Protein 5O1P (pdb70)

Foldseek 3Di:
DEEEEEDLDLQVQVLQVLQPPVPPYAYEYEYQDPVSQVVSCVVHPHHYDYDDQVPPLPVLLVVQLVGQEYEYPDPPVRVVSNVVSCLVSLHEYEYLADCDPSNVVCQVSQVVSWYAYAYQPFFVSHVVLLVLLVVQVVLVVQPWAFAEKEKEKEKAFDPVQQPAQQRGFDPDFCLVVLVQQQAKAWWFDQQDIDIGHHALRQVVQKAWDPPDVVAAKIKHFGRYFPVVCVVSVRPNYRTTTYMYMDHPNNVVLSSLCRLLPQRDQDFADDVDADFLLQRSCVSLPHHNDDLVVSLVSSCVSRPHNPVSNSVNCVRLASSHGDGFDDDNGSNSSVRVSSNVVRHDDLQTKMKIWMKMWTWMQGPVGWTKIKMKIKIFMQDRPDRHPSSCRSNQLSSVQVVCVVVPQDPDTTYYYQNDCSRSVVSLVVVVVVGIDMDMDMDIDD

Structure (mmCIF, N/CA/C/O backbone):
data_5O1P
#
_entry.id   5O1P
#
_cell.length_a   91.462
_cell.length_b   91.462
_cell.length_c   150.353
_cell.angle_alpha   90.00
_cell.angle_beta   90.00
_cell.angle_gamma   90.00
#
_symmetry.space_group_name_H-M   'P 43 21 2'
#
loop_
_entity.id
_entity.type
_entity.pdbx_description
1 polymer 'Alpha-aminoadipic semialdehyde synthase, mitochondrial'
2 non-polymer 1,2-ETHANEDIOL
3 non-polymer 'DIMETHYL SULFOXIDE'
4 water water
#
loop_
_atom_site.group_PDB
_atom_site.id
_atom_site.type_symbol
_atom_site.label_atom_id
_atom_site.label_alt_id
_atom_site.label_comp_id
_atom_site.label_asym_id
_atom_site.label_entity_id
_atom_site.label_se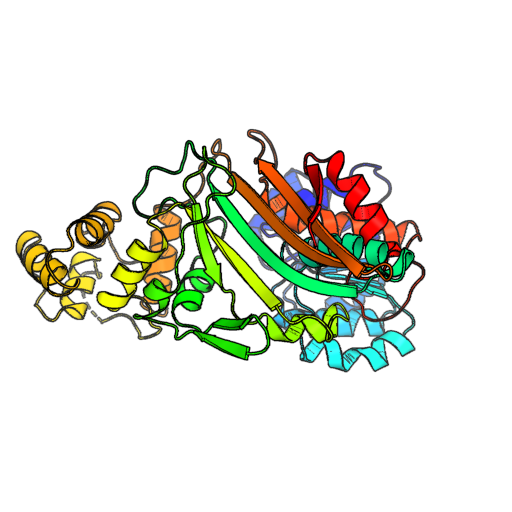q_id
_atom_site.pdbx_PDB_ins_code
_atom_site.Cartn_x
_atom_site.Cartn_y
_atom_site.Cartn_z
_atom_site.occupancy
_atom_site.B_iso_or_equiv
_atom_site.auth_seq_id
_atom_site.auth_comp_id
_atom_site.auth_asym_id
_atom_site.auth_atom_id
_atom_site.pdbx_PDB_model_num
ATOM 1 N N . ARG A 1 52 ? 0.120 62.279 167.103 1.00 114.93 481 ARG A N 1
ATOM 2 C CA . ARG A 1 52 ? -0.934 63.324 166.884 1.00 113.86 481 ARG A CA 1
ATOM 3 C C . ARG A 1 52 ? -1.283 64.086 168.176 1.00 109.99 481 ARG A C 1
ATOM 4 O O . ARG A 1 52 ? -2.448 64.150 168.580 1.00 110.81 481 ARG A O 1
ATOM 12 N N . LYS A 1 53 ? -0.266 64.677 168.803 1.00 105.59 482 LYS A N 1
ATOM 13 C CA . LYS A 1 53 ? -0.423 65.370 170.086 1.00 101.93 482 LYS A CA 1
ATOM 14 C C . LYS A 1 53 ? 0.791 66.257 170.367 1.00 98.52 482 LYS A C 1
ATOM 15 O O . LYS A 1 53 ? 1.926 65.777 170.323 1.00 97.06 482 LYS A O 1
ATOM 17 N N . VAL A 1 54 ? 0.547 67.537 170.661 1.00 95.42 483 VAL A N 1
ATOM 18 C CA . VAL A 1 54 ? 1.621 68.528 170.821 1.00 92.79 483 VAL A CA 1
ATOM 19 C C . VAL A 1 54 ? 1.333 69.522 171.955 1.00 89.72 483 VAL A C 1
ATOM 20 O O . VAL A 1 54 ? 0.179 69.899 172.183 1.00 87.65 483 VAL A O 1
ATOM 24 N N . LEU A 1 55 ? 2.396 69.931 172.652 1.00 87.39 484 LEU A N 1
ATOM 25 C CA . LEU A 1 55 ? 2.332 70.931 173.722 1.00 85.80 484 LEU A CA 1
ATOM 26 C C . LEU A 1 55 ? 3.100 72.186 173.303 1.00 83.54 484 LEU A C 1
ATOM 27 O O . LEU A 1 55 ? 4.287 72.105 172.980 1.00 81.33 484 LEU A O 1
ATOM 32 N N . VAL A 1 56 ? 2.418 73.332 173.324 1.00 81.99 485 VAL A N 1
ATOM 33 C CA . VAL A 1 56 ? 3.016 74.630 173.003 1.00 81.47 485 VAL A CA 1
ATOM 34 C C . VAL A 1 56 ? 3.192 75.445 174.290 1.00 81.07 485 VAL A C 1
ATOM 35 O O . VAL A 1 56 ? 2.248 76.079 174.763 1.00 80.98 485 VAL A O 1
ATOM 39 N N . LEU A 1 57 ? 4.400 75.415 174.852 1.00 80.51 486 LEU A N 1
ATOM 40 C CA . LEU A 1 57 ? 4.727 76.202 176.045 1.00 81.05 486 LEU A CA 1
ATOM 41 C C . LEU A 1 57 ? 4.999 77.660 175.665 1.00 81.58 486 LEU A C 1
ATOM 42 O O . LEU A 1 57 ? 6.076 77.984 175.161 1.00 82.54 486 LEU A O 1
ATOM 47 N N . GLY A 1 58 ? 4.013 78.526 175.905 1.00 82.21 487 GLY A N 1
ATOM 48 C CA . GLY A 1 58 ? 4.111 79.959 175.607 1.00 83.57 487 GLY A CA 1
ATOM 49 C C . GLY A 1 58 ? 2.898 80.429 174.826 1.00 85.99 487 GLY A C 1
ATOM 50 O O . GLY A 1 58 ? 2.533 79.815 173.821 1.00 88.02 487 GLY A O 1
ATOM 51 N N . SER A 1 59 ? 2.282 81.520 175.283 1.00 88.22 488 SER A N 1
ATOM 52 C CA . SER A 1 59 ? 1.056 82.057 174.682 1.00 91.94 488 SER A CA 1
ATOM 53 C C . SER A 1 59 ? 1.258 83.481 174.149 1.00 92.46 488 SER A C 1
ATOM 54 O O . SER A 1 59 ? 0.329 84.292 174.161 1.00 93.12 488 SER A O 1
ATOM 57 N N . GLY A 1 60 ? 2.460 83.765 173.647 1.00 93.89 489 GLY A N 1
ATOM 58 C CA . GLY A 1 60 ? 2.872 85.128 173.315 1.00 96.06 489 GLY A CA 1
ATOM 59 C C . GLY A 1 60 ? 2.673 85.522 171.861 1.00 98.66 489 GLY A C 1
ATOM 60 O O . GLY A 1 60 ? 1.707 85.107 171.216 1.00 97.23 489 GLY A O 1
ATOM 61 N N . TYR A 1 61 ? 3.606 86.332 171.360 1.00 101.98 490 TYR A N 1
ATOM 62 C CA . TYR A 1 61 ? 3.560 86.897 170.004 1.00 102.99 490 TYR A CA 1
ATOM 63 C C . TYR A 1 61 ? 3.694 85.834 168.907 1.00 100.18 490 TYR A C 1
ATOM 64 O O . TYR A 1 61 ? 2.979 85.878 167.902 1.00 98.15 490 TYR A O 1
ATOM 73 N N . ILE A 1 62 ? 4.587 84.871 169.127 1.00 98.17 491 ILE A N 1
ATOM 74 C CA . ILE A 1 62 ? 4.947 83.867 168.116 1.00 96.41 491 ILE A CA 1
ATOM 75 C C . ILE A 1 62 ? 3.926 82.718 168.030 1.00 94.41 491 ILE A C 1
ATOM 76 O O . ILE A 1 62 ? 3.867 82.023 167.014 1.00 93.15 491 ILE A O 1
ATOM 81 N N . SER A 1 63 ? 3.120 82.531 169.077 1.00 92.31 492 SER A N 1
ATOM 82 C CA . SER A 1 63 ? 2.208 81.381 169.174 1.00 90.61 492 SER A CA 1
ATOM 83 C C . SER A 1 63 ? 1.124 81.318 168.089 1.00 88.13 492 SER A C 1
ATOM 84 O O . SER A 1 63 ? 0.816 80.232 167.601 1.00 86.22 492 SER A O 1
ATOM 87 N N . GLU A 1 64 ? 0.562 82.468 167.712 1.00 85.81 493 GLU A N 1
ATOM 88 C CA . GLU A 1 64 ? -0.568 82.513 166.762 1.00 85.50 493 GLU A CA 1
ATOM 89 C C . GLU A 1 64 ? -0.292 81.885 165.379 1.00 84.49 493 GLU A C 1
ATOM 90 O O . GLU A 1 64 ? -1.079 81.047 164.931 1.00 84.50 493 GLU A O 1
ATOM 96 N N . PRO A 1 65 ? 0.806 82.288 164.697 1.00 83.26 494 PRO A N 1
ATOM 97 C CA . PRO A 1 65 ? 1.138 81.618 163.426 1.00 82.24 494 PRO A CA 1
ATOM 98 C C . PRO A 1 65 ? 1.542 80.139 163.559 1.00 80.87 494 PRO A C 1
ATOM 99 O O . PRO A 1 65 ? 1.365 79.379 162.605 1.00 80.11 494 PRO A O 1
ATOM 103 N N . VAL A 1 66 ? 2.072 79.743 164.720 1.00 79.97 495 VAL A N 1
ATOM 104 C CA . VAL A 1 66 ? 2.411 78.337 164.992 1.00 79.24 495 VAL A CA 1
ATOM 105 C C . VAL A 1 66 ? 1.134 77.501 165.142 1.00 79.81 495 VAL A C 1
ATOM 106 O O . VAL A 1 66 ? 1.043 76.404 164.586 1.00 78.66 495 VAL A O 1
ATOM 110 N N . LEU A 1 67 ? 0.162 78.020 165.894 1.00 81.44 496 LEU A N 1
ATOM 111 C CA . LEU A 1 67 ? -1.142 77.362 166.053 1.00 83.14 496 LEU A CA 1
ATOM 112 C C . LEU A 1 67 ? -1.936 77.296 164.747 1.00 84.42 496 LEU A C 1
ATOM 113 O O . LEU A 1 67 ? -2.641 76.315 164.506 1.00 85.88 496 LEU A O 1
ATOM 118 N N . GLU A 1 68 ? -1.823 78.335 163.918 1.00 84.82 497 GLU A N 1
ATOM 119 C CA . GLU A 1 68 ? -2.516 78.387 162.626 1.00 84.67 497 GLU A CA 1
ATOM 120 C C . GLU A 1 68 ? -1.982 77.332 161.653 1.00 83.97 497 GLU A C 1
ATOM 121 O O . GLU A 1 68 ? -2.766 76.647 160.997 1.00 83.53 497 GLU A O 1
ATOM 127 N N . TYR A 1 69 ? -0.656 77.208 161.569 1.00 83.73 498 TYR A N 1
ATOM 128 C CA . TYR A 1 69 ? -0.013 76.257 160.653 1.00 84.04 498 TYR A CA 1
ATOM 129 C C . TYR A 1 69 ? -0.272 74.798 161.034 1.00 85.56 498 TYR A C 1
ATOM 130 O O . TYR A 1 69 ? -0.558 73.975 160.163 1.00 86.51 498 TYR A O 1
ATOM 139 N N . LEU A 1 70 ? -0.161 74.485 162.325 1.00 87.99 499 LEU A N 1
ATOM 140 C CA . LEU A 1 70 ? -0.333 73.109 162.812 1.00 90.20 499 LEU A CA 1
ATOM 141 C C . LEU A 1 70 ? -1.775 72.600 162.700 1.00 92.10 499 LEU A C 1
ATOM 142 O O . LEU A 1 70 ? -1.988 71.434 162.362 1.00 92.49 499 LEU A O 1
ATOM 147 N N . SER A 1 71 ? -2.753 73.469 162.965 1.00 94.04 500 SER A N 1
ATOM 148 C CA . SER A 1 71 ? -4.174 73.109 162.865 1.00 96.64 500 SER A CA 1
ATOM 149 C C . SER A 1 71 ? -4.751 73.432 161.477 1.00 99.99 500 SER A C 1
ATOM 150 O O . SER A 1 71 ? -5.640 74.277 161.342 1.00 102.26 500 SER A O 1
ATOM 153 N N . ARG A 1 72 ? -4.225 72.751 160.457 1.00 101.91 501 ARG A N 1
ATOM 154 C CA . ARG A 1 72 ? -4.715 72.850 159.075 1.00 103.80 501 ARG A CA 1
ATOM 155 C C . ARG A 1 72 ? -5.320 71.524 158.619 1.00 106.39 501 ARG A C 1
ATOM 156 O O . ARG A 1 72 ? -6.457 71.487 158.143 1.00 106.98 501 ARG A O 1
ATOM 164 N N . ASP A 1 73 ? -4.546 70.448 158.755 1.00 109.91 502 ASP A N 1
ATOM 165 C CA . ASP A 1 73 ? -5.000 69.093 158.415 1.00 112.85 502 ASP A CA 1
ATOM 166 C C . ASP A 1 73 ? -6.124 68.606 159.337 1.00 114.47 502 ASP A C 1
ATOM 167 O O . ASP A 1 73 ? -7.072 67.967 158.872 1.00 114.77 502 ASP A O 1
ATOM 172 N N . GLY A 1 74 ? -6.003 68.904 160.633 1.00 115.26 503 GLY A N 1
ATOM 173 C CA . GLY A 1 74 ? -7.026 68.567 161.632 1.00 114.86 503 GLY A CA 1
ATOM 174 C C . GLY A 1 74 ? -6.700 67.383 162.533 1.00 115.71 503 GLY A C 1
ATOM 175 O O . GLY A 1 74 ? -7.304 67.239 163.598 1.00 115.77 503 GLY A O 1
ATOM 176 N N . ASN A 1 75 ? -5.757 66.537 162.112 1.00 116.21 504 ASN A N 1
ATOM 177 C CA . ASN A 1 75 ? -5.388 65.328 162.869 1.00 117.07 504 ASN A CA 1
ATOM 178 C C . ASN A 1 75 ? -4.712 65.587 164.225 1.00 116.18 504 ASN A C 1
ATOM 179 O O . ASN A 1 75 ? -4.957 64.853 165.186 1.00 117.77 504 ASN A O 1
ATOM 184 N N . ILE A 1 76 ? -3.873 66.620 164.295 1.00 114.61 505 ILE A N 1
ATOM 185 C CA . ILE A 1 76 ? -3.114 66.937 165.515 1.00 113.23 505 ILE A CA 1
ATOM 186 C C . ILE A 1 76 ? -3.996 67.564 166.605 1.00 110.27 505 ILE A C 1
ATOM 187 O O . ILE A 1 76 ? -4.940 68.299 166.302 1.00 108.95 505 ILE A O 1
ATOM 192 N N . GLU A 1 77 ? -3.677 67.256 167.864 1.00 107.02 506 GLU A N 1
ATOM 193 C CA . GLU A 1 77 ? -4.369 67.810 169.031 1.00 105.49 506 GLU A CA 1
ATOM 194 C C . GLU A 1 77 ? -3.394 68.702 169.801 1.00 102.70 506 GLU A C 1
ATOM 195 O O . GLU A 1 77 ? -2.365 68.224 170.282 1.00 99.14 506 GLU A O 1
ATOM 201 N N . ILE A 1 78 ? -3.722 69.989 169.915 1.00 101.61 507 ILE A N 1
ATOM 202 C CA . ILE A 1 78 ? -2.805 70.991 170.473 1.00 100.14 507 ILE A CA 1
ATOM 203 C C . ILE A 1 78 ? -3.175 71.349 171.917 1.00 97.59 507 ILE A C 1
ATOM 204 O O . ILE A 1 78 ? -4.342 71.602 172.223 1.00 95.78 507 ILE A O 1
ATOM 209 N N . THR A 1 79 ? -2.163 71.366 172.784 1.00 96.17 508 THR A N 1
ATOM 210 C CA . THR A 1 79 ? -2.287 71.805 174.175 1.00 95.52 508 THR A CA 1
ATOM 211 C C . THR A 1 79 ? -1.401 73.039 174.365 1.00 94.50 508 THR A C 1
ATOM 212 O O . THR A 1 79 ? -0.325 73.123 173.771 1.00 95.47 508 THR A O 1
ATOM 216 N N . VAL A 1 80 ? -1.852 73.983 175.192 1.00 93.75 509 VAL A N 1
ATOM 217 C CA . VAL A 1 80 ? -1.121 75.233 175.443 1.00 93.22 509 VAL A CA 1
ATOM 218 C C . VAL A 1 80 ? -0.916 75.432 176.948 1.00 93.15 509 VAL A C 1
ATOM 219 O O . VAL A 1 80 ? -1.864 75.311 177.725 1.00 94.60 509 VAL A O 1
ATOM 223 N N . GLY A 1 81 ? 0.323 75.736 177.340 1.00 92.14 510 GLY A N 1
ATOM 224 C CA . GLY A 1 81 ? 0.685 76.019 178.734 1.00 92.78 510 GLY A CA 1
ATOM 225 C C . GLY A 1 81 ? 1.320 77.394 178.849 1.00 93.22 510 GLY A C 1
ATOM 226 O O . GLY A 1 81 ? 2.214 77.727 178.070 1.00 92.05 510 GLY A O 1
ATOM 227 N N . SER A 1 82 ? 0.866 78.191 179.817 1.00 95.28 511 SER A N 1
ATOM 228 C CA . SER A 1 82 ? 1.330 79.576 179.966 1.00 97.39 511 SER A CA 1
ATOM 229 C C . SER A 1 82 ? 1.053 80.163 181.354 1.00 98.92 511 SER A C 1
ATOM 230 O O . SER A 1 82 ? 0.239 79.636 182.115 1.00 98.38 511 SER A O 1
ATOM 233 N N . ASP A 1 83 ? 1.749 81.259 181.657 1.00 101.41 512 ASP A N 1
ATOM 234 C CA . ASP A 1 83 ? 1.523 82.045 182.876 1.00 101.96 512 ASP A CA 1
ATOM 235 C C . ASP A 1 83 ? 0.328 82.978 182.716 1.00 103.11 512 ASP A C 1
ATOM 236 O O . ASP A 1 83 ? -0.448 83.161 183.654 1.00 105.30 512 ASP A O 1
ATOM 241 N N . MET A 1 84 ? 0.193 83.564 181.527 1.00 105.51 513 MET A N 1
ATOM 242 C CA . MET A 1 84 ? -0.812 84.595 181.263 1.00 107.47 513 MET A CA 1
ATOM 243 C C . MET A 1 84 ? -2.198 83.968 181.094 1.00 108.95 513 MET A C 1
ATOM 244 O O . MET A 1 84 ? -2.449 83.251 180.121 1.00 109.08 513 MET A O 1
ATOM 249 N N . LYS A 1 85 ? -3.086 84.240 182.051 1.00 109.98 514 LYS A N 1
ATOM 250 C CA . LYS A 1 85 ? -4.457 83.718 182.033 1.00 109.79 514 LYS A CA 1
ATOM 251 C C . LYS A 1 85 ? -5.340 84.411 180.992 1.00 110.61 514 LYS A C 1
ATOM 252 O O . LYS A 1 85 ? -6.220 83.776 180.411 1.00 109.24 514 LYS A O 1
ATOM 254 N N . ASN A 1 86 ? -5.113 85.706 180.770 1.00 113.38 515 ASN A N 1
ATOM 255 C CA . ASN A 1 86 ? -5.876 86.476 179.778 1.00 115.39 515 ASN A CA 1
ATOM 256 C C . ASN A 1 86 ? -5.525 86.114 178.332 1.00 115.79 515 ASN A C 1
ATOM 257 O O . ASN A 1 86 ? -6.415 86.042 177.483 1.00 115.11 515 ASN A O 1
ATOM 262 N N . GLN A 1 87 ? -4.237 85.895 178.062 1.00 116.10 516 GLN A N 1
ATOM 263 C CA . GLN A 1 87 ? -3.759 85.551 176.713 1.00 115.92 516 GLN A CA 1
ATOM 264 C C . GLN A 1 87 ? -4.299 84.213 176.209 1.00 114.91 516 GLN A C 1
ATOM 265 O O . GLN A 1 87 ? -4.783 84.124 175.080 1.00 113.60 516 GLN A O 1
ATOM 271 N N . ILE A 1 88 ? -4.204 83.182 177.049 1.00 114.78 517 ILE A N 1
ATOM 272 C CA . ILE A 1 88 ? -4.645 81.825 176.686 1.00 114.56 517 ILE A CA 1
ATOM 273 C C . ILE A 1 88 ? -6.168 81.704 176.480 1.00 114.53 517 ILE A C 1
ATOM 274 O O . ILE A 1 88 ? -6.620 80.840 175.725 1.00 111.96 517 ILE A O 1
ATOM 279 N N . GLU A 1 89 ? -6.945 82.561 177.146 1.00 116.36 518 GLU A N 1
ATOM 280 C CA . GLU A 1 89 ? -8.395 82.653 176.905 1.00 118.10 518 GLU A CA 1
ATOM 281 C C . GLU A 1 89 ? -8.705 83.267 175.537 1.00 118.63 518 GLU A C 1
ATOM 282 O O . GLU A 1 89 ? -9.536 82.741 174.791 1.00 119.04 518 GLU A O 1
ATOM 288 N N . GLN A 1 90 ? -8.042 84.381 175.225 1.00 118.25 519 GLN A N 1
ATOM 289 C CA . GLN A 1 90 ? -8.183 85.048 173.919 1.00 116.98 519 GLN A CA 1
ATOM 290 C C . GLN A 1 90 ? -7.625 84.196 172.775 1.00 114.21 519 GLN A C 1
ATOM 291 O O . GLN A 1 90 ? -8.188 84.182 171.677 1.00 114.47 519 GLN A O 1
ATOM 297 N N . LEU A 1 91 ? -6.520 83.499 173.041 1.00 110.36 520 LEU A N 1
ATOM 298 C CA . LEU A 1 91 ? -5.914 82.572 172.080 1.00 107.48 520 LEU A CA 1
ATOM 299 C C . LEU A 1 91 ? -6.783 81.327 171.862 1.00 106.27 520 LEU A C 1
ATOM 300 O O . LEU A 1 91 ? -6.872 80.820 170.742 1.00 106.42 520 LEU A O 1
ATOM 305 N N . GLY A 1 92 ? -7.418 80.845 172.932 1.00 104.49 521 GLY A N 1
ATOM 306 C CA . GLY A 1 92 ? -8.337 79.706 172.862 1.00 102.79 521 GLY A CA 1
ATOM 307 C C . GLY A 1 92 ? -9.623 79.956 172.086 1.00 102.11 521 GLY A C 1
ATOM 308 O O . GLY A 1 92 ? -10.248 79.009 171.606 1.00 99.12 521 GLY A O 1
ATOM 309 N N . LYS A 1 93 ? -10.025 81.223 171.975 1.00 102.74 522 LYS A N 1
ATOM 310 C CA . LYS A 1 93 ? -11.196 81.613 171.183 1.00 102.31 522 LYS A CA 1
ATOM 311 C C . LYS A 1 93 ? -10.984 81.397 169.683 1.00 103.58 522 LYS A C 1
ATOM 312 O O . LYS A 1 93 ? -11.872 80.884 169.000 1.00 105.24 522 LYS A O 1
ATOM 314 N N . LYS A 1 94 ? -9.810 81.785 169.183 1.00 104.78 523 LYS A N 1
ATOM 315 C CA . LYS A 1 94 ? -9.493 81.695 167.750 1.00 105.07 523 LYS A CA 1
ATOM 316 C C . LYS A 1 94 ? -9.219 80.262 167.285 1.00 103.86 523 LYS A C 1
ATOM 317 O O . LYS A 1 94 ? -9.771 79.824 166.274 1.00 102.45 523 LYS A O 1
ATOM 323 N N . TYR A 1 95 ? -8.367 79.549 168.022 1.00 104.79 524 TYR A N 1
ATOM 324 C CA . TYR A 1 95 ? -7.918 78.199 167.650 1.00 105.34 524 TYR A CA 1
ATOM 325 C C . TYR A 1 95 ? -8.390 77.160 168.670 1.00 106.29 524 TYR A C 1
ATOM 326 O O . TYR A 1 95 ? -8.453 77.446 169.868 1.00 107.02 524 TYR A O 1
ATOM 335 N N . ASN A 1 96 ? -8.713 75.959 168.190 1.00 106.85 525 ASN A N 1
ATOM 336 C CA . ASN A 1 96 ? -9.142 74.856 169.057 1.00 107.35 525 ASN A CA 1
ATOM 337 C C . ASN A 1 96 ? -7.949 74.258 169.802 1.00 106.61 525 ASN A C 1
ATOM 338 O O . ASN A 1 96 ? -7.113 73.582 169.197 1.00 106.61 525 ASN A O 1
ATOM 343 N N . ILE A 1 97 ? -7.879 74.516 171.109 1.00 105.44 526 ILE A N 1
ATOM 344 C CA . ILE A 1 97 ? -6.765 74.064 171.955 1.00 104.54 526 ILE A CA 1
ATOM 345 C C . ILE A 1 97 ? -7.248 73.588 173.325 1.00 102.92 526 ILE A C 1
ATOM 346 O O . ILE A 1 97 ? -8.373 73.882 173.733 1.00 102.55 526 ILE A O 1
ATOM 351 N N . ASN A 1 98 ? -6.382 72.849 174.017 1.00 102.03 527 ASN A N 1
ATOM 352 C CA . ASN A 1 98 ? -6.587 72.479 175.417 1.00 100.94 527 ASN A CA 1
ATOM 353 C C . ASN A 1 98 ? -5.826 73.470 176.309 1.00 99.65 527 ASN A C 1
ATOM 354 O O . ASN A 1 98 ? -4.594 73.423 176.356 1.00 99.76 527 ASN A O 1
ATOM 359 N N . PRO A 1 99 ? -6.544 74.376 177.008 1.00 99.58 528 PRO A N 1
ATOM 360 C CA . PRO A 1 99 ? -5.846 75.357 177.846 1.00 99.59 528 PRO A CA 1
ATOM 361 C C . PRO A 1 99 ? -5.341 74.764 179.166 1.00 99.92 528 PRO A C 1
ATOM 362 O O . PRO A 1 99 ? -6.048 73.979 179.800 1.00 100.41 528 PRO A O 1
ATOM 366 N N . VAL A 1 100 ? -4.116 75.127 179.546 1.00 101.16 529 VAL A N 1
ATOM 367 C CA . VAL A 1 100 ? -3.525 74.752 180.838 1.00 102.63 529 VAL A CA 1
ATOM 368 C C . VAL A 1 100 ? -2.784 75.969 181.408 1.00 105.48 529 VAL A C 1
ATOM 369 O O . VAL A 1 100 ? -2.193 76.748 180.658 1.00 107.44 529 VAL A O 1
ATOM 373 N N . SER A 1 101 ? -2.825 76.119 182.732 1.00 108.82 530 SER A N 1
ATOM 374 C CA . SER A 1 101 ? -2.177 77.228 183.436 1.00 111.05 530 SER A CA 1
ATOM 375 C C . SER A 1 101 ? -1.101 76.674 184.367 1.00 112.35 530 SER A C 1
ATOM 376 O O . SER A 1 101 ? -1.409 75.884 185.262 1.00 112.77 530 SER A O 1
ATOM 379 N N . MET A 1 102 ? 0.153 77.081 184.154 1.00 114.08 531 MET A N 1
ATOM 380 C CA . MET A 1 102 ? 1.272 76.617 184.984 1.00 115.66 531 MET A CA 1
ATOM 381 C C . MET A 1 102 ? 2.534 77.479 184.870 1.00 114.62 531 MET A C 1
ATOM 382 O O . MET A 1 102 ? 2.804 78.070 183.822 1.00 113.90 531 MET A O 1
ATOM 387 N N . ASP A 1 103 ? 3.290 77.533 185.968 1.00 114.33 532 ASP A N 1
ATOM 388 C CA . ASP A 1 103 ? 4.633 78.118 186.005 1.00 114.47 532 ASP A CA 1
ATOM 389 C C . ASP A 1 103 ? 5.641 76.990 185.775 1.00 116.01 532 ASP A C 1
ATOM 390 O O . ASP A 1 103 ? 5.398 75.849 186.167 1.00 116.37 532 ASP A O 1
ATOM 395 N N . ILE A 1 104 ? 6.773 77.315 185.155 1.00 118.02 533 ILE A N 1
ATOM 396 C CA . ILE A 1 104 ? 7.743 76.296 184.734 1.00 120.13 533 ILE A CA 1
ATOM 397 C C . ILE A 1 104 ? 8.659 75.892 185.889 1.00 119.67 533 ILE A C 1
ATOM 398 O O . ILE A 1 104 ? 8.725 74.712 186.244 1.00 119.65 533 ILE A O 1
ATOM 403 N N . CYS A 1 105 ? 9.359 76.867 186.469 1.00 119.05 534 CYS A N 1
ATOM 404 C CA . CYS A 1 105 ? 10.347 76.592 187.524 1.00 119.52 534 CYS A CA 1
ATOM 405 C C . CYS A 1 105 ? 9.745 76.233 188.890 1.00 116.50 534 CYS A C 1
ATOM 406 O O . CYS A 1 105 ? 10.443 75.660 189.729 1.00 115.99 534 CYS A O 1
ATOM 409 N N . LYS A 1 106 ? 8.468 76.557 189.108 1.00 113.74 535 LYS A N 1
ATOM 410 C CA . LYS A 1 106 ? 7.773 76.218 190.358 1.00 111.23 535 LYS A CA 1
ATOM 411 C C . LYS A 1 106 ? 7.011 74.891 190.282 1.00 108.86 535 LYS A C 1
ATOM 412 O O . LYS A 1 106 ? 7.042 74.115 191.238 1.00 110.21 535 LYS A O 1
ATOM 418 N N . GLN A 1 107 ? 6.341 74.631 189.157 1.00 106.92 536 GLN A N 1
ATOM 419 C CA . GLN A 1 107 ? 5.509 73.429 188.992 1.00 105.55 536 GLN A CA 1
ATOM 420 C C . GLN A 1 107 ? 6.148 72.414 188.034 1.00 104.50 536 GLN A C 1
ATOM 421 O O . GLN A 1 107 ? 5.551 72.029 187.023 1.00 104.04 536 GLN A O 1
ATOM 427 N N . GLU A 1 108 ? 7.357 71.970 188.376 1.00 104.08 537 GLU A N 1
ATOM 428 C CA . GLU A 1 108 ? 8.073 70.952 187.592 1.00 104.90 537 GLU A CA 1
ATOM 429 C C . GLU A 1 108 ? 7.473 69.543 187.704 1.00 105.70 537 GLU A C 1
ATOM 430 O O . GLU A 1 108 ? 7.761 68.688 186.864 1.00 104.17 537 GLU A O 1
ATOM 436 N N . GLU A 1 109 ? 6.662 69.300 188.736 1.00 107.67 538 GLU A N 1
ATOM 437 C CA . GLU A 1 109 ? 6.007 68.003 188.931 1.00 107.69 538 GLU A CA 1
ATOM 438 C C . GLU A 1 109 ? 4.986 67.703 187.833 1.00 106.73 538 GLU A C 1
ATOM 439 O O . GLU A 1 109 ? 5.058 66.652 187.192 1.00 106.90 538 GLU A O 1
ATOM 441 N N . LYS A 1 110 ? 4.050 68.628 187.616 1.00 105.89 539 LYS A N 1
ATOM 442 C CA . LYS A 1 110 ? 3.001 68.445 186.601 1.00 106.85 539 LYS A CA 1
ATOM 443 C C . LYS A 1 110 ? 3.519 68.529 185.156 1.00 108.12 539 LYS A C 1
ATOM 444 O O . LYS A 1 110 ? 2.904 67.963 184.248 1.00 108.20 539 LYS A O 1
ATOM 450 N N . LEU A 1 111 ? 4.628 69.243 184.950 1.00 109.29 540 LEU A N 1
ATOM 451 C CA . LEU A 1 111 ? 5.286 69.320 183.638 1.00 109.58 540 LEU A CA 1
ATOM 452 C C . LEU A 1 111 ? 5.780 67.948 183.178 1.00 110.72 540 LEU A C 1
ATOM 453 O O . LEU A 1 111 ? 5.610 67.589 182.013 1.00 110.63 540 LEU A O 1
ATOM 458 N N . GLY A 1 112 ? 6.389 67.197 184.096 1.00 112.17 541 GLY A N 1
ATOM 459 C CA . GLY A 1 112 ? 6.840 65.829 183.829 1.00 113.34 541 GLY A CA 1
ATOM 460 C C . GLY A 1 112 ? 5.726 64.890 183.396 1.00 114.94 541 GLY A C 1
ATOM 461 O O . GLY A 1 112 ? 5.911 64.086 182.480 1.00 116.26 541 GLY A O 1
ATOM 462 N N . PHE A 1 113 ? 4.569 64.997 184.052 1.00 116.05 542 PHE A N 1
ATOM 463 C CA . PHE A 1 113 ? 3.387 64.202 183.693 1.00 116.16 542 PHE A CA 1
ATOM 464 C C . PHE A 1 113 ? 2.736 64.673 182.388 1.00 113.61 542 PHE A C 1
ATOM 465 O O . PHE A 1 113 ? 2.257 63.849 181.606 1.00 114.64 542 PHE A O 1
ATOM 473 N N . LEU A 1 114 ? 2.713 65.989 182.164 1.00 109.99 543 LEU A N 1
ATOM 474 C CA . LEU A 1 114 ? 2.101 66.573 180.962 1.00 106.68 543 LEU A CA 1
ATOM 475 C C . LEU A 1 114 ? 2.912 66.296 179.693 1.00 104.24 543 LEU A C 1
ATOM 476 O O . LEU A 1 114 ? 2.338 65.968 178.654 1.00 103.03 543 LEU A O 1
ATOM 481 N N . VAL A 1 115 ? 4.236 66.435 179.786 1.00 102.74 544 VAL A N 1
ATOM 482 C CA . VAL A 1 115 ? 5.149 66.168 178.659 1.00 102.47 544 VAL A CA 1
ATOM 483 C C . VAL A 1 115 ? 5.089 64.700 178.208 1.00 102.71 544 VAL A C 1
ATOM 484 O O . VAL A 1 115 ? 5.151 64.422 177.008 1.00 102.09 544 VAL A O 1
ATOM 488 N N . ALA A 1 116 ? 4.956 63.777 179.163 1.00 103.55 545 ALA A N 1
ATOM 489 C CA . ALA A 1 116 ? 4.879 62.335 178.873 1.00 103.82 545 ALA A CA 1
ATOM 490 C C . ALA A 1 116 ? 3.692 61.925 177.987 1.00 102.96 545 ALA A C 1
ATOM 491 O O . ALA A 1 116 ? 3.776 60.929 177.266 1.00 101.77 545 ALA A O 1
ATOM 493 N N . LYS A 1 117 ? 2.600 62.686 178.049 1.00 103.09 546 LYS A N 1
ATOM 494 C CA . LYS A 1 117 ? 1.417 62.435 177.213 1.00 105.92 546 LYS A CA 1
ATOM 495 C C . LYS A 1 117 ? 1.610 62.785 175.727 1.00 105.66 546 LYS A C 1
ATOM 496 O O . LYS A 1 117 ? 0.905 62.240 174.874 1.00 105.89 546 LYS A O 1
ATOM 502 N N . GLN A 1 118 ? 2.558 63.677 175.424 1.00 104.25 547 GLN A N 1
ATOM 503 C CA . GLN A 1 118 ? 2.706 64.257 174.080 1.00 102.35 547 GLN A CA 1
ATOM 504 C C . GLN A 1 118 ? 3.721 63.526 173.199 1.00 99.92 547 GLN A C 1
ATOM 505 O O . GLN A 1 118 ? 4.572 62.782 173.689 1.00 98.26 547 GLN A O 1
ATOM 511 N N . ASP A 1 119 ? 3.612 63.769 171.892 1.00 98.76 548 ASP A N 1
ATOM 512 C CA . ASP A 1 119 ? 4.582 63.296 170.897 1.00 98.98 548 ASP A CA 1
ATOM 513 C C . ASP A 1 119 ? 5.733 64.291 170.693 1.00 97.72 548 ASP A C 1
ATOM 514 O O . ASP A 1 119 ? 6.856 63.882 170.388 1.00 97.41 548 ASP A O 1
ATOM 519 N N . LEU A 1 120 ? 5.443 65.587 170.844 1.00 95.90 549 LEU A N 1
ATOM 520 C CA . LEU A 1 120 ? 6.431 66.658 170.656 1.00 93.81 549 LEU A CA 1
ATOM 521 C C . LEU A 1 120 ? 6.095 67.867 171.536 1.00 90.39 549 LEU A C 1
ATOM 522 O O . LEU A 1 120 ? 4.931 68.083 171.875 1.00 88.13 549 LEU A O 1
ATOM 527 N N . VAL A 1 121 ? 7.120 68.638 171.908 1.00 88.52 550 VAL A N 1
ATOM 528 C CA . VAL A 1 121 ? 6.961 69.823 172.768 1.00 87.69 550 VAL A CA 1
ATOM 529 C C . VAL A 1 121 ? 7.631 71.054 172.138 1.00 85.32 550 VAL A C 1
ATOM 530 O O . VAL A 1 121 ? 8.851 71.076 171.966 1.00 83.41 550 VAL A O 1
ATOM 534 N N . ILE A 1 122 ? 6.829 72.070 171.811 1.00 82.85 551 ILE A N 1
ATOM 535 C CA . ILE A 1 122 ? 7.322 73.330 171.240 1.00 80.85 551 ILE A CA 1
ATOM 536 C C . ILE A 1 122 ? 7.482 74.358 172.364 1.00 79.40 551 ILE A C 1
ATOM 537 O O . ILE A 1 122 ? 6.512 74.679 173.051 1.00 78.49 551 ILE A O 1
ATOM 542 N N . SER A 1 123 ? 8.701 74.870 172.537 1.00 79.24 552 SER A N 1
ATOM 543 C CA . SER A 1 123 ? 9.012 75.862 173.572 1.00 79.36 552 SER A CA 1
ATOM 544 C C . SER A 1 123 ? 9.118 77.267 172.976 1.00 79.35 552 SER A C 1
ATOM 545 O O . SER A 1 123 ? 10.062 77.561 172.240 1.00 78.15 552 SER A O 1
ATOM 548 N N . LEU A 1 124 ? 8.150 78.125 173.305 1.00 79.69 553 LEU A N 1
ATOM 549 C CA . LEU A 1 124 ? 8.160 79.538 172.907 1.00 79.41 553 LEU A CA 1
ATOM 550 C C . LEU A 1 124 ? 8.361 80.450 174.128 1.00 80.27 553 LEU A C 1
ATOM 551 O O . LEU A 1 124 ? 7.776 81.534 174.211 1.00 79.87 553 LEU A O 1
ATOM 556 N N . LEU A 1 125 ? 9.210 80.008 175.057 1.00 82.49 554 LEU A N 1
ATOM 557 C CA . LEU A 1 125 ? 9.476 80.719 176.309 1.00 83.73 554 LEU A CA 1
ATOM 558 C C . LEU A 1 125 ? 10.799 81.474 176.189 1.00 84.34 554 LEU A C 1
ATOM 559 O O . LEU A 1 125 ? 11.526 81.279 175.212 1.00 83.91 554 LEU A O 1
ATOM 564 N N . PRO A 1 126 ? 11.118 82.344 177.174 1.00 85.88 555 PRO A N 1
ATOM 565 C CA . PRO A 1 126 ? 12.453 82.955 177.217 1.00 87.10 555 PRO A CA 1
ATOM 566 C C . PRO A 1 126 ? 13.573 81.912 177.283 1.00 88.54 555 PRO A C 1
ATOM 567 O O . PRO A 1 126 ? 13.414 80.878 177.937 1.00 88.06 555 PRO A O 1
ATOM 571 N N . TYR A 1 127 ? 14.689 82.193 176.610 1.00 91.21 556 TYR A N 1
ATOM 572 C CA . TYR A 1 127 ? 15.742 81.183 176.394 1.00 92.54 556 TYR A CA 1
ATOM 573 C C . TYR A 1 127 ? 16.471 80.685 177.651 1.00 92.78 556 TYR A C 1
ATOM 574 O O . TYR A 1 127 ? 17.107 79.629 177.614 1.00 93.92 556 TYR A O 1
ATOM 583 N N . VAL A 1 128 ? 16.376 81.435 178.748 1.00 93.02 557 VAL A N 1
ATOM 584 C CA . VAL A 1 128 ? 16.903 80.997 180.047 1.00 93.61 557 VAL A CA 1
ATOM 585 C C . VAL A 1 128 ? 16.194 79.749 180.616 1.00 92.66 557 VAL A C 1
ATOM 586 O O . VAL A 1 128 ? 16.807 78.987 181.365 1.00 92.02 557 VAL A O 1
ATOM 590 N N . LEU A 1 129 ? 14.926 79.539 180.248 1.00 92.78 558 LEU A N 1
ATOM 591 C CA . LEU A 1 129 ? 14.115 78.425 180.771 1.00 93.95 558 LEU A CA 1
ATOM 592 C C . LEU A 1 129 ? 14.148 77.118 179.948 1.00 94.37 558 LEU A C 1
ATOM 593 O O . LEU A 1 129 ? 13.410 76.182 180.271 1.00 94.25 558 LEU A O 1
ATOM 598 N N . HIS A 1 130 ? 14.986 77.038 178.911 1.00 95.03 559 HIS A N 1
ATOM 599 C CA . HIS A 1 130 ? 15.047 75.833 178.056 1.00 95.71 559 HIS A CA 1
ATOM 600 C C . HIS A 1 130 ? 15.635 74.574 178.715 1.00 93.58 559 HIS A C 1
ATOM 601 O O . HIS A 1 130 ? 15.179 73.471 178.407 1.00 91.44 559 HIS A O 1
ATOM 608 N N . PRO A 1 131 ? 16.652 74.720 179.596 1.00 93.66 560 PRO A N 1
ATOM 609 C CA . PRO A 1 131 ? 17.166 73.548 180.330 1.00 93.39 560 PRO A CA 1
ATOM 610 C C . PRO A 1 131 ? 16.124 72.814 181.191 1.00 91.69 560 PRO A C 1
ATOM 611 O O . PRO A 1 131 ? 16.219 71.596 181.354 1.00 89.00 560 PRO A O 1
ATOM 615 N N . LEU A 1 132 ? 15.152 73.553 181.727 1.00 92.40 561 LEU A N 1
ATOM 616 C CA . LEU A 1 132 ? 14.039 72.968 182.491 1.00 92.88 561 LEU A CA 1
ATOM 617 C C . LEU A 1 132 ? 13.111 72.141 181.594 1.00 92.70 561 LEU A C 1
ATOM 618 O O . LEU A 1 132 ? 12.665 71.061 181.988 1.00 92.69 561 LEU A O 1
ATOM 623 N N . VAL A 1 133 ? 12.828 72.657 180.396 1.00 93.07 562 VAL A N 1
ATOM 624 C CA . VAL A 1 133 ? 11.979 71.964 179.417 1.00 92.29 562 VAL A CA 1
ATOM 625 C C . VAL A 1 133 ? 12.737 70.797 178.774 1.00 91.90 562 VAL A C 1
ATOM 626 O O . VAL A 1 133 ? 12.150 69.745 178.511 1.00 90.49 562 VAL A O 1
ATOM 630 N N . ALA A 1 134 ? 14.032 70.993 178.522 1.00 92.94 563 ALA A N 1
ATOM 631 C CA . ALA A 1 134 ? 14.896 69.948 177.960 1.00 94.89 563 ALA A CA 1
ATOM 632 C C . ALA A 1 134 ? 15.084 68.761 178.909 1.00 95.79 563 ALA A C 1
ATOM 633 O O . ALA A 1 134 ? 15.084 67.610 178.466 1.00 95.85 563 ALA A O 1
ATOM 635 N N . LYS A 1 135 ? 15.242 69.050 180.203 1.00 95.91 564 LYS A N 1
ATOM 636 C CA . LYS A 1 135 ? 15.384 68.012 181.235 1.00 95.50 564 LYS A CA 1
ATOM 637 C C . LYS A 1 135 ? 14.152 67.106 181.325 1.00 94.85 564 LYS A C 1
ATOM 638 O O . LYS A 1 135 ? 14.284 65.888 181.457 1.00 95.49 564 LYS A O 1
ATOM 640 N N . ALA A 1 136 ? 12.965 67.707 181.251 1.00 95.18 565 ALA A N 1
ATOM 641 C CA . ALA A 1 136 ? 11.702 66.958 181.233 1.00 96.59 565 ALA A CA 1
ATOM 642 C C . ALA A 1 136 ? 11.527 66.112 179.965 1.00 98.55 565 ALA A C 1
ATOM 643 O O . ALA A 1 136 ? 10.927 65.036 180.018 1.00 99.52 565 ALA A O 1
ATOM 645 N N . CYS A 1 137 ? 12.041 66.604 178.837 1.00 100.40 566 CYS A N 1
ATOM 646 C CA . CYS A 1 137 ? 11.968 65.886 177.556 1.00 101.64 566 CYS A CA 1
ATOM 647 C C . CYS A 1 137 ? 12.846 64.628 177.514 1.00 102.17 566 CYS A C 1
ATOM 648 O O . CYS A 1 137 ? 12.402 63.585 177.027 1.00 101.03 566 CYS A O 1
ATOM 651 N N . ILE A 1 138 ? 14.081 64.731 178.008 1.00 104.72 567 ILE A N 1
ATOM 652 C CA . ILE A 1 138 ? 15.001 63.575 178.053 1.00 107.16 567 ILE A CA 1
ATOM 653 C C . ILE A 1 138 ? 14.549 62.466 179.016 1.00 106.48 567 ILE A C 1
ATOM 654 O O . ILE A 1 138 ? 14.825 61.289 178.772 1.00 106.27 567 ILE A O 1
ATOM 659 N N . THR A 1 139 ? 13.861 62.846 180.094 1.00 105.84 568 THR A N 1
ATOM 660 C CA . THR A 1 139 ? 13.359 61.894 181.091 1.00 105.30 568 THR A CA 1
ATOM 661 C C . THR A 1 139 ? 12.230 61.033 180.523 1.00 105.17 568 THR A C 1
ATOM 662 O O . THR A 1 139 ? 12.256 59.808 180.650 1.00 107.50 568 THR A O 1
ATOM 666 N N . ASN A 1 140 ? 11.251 61.684 179.897 1.00 104.29 569 ASN A N 1
ATOM 667 C CA . ASN A 1 140 ? 10.085 61.003 179.317 1.00 103.87 569 ASN A CA 1
ATOM 668 C C . ASN A 1 140 ? 10.282 60.478 177.884 1.00 102.33 569 ASN A C 1
ATOM 669 O O . ASN A 1 140 ? 9.396 59.796 177.359 1.00 101.67 569 ASN A O 1
ATOM 674 N N . LYS A 1 141 ? 11.425 60.792 177.263 1.00 100.40 570 LYS A N 1
ATOM 675 C CA . LYS A 1 141 ? 11.751 60.358 175.895 1.00 99.37 570 LYS A CA 1
ATOM 676 C C . LYS A 1 141 ? 10.792 60.961 174.861 1.00 97.62 570 LYS A C 1
ATOM 677 O O . LYS A 1 141 ? 10.056 60.240 174.180 1.00 96.51 570 LYS A O 1
ATOM 679 N N . VAL A 1 142 ? 10.815 62.292 174.769 1.00 96.46 571 VAL A N 1
ATOM 680 C CA . VAL A 1 142 ? 9.952 63.057 173.858 1.00 94.82 571 VAL A CA 1
ATOM 681 C C . VAL A 1 142 ? 10.791 64.087 173.093 1.00 93.37 571 VAL A C 1
ATOM 682 O O . VAL A 1 142 ? 11.726 64.669 173.649 1.00 90.38 571 VAL A O 1
ATOM 686 N N . ASN A 1 143 ? 10.445 64.307 171.823 1.00 92.19 572 ASN A N 1
ATOM 687 C CA . ASN A 1 143 ? 11.147 65.277 170.972 1.00 90.78 572 ASN A CA 1
ATOM 688 C C . ASN A 1 143 ? 10.790 66.719 171.327 1.00 90.03 572 ASN A C 1
ATOM 689 O O . ASN A 1 143 ? 9.750 66.981 171.938 1.00 88.53 572 ASN A O 1
ATOM 694 N N . MET A 1 144 ? 11.662 67.644 170.926 1.00 89.95 573 MET A N 1
ATOM 695 C CA . MET A 1 144 ? 11.512 69.069 171.229 1.00 89.53 573 MET A CA 1
ATOM 696 C C . MET A 1 144 ? 11.953 69.935 170.047 1.00 88.67 573 MET A C 1
ATOM 697 O O . MET A 1 144 ? 12.824 69.539 169.272 1.00 88.52 573 MET A O 1
ATOM 702 N N . VAL A 1 145 ? 11.332 71.108 169.914 1.00 86.92 574 VAL A N 1
ATOM 703 C CA . VAL A 1 145 ? 11.790 72.154 168.987 1.00 85.62 574 VAL A CA 1
ATOM 704 C C . VAL A 1 145 ? 11.721 73.523 169.663 1.00 84.50 574 VAL A C 1
ATOM 705 O O . VAL A 1 145 ? 10.816 73.784 170.457 1.00 82.52 574 VAL A O 1
ATOM 709 N N . THR A 1 146 ? 12.678 74.386 169.327 1.00 85.38 575 THR A N 1
ATOM 710 C CA . THR A 1 146 ? 12.826 75.700 169.953 1.00 86.80 575 THR A CA 1
ATOM 711 C C . THR A 1 146 ? 12.941 76.780 168.881 1.00 87.19 575 THR A C 1
ATOM 712 O O . THR A 1 146 ? 13.464 76.528 167.794 1.00 88.17 575 THR A O 1
ATOM 716 N N . ALA A 1 147 ? 12.459 77.980 169.202 1.00 86.57 576 ALA A N 1
ATOM 717 C CA . ALA A 1 147 ? 12.527 79.133 168.304 1.00 86.98 576 ALA A CA 1
ATOM 718 C C . ALA A 1 147 ? 13.509 80.181 168.836 1.00 86.45 576 ALA A C 1
ATOM 719 O O . ALA A 1 147 ? 13.221 81.381 168.809 1.00 88.90 576 ALA A O 1
ATOM 721 N N . SER A 1 148 ? 14.673 79.726 169.302 1.00 85.08 577 SER A N 1
ATOM 722 C CA . SER A 1 148 ? 15.657 80.603 169.951 1.00 85.81 577 SER A CA 1
ATOM 723 C C . SER A 1 148 ? 17.035 79.936 170.078 1.00 84.66 577 SER A C 1
ATOM 724 O O . SER A 1 148 ? 17.229 78.808 169.622 1.00 82.85 577 SER A O 1
ATOM 727 N N . TYR A 1 149 ? 17.971 80.642 170.715 1.00 85.10 578 TYR A N 1
ATOM 728 C CA . TYR A 1 149 ? 19.378 80.221 170.805 1.00 86.32 578 TYR A CA 1
ATOM 729 C C . TYR A 1 149 ? 19.573 78.882 171.522 1.00 85.89 578 TYR A C 1
ATOM 730 O O . TYR A 1 149 ? 18.815 78.543 172.435 1.00 86.50 578 TYR A O 1
ATOM 739 N N . ILE A 1 150 ? 20.589 78.134 171.090 1.00 84.92 579 ILE A N 1
ATOM 740 C CA . ILE A 1 150 ? 21.079 76.964 171.817 1.00 84.85 579 ILE A CA 1
ATOM 741 C C . ILE A 1 150 ? 22.189 77.486 172.725 1.00 84.88 579 ILE A C 1
ATOM 742 O O . ILE A 1 150 ? 23.325 77.680 172.282 1.00 83.70 579 ILE A O 1
ATOM 747 N N . THR A 1 151 ? 21.844 77.723 173.989 1.00 85.80 580 THR A N 1
ATOM 748 C CA . THR A 1 151 ? 22.755 78.338 174.958 1.00 86.30 580 THR A CA 1
ATOM 749 C C . THR A 1 151 ? 23.852 77.366 175.425 1.00 85.54 580 THR A C 1
ATOM 750 O O . THR A 1 151 ? 23.744 76.157 175.195 1.00 82.46 580 THR A O 1
ATOM 754 N N . PRO A 1 152 ? 24.919 77.892 176.070 1.00 86.56 581 PRO A N 1
ATOM 755 C CA . PRO A 1 152 ? 25.929 77.037 176.717 1.00 87.53 581 PRO A CA 1
ATOM 756 C C . PRO A 1 152 ? 25.360 76.059 177.755 1.00 88.91 581 PRO A C 1
ATOM 757 O O . PRO A 1 152 ? 25.868 74.942 177.879 1.00 88.19 581 PRO A O 1
ATOM 761 N N . ALA A 1 153 ? 24.326 76.484 178.485 1.00 90.41 582 ALA A N 1
ATOM 762 C CA . ALA A 1 153 ? 23.620 75.619 179.439 1.00 90.94 582 ALA A CA 1
ATOM 763 C C . ALA A 1 153 ? 22.913 74.447 178.753 1.00 92.34 582 ALA A C 1
ATOM 764 O O . ALA A 1 153 ? 22.971 73.317 179.241 1.00 93.32 582 ALA A O 1
ATOM 766 N N . LEU A 1 154 ? 22.249 74.724 177.631 1.00 93.44 583 LEU A N 1
ATOM 767 C CA . LEU A 1 154 ? 21.570 73.685 176.844 1.00 94.68 583 LEU A CA 1
ATOM 768 C C . LEU A 1 154 ? 22.552 72.758 176.110 1.00 94.81 583 LEU A C 1
ATOM 769 O O . LEU A 1 154 ? 22.226 71.598 175.848 1.00 93.29 583 LEU A O 1
ATOM 774 N N . LYS A 1 155 ? 23.738 73.272 175.778 1.00 96.59 584 LYS A N 1
ATOM 775 C CA . LYS A 1 155 ? 24.790 72.479 175.123 1.00 99.58 584 LYS A CA 1
ATOM 776 C C . LYS A 1 155 ? 25.355 71.355 176.004 1.00 103.09 584 LYS A C 1
ATOM 777 O O . LYS A 1 155 ? 25.777 70.320 175.484 1.00 105.04 584 LYS A O 1
ATOM 779 N N . GLU A 1 156 ? 25.364 71.562 177.324 1.00 105.71 585 GLU A N 1
ATOM 780 C CA . GLU A 1 156 ? 25.846 70.551 178.284 1.00 107.02 585 GLU A CA 1
ATOM 781 C C . GLU A 1 156 ? 25.015 69.258 178.300 1.00 106.95 585 GLU A C 1
ATOM 782 O O . GLU A 1 156 ? 25.545 68.186 178.598 1.00 106.02 585 GLU A O 1
ATOM 788 N N . LEU A 1 157 ? 23.726 69.364 177.973 1.00 107.21 586 LEU A N 1
ATOM 789 C CA . LEU A 1 157 ? 22.825 68.202 177.935 1.00 107.90 586 LEU A CA 1
ATOM 790 C C . LEU A 1 157 ? 23.036 67.272 176.724 1.00 108.60 586 LEU A C 1
ATOM 791 O O . LEU A 1 157 ? 22.510 66.157 176.723 1.00 107.55 586 LEU A O 1
ATOM 796 N N . GLU A 1 158 ? 23.791 67.720 175.714 1.00 109.38 587 GLU A N 1
ATOM 797 C CA . GLU A 1 158 ? 23.998 66.969 174.455 1.00 109.29 587 GLU A CA 1
ATOM 798 C C . GLU A 1 158 ? 24.321 65.480 174.637 1.00 109.22 587 GLU A C 1
ATOM 799 O O . GLU A 1 158 ? 23.839 64.647 173.868 1.00 108.51 587 GLU A O 1
ATOM 805 N N . LYS A 1 159 ? 25.135 65.158 175.643 1.00 109.59 588 LYS A N 1
ATOM 806 C CA . LYS A 1 159 ? 25.448 63.764 175.982 1.00 109.23 588 LYS A CA 1
ATOM 807 C C . LYS A 1 159 ? 24.201 63.001 176.440 1.00 109.47 588 LYS A C 1
ATOM 808 O O . LYS A 1 159 ? 23.955 61.881 175.989 1.00 108.41 588 LYS A O 1
ATOM 810 N N . SER A 1 160 ? 23.424 63.623 177.326 1.00 109.69 589 SER A N 1
ATOM 811 C CA . SER A 1 160 ? 22.172 63.042 177.831 1.00 109.40 589 SER A CA 1
ATOM 812 C C . SER A 1 160 ? 21.081 62.931 176.760 1.00 109.23 589 SER A C 1
ATOM 813 O O . SER A 1 160 ? 20.278 61.995 176.793 1.00 107.54 589 SER A O 1
ATOM 816 N N . VAL A 1 161 ? 21.055 63.883 175.826 1.00 109.99 590 VAL A N 1
ATOM 817 C CA . VAL A 1 161 ? 20.061 63.900 174.741 1.00 110.61 590 VAL A CA 1
ATOM 818 C C . VAL A 1 161 ? 20.332 62.788 173.714 1.00 110.41 590 VAL A C 1
ATOM 819 O O . VAL A 1 161 ? 19.388 62.176 173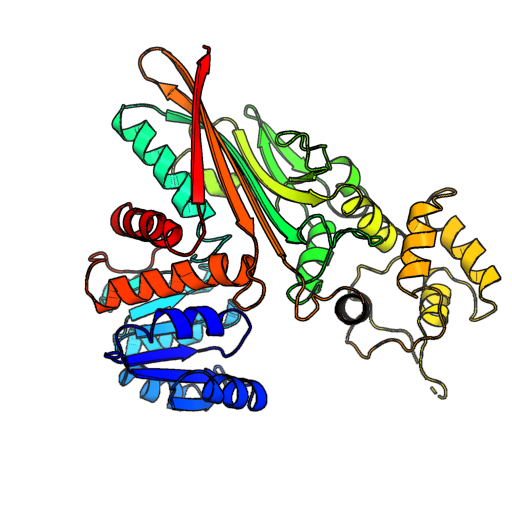.206 1.00 108.14 590 VAL A O 1
ATOM 823 N N . GLU A 1 162 ? 21.608 62.536 173.413 1.00 111.70 591 GLU A N 1
ATOM 824 C CA . GLU A 1 162 ? 21.997 61.431 172.519 1.00 113.69 591 GLU A CA 1
ATOM 825 C C . GLU A 1 162 ? 21.713 60.052 173.125 1.00 114.13 591 GLU A C 1
ATOM 826 O O . GLU A 1 162 ? 21.270 59.147 172.415 1.00 114.95 591 GLU A O 1
ATOM 832 N N . ASP A 1 163 ? 21.970 59.899 174.426 1.00 114.00 592 ASP A N 1
ATOM 833 C CA . ASP A 1 163 ? 21.700 58.639 175.139 1.00 112.96 592 ASP A CA 1
ATOM 834 C C . ASP A 1 163 ? 20.203 58.320 175.231 1.00 111.27 592 ASP A C 1
ATOM 835 O O . ASP A 1 163 ? 19.814 57.153 175.142 1.00 112.73 592 ASP A O 1
ATOM 840 N N . ALA A 1 164 ? 19.377 59.351 175.413 1.00 108.98 593 ALA A N 1
ATOM 841 C CA . ALA A 1 164 ? 17.914 59.196 175.438 1.00 106.70 593 ALA A CA 1
ATOM 842 C C . ALA A 1 164 ? 17.322 58.800 174.077 1.00 104.70 593 ALA A C 1
ATOM 843 O O . ALA A 1 164 ? 16.261 58.176 174.023 1.00 102.03 593 ALA A O 1
ATOM 845 N N . GLY A 1 165 ? 17.998 59.175 172.990 1.00 104.57 594 GLY A N 1
ATOM 846 C CA . GLY A 1 165 ? 17.592 58.789 171.638 1.00 104.54 594 GLY A CA 1
ATOM 847 C C . GLY A 1 165 ? 16.437 59.615 171.104 1.00 104.56 594 GLY A C 1
ATOM 848 O O . GLY A 1 165 ? 15.471 59.063 170.569 1.00 104.06 594 GLY A O 1
ATOM 849 N N . ILE A 1 166 ? 16.550 60.937 171.244 1.00 103.84 595 ILE A N 1
ATOM 850 C CA . ILE A 1 166 ? 15.520 61.885 170.797 1.00 102.24 595 ILE A CA 1
ATOM 851 C C . ILE A 1 166 ? 16.135 63.052 170.025 1.00 100.33 595 ILE A C 1
ATOM 852 O O . ILE A 1 166 ? 17.354 63.245 170.035 1.00 98.59 595 ILE A O 1
ATOM 857 N N . THR A 1 167 ? 15.272 63.823 169.368 1.00 99.47 596 THR A N 1
ATOM 858 C CA . THR A 1 167 ? 15.673 64.972 168.559 1.00 98.02 596 THR A CA 1
ATOM 859 C C . THR A 1 167 ? 15.291 66.278 169.264 1.00 96.51 596 THR A C 1
ATOM 860 O O . THR A 1 167 ? 14.152 66.431 169.714 1.00 95.55 596 THR A O 1
ATOM 864 N N . ILE A 1 168 ? 16.250 67.201 169.366 1.00 95.23 597 ILE A N 1
ATOM 865 C CA . ILE A 1 168 ? 16.010 68.559 169.875 1.00 94.72 597 ILE A CA 1
ATOM 866 C C . ILE A 1 168 ? 16.581 69.558 168.863 1.00 92.66 597 ILE A C 1
ATOM 867 O O . ILE A 1 168 ? 17.802 69.695 168.747 1.00 93.10 597 ILE A O 1
ATOM 872 N N . ILE A 1 169 ? 15.695 70.247 168.140 1.00 88.93 598 ILE A N 1
ATOM 873 C CA . ILE A 1 169 ? 16.092 71.210 167.104 1.00 87.07 598 ILE A CA 1
ATOM 874 C C . ILE A 1 169 ? 15.982 72.640 167.649 1.00 83.54 598 ILE A C 1
ATOM 875 O O . ILE A 1 169 ? 14.884 73.117 167.937 1.00 80.79 598 ILE A O 1
ATOM 880 N N . GLY A 1 170 ? 17.127 73.309 167.788 1.00 81.73 599 GLY A N 1
ATOM 881 C CA . GLY A 1 170 ? 17.188 74.703 168.239 1.00 80.73 599 GLY A CA 1
ATOM 882 C C . GLY A 1 170 ? 17.545 75.666 167.120 1.00 80.60 599 GLY A C 1
ATOM 883 O O . GLY A 1 170 ? 17.775 75.254 165.980 1.00 80.50 599 GLY A O 1
ATOM 884 N N . GLU A 1 171 ? 17.580 76.953 167.461 1.00 80.51 600 GLU A N 1
ATOM 885 C CA . GLU A 1 171 ? 17.966 78.037 166.544 1.00 81.61 600 GLU A CA 1
ATOM 886 C C . GLU A 1 171 ? 17.142 78.085 165.251 1.00 81.00 600 GLU A C 1
ATOM 887 O O . GLU A 1 171 ? 17.683 78.049 164.142 1.00 79.84 600 GLU A O 1
ATOM 893 N N . LEU A 1 172 ? 15.824 78.157 165.426 1.00 80.57 601 LEU A N 1
ATOM 894 C CA . LEU A 1 172 ? 14.872 78.332 164.330 1.00 80.47 601 LEU A CA 1
ATOM 895 C C . LEU A 1 172 ? 14.215 79.702 164.461 1.00 81.12 601 LEU A C 1
ATOM 896 O O . LEU A 1 172 ? 14.161 80.272 165.556 1.00 81.95 601 LEU A O 1
ATOM 901 N N . GLY A 1 173 ? 13.727 80.224 163.338 1.00 80.87 602 GLY A N 1
ATOM 902 C CA . GLY A 1 173 ? 13.092 81.543 163.280 1.00 79.99 602 GLY A CA 1
ATOM 903 C C . GLY A 1 173 ? 13.736 82.406 162.214 1.00 79.47 602 GLY A C 1
ATOM 904 O O . GLY A 1 173 ? 14.082 81.910 161.140 1.00 79.37 602 GLY A O 1
ATOM 905 N N . LEU A 1 174 ? 13.888 83.698 162.506 1.00 78.48 603 LEU A N 1
ATOM 906 C CA . LEU A 1 174 ? 14.498 84.648 161.573 1.00 78.74 603 LEU A CA 1
ATOM 907 C C . LEU A 1 174 ? 16.005 84.726 161.807 1.00 78.48 603 LEU A C 1
ATOM 908 O O . LEU A 1 174 ? 16.796 84.424 160.910 1.00 77.65 603 LEU A O 1
ATOM 913 N N . ASP A 1 175 ? 16.384 85.121 163.021 1.00 78.81 604 ASP A N 1
ATOM 914 C CA . ASP A 1 175 ? 17.783 85.322 163.398 1.00 79.05 604 ASP A CA 1
ATOM 915 C C . ASP A 1 175 ? 17.938 85.042 164.906 1.00 77.90 604 ASP A C 1
ATOM 916 O O . ASP A 1 175 ? 17.600 85.905 165.718 1.00 78.01 604 ASP A O 1
ATOM 921 N N . PRO A 1 176 ? 18.430 83.861 165.301 1.00 76.57 605 PRO A N 1
ATOM 922 C CA . PRO A 1 176 ? 18.886 82.787 164.410 1.00 75.07 605 PRO A CA 1
ATOM 923 C C . PRO A 1 176 ? 17.744 82.010 163.746 1.00 72.75 605 PRO A C 1
ATOM 924 O O . PRO A 1 176 ? 16.641 81.937 164.297 1.00 71.04 605 PRO A O 1
ATOM 928 N N . GLY A 1 177 ? 18.025 81.437 162.575 1.00 70.62 606 GLY A N 1
ATOM 929 C CA . GLY A 1 177 ? 17.066 80.596 161.852 1.00 69.38 606 GLY A CA 1
ATOM 930 C C . GLY A 1 177 ? 17.243 80.640 160.345 1.00 66.48 606 GLY A C 1
ATOM 931 O O . GLY A 1 177 ? 18.007 79.853 159.789 1.00 64.25 606 GLY A O 1
ATOM 932 N N . LEU A 1 178 ? 16.535 81.558 159.688 1.00 65.09 607 LEU A N 1
ATOM 933 C CA . LEU A 1 178 ? 16.629 81.724 158.227 1.00 63.78 607 LEU A CA 1
ATOM 934 C C . LEU A 1 178 ? 18.035 82.117 157.761 1.00 63.00 607 LEU A C 1
ATOM 935 O O . LEU A 1 178 ? 18.464 81.697 156.686 1.00 62.84 607 LEU A O 1
ATOM 940 N N . ASP A 1 179 ? 18.741 82.912 158.565 1.00 63.29 608 ASP A N 1
ATOM 941 C CA . ASP A 1 179 ? 20.143 83.257 158.287 1.00 64.08 608 ASP A CA 1
ATOM 942 C C . ASP A 1 179 ? 21.068 82.034 158.207 1.00 64.62 608 ASP A C 1
ATOM 943 O O . ASP A 1 179 ? 21.989 82.015 157.388 1.00 63.05 608 ASP A O 1
ATOM 948 N N . HIS A 1 180 ? 20.819 81.024 159.043 1.00 65.12 609 HIS A N 1
ATOM 949 C CA . HIS A 1 180 ? 21.569 79.767 158.977 1.00 67.00 609 HIS A CA 1
ATOM 950 C C . HIS A 1 180 ? 21.222 78.993 157.703 1.00 66.61 609 HIS A C 1
ATOM 951 O O . HIS A 1 180 ? 22.108 78.444 157.047 1.00 65.90 609 HIS A O 1
ATOM 958 N N . MET A 1 181 ? 19.933 78.958 157.366 1.00 65.41 610 MET A N 1
ATOM 959 C CA . MET A 1 181 ? 19.438 78.179 156.226 1.00 65.79 610 MET A CA 1
ATOM 960 C C . MET A 1 181 ? 19.905 78.750 154.880 1.00 64.76 610 MET A C 1
ATOM 961 O O . MET A 1 181 ? 20.399 78.005 154.032 1.00 63.96 610 MET A O 1
ATOM 966 N N . LEU A 1 182 ? 19.760 80.063 154.701 1.00 64.29 611 LEU A N 1
ATOM 967 C CA . LEU A 1 182 ? 20.216 80.746 153.479 1.00 64.35 611 LEU A CA 1
ATOM 968 C C . LEU A 1 182 ? 21.736 80.681 153.285 1.00 64.87 611 LEU A C 1
ATOM 969 O O . LEU A 1 182 ? 22.211 80.615 152.149 1.00 64.33 611 LEU A O 1
ATOM 974 N N . ALA A 1 183 ? 22.484 80.710 154.388 1.00 64.92 612 ALA A N 1
ATOM 975 C CA . ALA A 1 183 ? 23.946 80.624 154.345 1.00 65.48 612 ALA A CA 1
ATOM 976 C C . ALA A 1 183 ? 24.411 79.244 153.893 1.00 65.80 612 ALA A C 1
ATOM 977 O O . ALA A 1 183 ? 25.216 79.131 152.970 1.00 64.46 612 ALA A O 1
ATOM 979 N N . MET A 1 184 ? 23.891 78.204 154.541 1.00 66.31 613 MET A N 1
ATOM 980 C CA . MET A 1 184 ? 24.286 76.825 154.242 1.00 68.15 613 MET A CA 1
ATOM 981 C C . MET A 1 184 ? 23.758 76.296 152.901 1.00 68.26 613 MET A C 1
ATOM 982 O O . MET A 1 184 ? 24.315 75.333 152.374 1.00 68.52 613 MET A O 1
ATOM 987 N N . GLU A 1 185 ? 22.702 76.906 152.354 1.00 67.43 614 GLU A N 1
ATOM 988 C CA . GLU A 1 185 ? 22.230 76.559 151.005 1.00 67.79 614 GLU A CA 1
ATOM 989 C C . GLU A 1 185 ? 23.284 76.928 149.957 1.00 66.74 614 GLU A C 1
ATOM 990 O O . GLU A 1 185 ? 23.632 76.106 149.108 1.00 66.31 614 GLU A O 1
ATOM 996 N N . SER A 1 186 ? 23.785 78.160 150.033 1.00 65.44 615 SER A N 1
ATOM 997 C CA . SER A 1 186 ? 24.803 78.656 149.102 1.00 66.03 615 SER A CA 1
ATOM 998 C C . SER A 1 186 ? 26.175 78.015 149.320 1.00 67.01 615 SER A C 1
ATOM 999 O O . SER A 1 186 ? 26.875 77.714 148.349 1.00 66.67 615 SER A O 1
ATOM 1002 N N . ILE A 1 187 ? 26.552 77.814 150.585 1.00 66.85 616 ILE A N 1
ATOM 1003 C CA . ILE A 1 187 ? 27.851 77.220 150.935 1.00 67.67 616 ILE A CA 1
ATOM 1004 C C . ILE A 1 187 ? 27.943 75.757 150.474 1.00 67.56 616 ILE A C 1
ATOM 1005 O O . ILE A 1 187 ? 28.985 75.339 149.968 1.00 66.73 616 ILE A O 1
ATOM 1010 N N . ASP A 1 188 ? 26.863 74.991 150.645 1.00 67.59 617 ASP A N 1
ATOM 1011 C CA . ASP A 1 188 ? 26.813 73.604 150.153 1.00 69.33 617 ASP A CA 1
ATOM 1012 C C . ASP A 1 188 ? 26.819 73.518 148.620 1.00 70.17 617 ASP A C 1
ATOM 1013 O O . ASP A 1 188 ? 27.430 72.607 148.061 1.00 69.80 617 ASP A O 1
ATOM 1018 N N . LYS A 1 189 ? 26.144 74.455 147.953 1.00 71.27 618 LYS A N 1
ATOM 1019 C CA . LYS A 1 189 ? 26.193 74.561 146.483 1.00 71.61 618 LYS A CA 1
ATOM 1020 C C . LYS A 1 189 ? 27.603 74.859 145.946 1.00 72.38 618 LY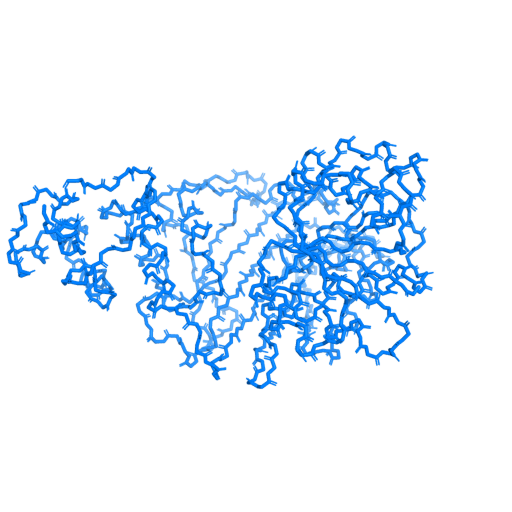S A C 1
ATOM 1021 O O . LYS A 1 189 ? 27.964 74.392 144.864 1.00 73.87 618 LYS A O 1
ATOM 1027 N N . ALA A 1 190 ? 28.380 75.643 146.695 1.00 72.19 619 ALA A N 1
ATOM 1028 C CA . ALA A 1 190 ? 29.773 75.945 146.339 1.00 71.60 619 ALA A CA 1
ATOM 1029 C C . ALA A 1 190 ? 30.682 74.725 146.506 1.00 72.35 619 ALA A C 1
ATOM 1030 O O . ALA A 1 190 ? 31.523 74.453 145.647 1.00 71.61 619 ALA A O 1
ATOM 1032 N N . LYS A 1 191 ? 30.507 73.999 147.611 1.00 73.00 620 LYS A N 1
ATOM 1033 C CA . LYS A 1 191 ? 31.282 72.780 147.881 1.00 74.46 620 LYS A CA 1
ATOM 1034 C C . LYS A 1 191 ? 30.916 71.595 146.972 1.00 73.05 620 LYS A C 1
ATOM 1035 O O . LYS A 1 191 ? 31.734 70.692 146.787 1.00 70.84 620 LYS A O 1
ATOM 1041 N N . GLU A 1 192 ? 29.702 71.597 146.414 1.00 73.07 621 GLU A N 1
ATOM 1042 C CA . GLU A 1 192 ? 29.311 70.630 145.369 1.00 73.36 621 GLU A CA 1
ATOM 1043 C C . GLU A 1 192 ? 30.204 70.692 144.118 1.00 70.90 621 GLU A C 1
ATOM 1044 O O . GLU A 1 192 ? 30.383 69.677 143.447 1.00 69.61 621 GLU A O 1
ATOM 1050 N N . VAL A 1 193 ? 30.744 71.875 143.810 1.00 69.33 622 VAL A N 1
ATOM 1051 C CA . VAL A 1 193 ? 31.647 72.068 142.659 1.00 67.74 622 VAL A CA 1
ATOM 1052 C C . VAL A 1 193 ? 33.087 72.411 143.087 1.00 67.02 622 VAL A C 1
ATOM 1053 O O . VAL A 1 193 ? 33.810 73.100 142.364 1.00 65.93 622 VAL A O 1
ATOM 1057 N N . GLY A 1 194 ? 33.498 71.916 144.257 1.00 67.95 623 GLY A N 1
ATOM 1058 C CA . GLY A 1 194 ? 34.861 72.102 144.770 1.00 67.81 623 GLY A CA 1
ATOM 1059 C C . GLY A 1 194 ? 35.317 73.522 145.084 1.00 67.78 623 GLY A C 1
ATOM 1060 O O . GLY A 1 194 ? 36.522 73.771 145.163 1.00 69.03 623 GLY A O 1
ATOM 1061 N N . ALA A 1 195 ? 34.372 74.444 145.280 1.00 67.09 624 ALA A N 1
ATOM 1062 C CA . ALA A 1 195 ? 34.686 75.857 145.527 1.00 67.59 624 ALA A CA 1
ATOM 1063 C C . ALA A 1 195 ? 34.703 76.173 147.025 1.00 67.37 62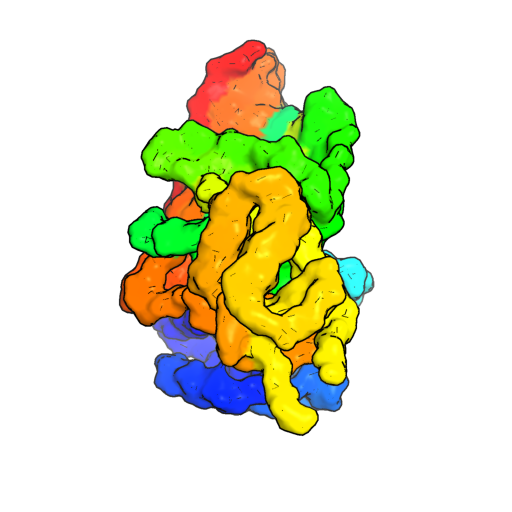4 ALA A C 1
ATOM 1064 O O . ALA A 1 195 ? 34.033 75.500 147.814 1.00 65.90 624 ALA A O 1
ATOM 1066 N N . THR A 1 196 ? 35.471 77.203 147.395 1.00 67.47 625 THR A N 1
ATOM 1067 C CA . THR A 1 196 ? 35.608 77.655 148.791 1.00 67.05 625 THR A CA 1
ATOM 1068 C C . THR A 1 196 ? 35.104 79.089 148.971 1.00 66.61 625 THR A C 1
ATOM 1069 O O . THR A 1 196 ? 35.049 79.863 148.010 1.00 66.98 625 THR A O 1
ATOM 1073 N N . ILE A 1 197 ? 34.757 79.428 150.213 1.00 65.42 626 ILE A N 1
ATOM 1074 C CA . ILE A 1 197 ? 34.191 80.736 150.558 1.00 64.05 626 ILE A CA 1
ATOM 1075 C C . ILE A 1 197 ? 35.299 81.686 151.017 1.00 64.37 626 ILE A C 1
ATOM 1076 O O . ILE A 1 197 ? 36.026 81.382 151.966 1.00 62.81 626 ILE A O 1
ATOM 1081 N N . GLU A 1 198 ? 35.420 82.828 150.336 1.00 64.69 627 GLU A N 1
ATOM 1082 C CA . GLU A 1 198 ? 36.386 83.876 150.698 1.00 65.88 627 GLU A CA 1
ATOM 1083 C C . GLU A 1 198 ? 35.766 85.006 151.522 1.00 65.68 627 GLU A C 1
ATOM 1084 O O . GLU A 1 198 ? 36.440 85.575 152.385 1.00 65.23 627 GLU A O 1
ATOM 1090 N N . SER A 1 199 ? 34.503 85.343 151.244 1.00 65.00 628 SER A N 1
ATOM 1091 C CA . SER A 1 199 ? 33.788 86.384 151.987 1.00 64.88 628 SER A CA 1
ATOM 1092 C C . SER A 1 199 ? 32.326 86.019 152.231 1.00 64.37 628 SER A C 1
AT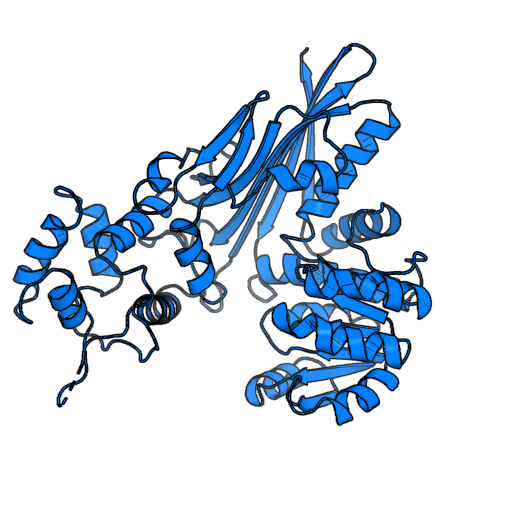OM 1093 O O . SER A 1 199 ? 31.729 85.258 151.466 1.00 65.38 628 SER A O 1
ATOM 1096 N N . TYR A 1 200 ? 31.768 86.573 153.307 1.00 62.64 629 TYR A N 1
ATOM 1097 C CA . TYR A 1 200 ? 30.358 86.404 153.662 1.00 61.37 629 TYR A CA 1
ATOM 1098 C C . TYR A 1 200 ? 29.879 87.641 154.424 1.00 59.93 629 TYR A C 1
ATOM 1099 O O . TYR A 1 200 ? 30.314 87.881 155.551 1.00 60.38 629 TYR A O 1
ATOM 1108 N N . ILE A 1 201 ? 28.999 88.421 153.793 1.00 57.04 630 ILE A N 1
ATOM 1109 C CA . ILE A 1 201 ? 28.446 89.646 154.378 1.00 55.25 630 ILE A CA 1
ATOM 1110 C C . ILE A 1 201 ? 26.925 89.504 154.404 1.00 53.05 630 ILE A C 1
ATOM 1111 O O . ILE A 1 201 ? 26.319 89.199 153.376 1.00 54.67 630 ILE A O 1
ATOM 1116 N N . SER A 1 202 ? 26.320 89.730 155.572 1.00 48.93 631 SER A N 1
ATOM 1117 C CA . SER A 1 202 ? 24.884 89.508 155.775 1.00 45.81 631 SER A CA 1
ATOM 1118 C C . SER A 1 202 ? 24.239 90.602 156.631 1.00 42.25 631 SER A C 1
ATOM 1119 O O . SER A 1 202 ? 24.471 90.657 157.836 1.00 43.69 631 SER A O 1
ATOM 1122 N N . TYR A 1 203 ? 23.421 91.450 156.002 1.00 36.72 632 TYR A N 1
ATOM 1123 C CA . TYR A 1 203 ? 22.659 92.491 156.698 1.00 31.53 632 TYR A CA 1
ATOM 1124 C C . TYR A 1 203 ? 21.182 92.095 156.764 1.00 25.19 632 TYR A C 1
ATOM 1125 O O . TYR A 1 203 ? 20.658 91.470 155.837 1.00 24.74 632 TYR A O 1
ATOM 1134 N N . CYS A 1 204 ? 20.527 92.464 157.863 1.00 18.33 633 CYS A N 1
ATOM 1135 C CA . CYS A 1 204 ? 19.138 92.000 158.146 1.00 14.17 633 CYS A CA 1
ATOM 1136 C C . CYS A 1 204 ? 18.419 92.960 159.058 1.00 13.81 633 CYS A C 1
ATOM 1137 O O . CYS A 1 204 ? 19.025 93.904 159.639 1.00 11.96 633 CYS A O 1
ATOM 1140 N N . GLY A 1 205 ? 17.104 92.822 159.167 1.00 13.07 634 GLY A N 1
ATOM 1141 C CA . GLY A 1 205 ? 16.386 94.028 159.670 1.00 12.96 634 GLY A CA 1
ATOM 1142 C C . GLY A 1 205 ? 14.900 93.873 159.468 1.00 13.63 634 GLY A C 1
ATOM 1143 O O . GLY A 1 205 ? 14.471 93.531 158.351 1.00 11.77 634 GLY A O 1
ATOM 1144 N N . GLY A 1 206 ? 14.162 94.109 160.555 1.00 15.36 635 GLY A N 1
ATOM 1145 C CA . GLY A 1 206 ? 12.688 94.203 160.554 1.00 17.06 635 GLY A CA 1
ATOM 1146 C C . GLY A 1 206 ? 12.333 95.645 160.884 1.00 19.76 635 GLY A C 1
ATOM 1147 O O . GLY A 1 206 ? 12.922 96.246 161.783 1.00 18.60 635 GLY A O 1
ATOM 1148 N N . LEU A 1 207 ? 11.379 96.209 160.151 1.00 23.48 636 LEU A N 1
ATOM 1149 C CA . LEU A 1 207 ? 11.083 97.637 160.269 1.00 27.17 636 LEU A CA 1
ATOM 1150 C C . LEU A 1 207 ? 9.712 97.942 159.675 1.00 29.87 636 LEU A C 1
ATOM 1151 O O . LEU A 1 207 ? 9.095 97.058 159.079 1.00 30.31 636 LEU A O 1
ATOM 1156 N N . PRO A 1 208 ? 9.206 99.175 159.871 1.00 33.55 637 PRO A N 1
ATOM 1157 C CA . PRO A 1 208 ? 7.904 99.495 159.265 1.00 36.50 637 PRO A CA 1
ATOM 1158 C C . PRO A 1 208 ? 7.952 99.502 157.737 1.00 39.80 637 PRO A C 1
ATOM 1159 O O . PRO A 1 208 ? 9.023 99.694 157.150 1.00 40.44 637 PRO A O 1
ATOM 1163 N N . ALA A 1 209 ? 6.800 99.285 157.109 1.00 43.92 638 ALA A N 1
ATOM 1164 C CA . ALA A 1 209 ? 6.653 99.534 155.677 1.00 46.32 638 ALA A CA 1
ATOM 1165 C C . ALA A 1 209 ? 6.849 101.039 155.451 1.00 47.79 638 ALA A C 1
ATOM 1166 O O . ALA A 1 209 ? 6.412 101.835 156.289 1.00 47.93 638 ALA A O 1
ATOM 1168 N N . PRO A 1 210 ? 7.504 101.436 154.333 1.00 49.75 639 PRO A N 1
ATOM 1169 C CA . PRO A 1 210 ? 7.882 102.840 154.073 1.00 50.18 639 PRO A CA 1
ATOM 1170 C C . PRO A 1 210 ? 6.827 103.903 154.413 1.00 49.79 639 PRO A C 1
ATOM 1171 O O . PRO A 1 210 ? 7.176 104.972 154.910 1.00 48.92 639 PRO A O 1
ATOM 1175 N N . GLU A 1 211 ? 5.558 103.601 154.144 1.00 51.13 640 GLU A N 1
ATOM 1176 C CA . GLU A 1 211 ? 4.448 104.528 154.426 1.00 54.09 640 GLU A CA 1
ATOM 1177 C C . GLU A 1 211 ? 4.212 104.865 155.919 1.00 56.01 640 GLU A C 1
ATOM 1178 O O . GLU A 1 211 ? 3.570 105.877 156.222 1.00 55.55 640 GLU A O 1
ATOM 1184 N N . HIS A 1 212 ? 4.717 104.026 156.830 1.00 57.15 641 HIS A N 1
ATOM 1185 C CA . HIS A 1 212 ? 4.620 104.270 158.281 1.00 58.41 641 HIS A CA 1
ATOM 1186 C C . HIS A 1 212 ? 5.960 104.676 158.924 1.00 58.83 641 HIS A C 1
ATOM 1187 O O . HIS A 1 212 ? 6.158 104.476 160.124 1.00 59.08 641 HIS A O 1
ATOM 1194 N N . SER A 1 213 ? 6.857 105.271 158.134 1.00 58.78 642 SER A N 1
ATOM 1195 C CA . SER A 1 213 ? 8.189 105.673 158.608 1.00 58.03 642 SER A CA 1
ATOM 1196 C C . SER A 1 213 ? 8.328 107.155 159.017 1.00 57.64 642 SER A C 1
ATOM 1197 O O . SER A 1 213 ? 9.444 107.600 159.308 1.00 57.54 642 SER A O 1
ATOM 1200 N N A ASN A 1 214 ? 7.224 107.906 159.035 0.55 57.10 643 ASN A N 1
ATOM 1201 N N B ASN A 1 214 ? 7.212 107.885 159.058 0.45 57.40 643 ASN A N 1
ATOM 1202 C CA A ASN A 1 214 ? 7.263 109.335 159.370 0.55 57.62 643 ASN A CA 1
ATOM 1203 C CA B ASN A 1 214 ? 7.205 109.310 159.379 0.45 57.95 643 ASN A CA 1
ATOM 1204 C C A ASN A 1 214 ? 7.122 109.569 160.877 0.55 57.90 643 ASN A C 1
ATOM 1205 C C B ASN A 1 214 ? 7.119 109.586 160.879 0.45 58.14 643 ASN A C 1
ATOM 1206 O O A ASN A 1 214 ? 6.056 109.935 161.377 0.55 58.92 643 ASN A O 1
ATOM 1207 O O B ASN A 1 214 ? 6.081 110.023 161.374 0.45 58.92 643 ASN A O 1
ATOM 1216 N N . ASN A 1 215 ? 8.216 109.323 161.590 1.00 58.75 644 ASN A N 1
ATOM 1217 C CA . ASN A 1 215 ? 8.348 109.674 163.014 1.00 59.33 644 ASN A CA 1
ATOM 1218 C C . ASN A 1 215 ? 9.847 109.840 163.327 1.00 60.65 644 ASN A C 1
ATOM 1219 O O . ASN A 1 215 ? 10.676 109.364 162.546 1.00 60.22 644 ASN A O 1
ATOM 1224 N N . PRO A 1 216 ? 10.204 110.504 164.451 1.00 61.67 645 PRO A N 1
ATOM 1225 C CA . PRO A 1 216 ? 11.619 110.810 164.743 1.00 61.18 645 PRO A CA 1
ATOM 1226 C C . PRO A 1 216 ? 12.617 109.645 164.635 1.00 59.81 645 PRO A C 1
ATOM 1227 O O . PRO A 1 216 ? 13.731 109.852 164.152 1.00 59.59 645 PRO A O 1
ATOM 1231 N N . LEU A 1 217 ? 12.222 108.449 165.075 1.00 58.26 646 LEU A N 1
ATOM 1232 C CA . LEU A 1 217 ? 13.082 107.256 164.979 1.00 58.28 646 LEU A CA 1
ATOM 1233 C C . LEU A 1 217 ? 12.950 106.484 163.652 1.00 57.29 646 LEU A C 1
ATOM 1234 O O . LEU A 1 217 ? 13.790 105.631 163.360 1.00 54.19 646 LEU A O 1
ATOM 1239 N N . ARG A 1 218 ? 11.913 106.784 162.862 1.00 57.33 647 ARG A N 1
ATOM 1240 C CA . ARG A 1 218 ? 11.538 105.998 161.672 1.00 57.53 647 ARG A CA 1
ATOM 1241 C C . ARG A 1 218 ? 11.375 104.518 162.029 1.00 58.77 647 ARG A C 1
ATOM 1242 O O . ARG A 1 218 ? 11.909 103.640 161.345 1.00 58.95 647 ARG A O 1
ATOM 1250 N N . TYR A 1 219 ? 10.647 104.255 163.114 1.00 59.54 648 TYR A N 1
ATOM 1251 C CA . TYR A 1 219 ? 10.528 102.900 163.653 1.00 60.86 648 TYR A CA 1
ATOM 1252 C C . TYR A 1 219 ? 9.253 102.698 164.474 1.00 62.41 648 TYR A C 1
ATOM 1253 O O . TYR A 1 219 ? 8.701 103.650 165.031 1.00 63.06 648 TYR A O 1
ATOM 1262 N N . LYS A 1 220 ? 8.795 101.449 164.521 1.00 64.13 649 LYS A N 1
ATOM 1263 C CA . LYS A 1 220 ? 7.690 101.032 165.381 1.00 65.97 649 LYS A CA 1
ATOM 1264 C C . LYS A 1 220 ? 8.055 99.700 166.033 1.00 66.23 649 LYS A C 1
ATOM 1265 O O . LYS A 1 220 ? 8.507 98.778 165.350 1.00 67.90 649 LYS A O 1
ATOM 1271 N N . PHE A 1 221 ? 7.856 99.606 167.348 1.00 65.92 650 PHE A N 1
ATOM 1272 C CA . PHE A 1 221 ? 8.327 98.459 168.134 1.00 66.52 650 PHE A CA 1
ATOM 1273 C C . PHE A 1 221 ? 7.319 97.306 168.155 1.00 69.87 650 PHE A C 1
ATOM 1274 O O . PHE A 1 221 ? 6.156 97.492 168.521 1.00 69.24 650 PHE A O 1
ATOM 1282 N N . SER A 1 222 ? 7.782 96.121 167.754 1.00 74.69 651 SER A N 1
ATOM 1283 C CA . SER A 1 222 ? 6.974 94.897 167.780 1.00 78.35 651 SER A CA 1
ATOM 1284 C C . SER A 1 222 ? 6.876 94.307 169.189 1.00 82.62 651 SER A C 1
ATOM 1285 O O . SER A 1 222 ? 5.844 93.742 169.554 1.00 84.93 651 SER A O 1
ATOM 1288 N N . TRP A 1 223 ? 7.960 94.428 169.958 1.00 87.07 652 TRP A N 1
ATOM 1289 C CA . TRP A 1 223 ? 8.030 93.944 171.345 1.00 88.79 652 TRP A CA 1
ATOM 1290 C C . TRP A 1 223 ? 8.800 94.971 172.214 1.00 88.45 652 TRP A C 1
ATOM 1291 O O . TRP A 1 223 ? 8.859 96.148 171.847 1.00 88.36 652 TRP A O 1
ATOM 1302 N N . SER A 1 224 ? 9.363 94.553 173.352 1.00 87.44 653 SER A N 1
ATOM 1303 C CA . SER A 1 224 ? 10.008 95.481 174.293 1.00 85.79 653 SER A CA 1
ATOM 1304 C C . SER A 1 224 ? 11.309 96.092 173.734 1.00 84.32 653 SER A C 1
ATOM 1305 O O . SER A 1 224 ? 12.184 95.352 173.282 1.00 83.86 653 SER A O 1
ATOM 1308 N N . PRO A 1 225 ? 11.449 97.440 173.777 1.00 83.12 654 PRO A N 1
ATOM 1309 C CA . PRO A 1 225 ? 12.691 98.097 173.319 1.00 82.10 654 PRO A CA 1
ATOM 1310 C C . PRO A 1 225 ? 13.959 97.908 174.170 1.00 81.32 654 PRO A C 1
ATOM 1311 O O . PRO A 1 225 ? 15.014 98.404 173.770 1.00 81.20 654 PRO A O 1
ATOM 1315 N N . VAL A 1 226 ? 13.872 97.230 175.316 1.00 80.87 655 VAL A N 1
ATOM 1316 C CA . VAL A 1 226 ? 15.015 97.109 176.239 1.00 81.05 655 VAL A CA 1
ATOM 1317 C C . VAL A 1 226 ? 16.225 96.435 175.570 1.00 79.95 655 VAL A C 1
ATOM 1318 O O . VAL A 1 226 ? 17.362 96.878 175.755 1.00 78.93 655 VAL A O 1
ATOM 1322 N N . GLY A 1 227 ? 15.970 95.387 174.788 1.00 80.34 656 GLY A N 1
ATOM 1323 C CA . GLY A 1 227 ? 17.025 94.662 174.077 1.00 80.65 656 GLY A CA 1
ATOM 1324 C C . GLY A 1 227 ? 17.764 95.493 173.041 1.00 80.30 656 GLY A C 1
ATOM 1325 O O . GLY A 1 227 ? 18.997 95.528 173.039 1.00 77.98 656 GLY A O 1
ATOM 1326 N N . VAL A 1 228 ? 17.010 96.163 172.169 1.00 82.49 657 VAL A N 1
ATOM 1327 C CA . VAL A 1 228 ? 17.601 96.972 171.082 1.00 84.62 657 VAL A CA 1
ATOM 1328 C C . VAL A 1 228 ? 18.343 98.220 171.580 1.00 85.45 657 VAL A C 1
ATOM 1329 O O . VAL A 1 228 ? 19.390 98.572 171.033 1.00 84.78 657 VAL A O 1
ATOM 1333 N N . LEU A 1 229 ? 17.804 98.879 172.609 1.00 86.67 658 LEU A N 1
ATOM 1334 C CA . LEU A 1 229 ? 18.441 100.063 173.205 1.00 87.32 658 LEU A CA 1
ATOM 1335 C C . LEU A 1 229 ? 19.782 99.743 173.867 1.00 88.25 658 LEU A C 1
ATOM 1336 O O . LEU A 1 229 ? 20.720 100.536 173.780 1.00 89.29 658 LEU A O 1
ATOM 1341 N N . MET A 1 230 ? 19.863 98.586 174.522 1.00 89.72 659 MET A N 1
ATOM 1342 C CA . MET A 1 230 ? 21.088 98.165 175.211 1.00 91.51 659 MET A CA 1
ATOM 1343 C C . MET A 1 230 ? 22.188 97.688 174.246 1.00 89.34 659 MET A C 1
ATOM 1344 O O . MET A 1 230 ? 23.368 97.704 174.608 1.00 87.54 659 MET A O 1
ATOM 1349 N N . ASN A 1 231 ? 21.809 97.268 173.035 1.00 88.22 660 ASN A N 1
ATOM 1350 C CA . ASN A 1 231 ? 22.783 96.897 171.989 1.00 86.83 660 ASN A CA 1
ATOM 1351 C C . ASN A 1 231 ? 23.681 98.053 171.537 1.00 82.53 660 ASN A C 1
ATOM 1352 O O . ASN A 1 231 ? 24.821 97.821 171.132 1.00 80.55 660 ASN A O 1
ATOM 1357 N N . VAL A 1 232 ? 23.169 99.282 171.611 1.00 78.99 661 VAL A N 1
ATOM 1358 C CA . VAL A 1 232 ? 23.949 100.480 171.270 1.00 77.33 661 VAL A CA 1
ATOM 1359 C C . VAL A 1 232 ? 25.145 100.664 172.219 1.00 75.51 661 VAL A C 1
ATOM 1360 O O . VAL A 1 232 ? 26.200 101.142 171.796 1.00 74.23 661 VAL A O 1
ATOM 1364 N N . MET A 1 233 ? 24.984 100.272 173.484 1.00 73.75 662 MET A N 1
ATOM 1365 C CA . MET A 1 233 ? 26.062 100.379 174.479 1.00 74.17 662 MET A CA 1
ATOM 1366 C C . MET A 1 233 ? 27.118 99.270 174.335 1.00 74.97 662 MET A C 1
ATOM 1367 O O . MET A 1 233 ? 28.255 99.445 174.776 1.00 75.12 662 MET A O 1
ATOM 1372 N N . GLN A 1 234 ? 26.742 98.142 173.726 1.00 76.30 663 GLN A N 1
ATOM 1373 C CA . GLN A 1 234 ? 27.642 96.991 173.538 1.00 76.57 663 GLN A CA 1
ATOM 1374 C C . GLN A 1 234 ? 28.581 97.142 172.334 1.00 73.37 663 GLN A C 1
ATOM 1375 O O . GLN A 1 234 ? 28.367 97.983 171.459 1.00 71.15 663 GLN A O 1
ATOM 1381 N N . SER A 1 235 ? 29.614 96.300 172.308 1.00 71.85 664 SER A N 1
ATOM 1382 C CA . SER A 1 235 ? 30.628 96.305 171.246 1.00 70.95 664 SER A CA 1
ATOM 1383 C C . SER A 1 235 ? 30.215 95.460 170.038 1.00 69.70 664 SER A C 1
ATOM 1384 O O . SER A 1 235 ? 29.272 94.664 170.109 1.00 67.16 664 SER A O 1
ATOM 1387 N N . ALA A 1 236 ? 30.944 95.649 168.938 1.00 68.82 665 ALA A N 1
ATOM 1388 C CA . ALA A 1 236 ? 30.785 94.850 167.723 1.00 68.79 665 ALA A CA 1
ATOM 1389 C C . ALA A 1 236 ? 32.156 94.371 167.242 1.00 67.78 665 ALA A C 1
ATOM 1390 O O . ALA A 1 236 ? 33.122 95.139 167.252 1.00 67.00 665 ALA A O 1
ATOM 1392 N N . THR A 1 237 ? 32.229 93.103 166.834 1.00 67.53 666 THR A N 1
ATOM 1393 C CA . THR A 1 237 ? 33.482 92.469 166.407 1.00 68.86 666 THR A CA 1
ATOM 1394 C C . THR A 1 237 ? 33.270 91.688 165.107 1.00 68.86 666 THR A C 1
ATOM 1395 O O . THR A 1 237 ? 32.290 90.950 164.978 1.00 68.14 666 THR A O 1
ATOM 1399 N N . TYR A 1 238 ? 34.190 91.850 164.155 1.00 69.47 667 TYR A N 1
ATOM 1400 C CA . TYR A 1 238 ? 34.123 91.127 162.878 1.00 70.02 667 TYR A CA 1
ATOM 1401 C C . TYR A 1 238 ? 35.476 91.051 162.163 1.00 72.18 667 TYR A C 1
ATOM 1402 O O . TYR A 1 238 ? 36.432 91.728 162.549 1.00 72.06 667 TYR A O 1
ATOM 1411 N N . LEU A 1 239 ? 35.534 90.214 161.125 1.00 74.79 668 LEU A N 1
ATOM 1412 C CA . LEU A 1 239 ? 36.741 89.992 160.320 1.00 75.48 668 LEU A CA 1
ATOM 1413 C C . LEU A 1 239 ? 36.606 90.686 158.961 1.00 76.84 668 LEU A C 1
ATOM 1414 O O . LEU A 1 239 ? 35.548 90.612 158.332 1.00 76.88 668 LEU A O 1
ATOM 1419 N N . LEU A 1 240 ? 37.675 91.350 158.515 1.00 77.61 669 LEU A N 1
ATOM 1420 C CA . LEU A 1 240 ? 37.670 92.112 157.256 1.00 78.18 669 LEU A CA 1
ATOM 1421 C C . LEU A 1 240 ? 39.063 92.159 156.616 1.00 79.78 669 LEU A C 1
ATOM 1422 O O . LEU A 1 240 ? 39.963 92.833 157.129 1.00 79.20 669 LEU A O 1
ATOM 1427 N N . ASP A 1 241 ? 39.216 91.453 155.491 1.00 81.34 670 ASP A N 1
ATOM 1428 C CA . ASP A 1 241 ? 40.480 91.361 154.739 1.00 81.37 670 ASP A CA 1
ATOM 1429 C C . ASP A 1 241 ? 41.647 90.834 155.592 1.00 81.54 670 ASP A C 1
ATOM 1430 O O . ASP A 1 241 ? 42.764 91.353 155.525 1.00 81.88 670 ASP A O 1
ATOM 1435 N N . GLY A 1 242 ? 41.371 89.807 156.397 1.00 82.04 671 GLY A N 1
ATOM 1436 C CA . GLY A 1 242 ? 42.379 89.177 157.258 1.00 82.81 671 GLY A CA 1
ATOM 1437 C C . GLY A 1 242 ? 42.454 89.698 158.687 1.00 83.15 671 GLY A C 1
ATOM 1438 O O . GLY A 1 242 ? 42.710 88.919 159.608 1.00 82.59 671 GLY A O 1
ATOM 1439 N N . LYS A 1 243 ? 42.236 91.002 158.877 1.00 84.41 672 LYS A N 1
ATOM 1440 C CA . LYS A 1 243 ? 42.382 91.651 160.188 1.00 86.30 672 LYS A CA 1
ATOM 1441 C C . LYS A 1 243 ? 41.075 91.661 160.985 1.00 84.75 672 LYS A C 1
ATOM 1442 O O . LYS A 1 243 ? 39.999 91.878 160.421 1.00 84.46 672 LYS A O 1
ATOM 1448 N N . VAL A 1 244 ? 41.183 91.441 162.297 1.00 82.12 673 VAL A N 1
ATOM 1449 C CA . VAL A 1 244 ? 40.035 91.502 163.207 1.00 80.29 673 VAL A CA 1
ATOM 1450 C C . VAL A 1 244 ? 39.771 92.965 163.561 1.00 78.59 673 VAL A C 1
ATOM 1451 O O . VAL A 1 244 ? 40.678 93.667 164.007 1.00 78.32 673 VAL A O 1
ATOM 1455 N N . VAL A 1 245 ? 38.530 93.409 163.359 1.00 77.50 674 VAL A N 1
ATOM 1456 C CA . VAL A 1 245 ? 38.115 94.782 163.654 1.00 77.17 674 VAL A CA 1
ATOM 1457 C C . VAL A 1 245 ? 37.240 94.787 164.910 1.00 76.00 674 VAL A C 1
ATOM 1458 O O . VAL A 1 245 ? 36.317 93.979 165.027 1.00 75.49 674 VAL A O 1
ATOM 1462 N N . ASN A 1 246 ? 37.550 95.692 165.840 1.00 74.38 675 ASN A N 1
ATOM 1463 C CA . ASN A 1 246 ? 36.731 95.940 167.030 1.00 74.02 675 ASN A CA 1
ATOM 1464 C C . ASN A 1 246 ? 36.098 97.322 166.937 1.00 72.42 675 ASN A C 1
ATOM 1465 O O . ASN A 1 246 ? 36.776 98.291 166.589 1.00 72.85 675 ASN A O 1
ATOM 1470 N N . VAL A 1 247 ? 34.805 97.406 167.246 1.00 71.24 676 VAL A N 1
ATOM 1471 C CA . VAL A 1 247 ? 34.069 98.670 167.227 1.00 73.01 676 VAL A CA 1
ATOM 1472 C C . VAL A 1 247 ? 33.609 98.998 168.645 1.00 72.89 676 VAL A C 1
ATOM 1473 O O . VAL A 1 247 ? 33.039 98.146 169.331 1.00 72.42 676 VAL A O 1
ATOM 1477 N N . ALA A 1 248 ? 33.855 100.237 169.069 1.00 73.40 677 ALA A N 1
ATOM 1478 C CA . ALA A 1 248 ? 33.514 100.686 170.416 1.00 74.41 677 ALA A CA 1
ATOM 1479 C C . ALA A 1 248 ? 32.041 101.068 170.493 1.00 73.79 677 ALA A C 1
ATOM 1480 O O . ALA A 1 248 ? 31.553 101.843 169.668 1.00 73.32 677 ALA A O 1
ATOM 1482 N N . GLY A 1 249 ? 31.342 100.520 171.486 1.00 73.71 678 GLY A N 1
ATOM 1483 C CA . GLY A 1 249 ? 29.942 100.856 171.747 1.00 73.32 678 GLY A CA 1
ATOM 1484 C C . GLY A 1 249 ? 29.762 102.188 172.455 1.00 72.53 678 GLY A C 1
ATOM 1485 O O . GLY A 1 249 ? 30.735 102.885 172.759 1.00 73.47 678 GLY A O 1
ATOM 1486 N N . GLY A 1 250 ? 28.503 102.539 172.709 1.00 71.45 679 GLY A N 1
ATOM 1487 C CA . GLY A 1 250 ? 28.150 103.739 173.468 1.00 70.22 679 GLY A CA 1
ATOM 1488 C C . GLY A 1 250 ? 28.054 104.985 172.608 1.00 68.89 679 GLY A C 1
ATOM 1489 O O . GLY A 1 250 ? 27.512 104.938 171.504 1.00 68.54 679 GLY A O 1
ATOM 1490 N N . ILE A 1 251 ? 28.580 106.096 173.126 1.00 68.14 680 ILE A N 1
ATOM 1491 C CA . ILE A 1 251 ? 28.518 107.409 172.461 1.00 67.60 680 ILE A CA 1
ATOM 1492 C C . ILE A 1 251 ? 29.209 107.440 171.086 1.00 67.16 680 ILE A C 1
ATOM 1493 O O . ILE A 1 251 ? 28.744 108.134 170.182 1.00 67.67 680 ILE A O 1
ATOM 1498 N N . SER A 1 252 ? 30.297 106.683 170.934 1.00 68.28 681 SER A N 1
ATOM 1499 C CA . SER A 1 252 ? 31.087 106.661 169.693 1.00 69.41 681 SER A CA 1
ATOM 1500 C C . SER A 1 252 ? 30.627 105.632 168.640 1.00 69.41 681 SER A C 1
ATOM 1501 O O . SER A 1 252 ? 31.208 105.569 167.554 1.00 69.46 681 SER A O 1
ATOM 1504 N N . PHE A 1 253 ? 29.594 104.842 168.949 1.00 69.05 682 PHE A N 1
ATOM 1505 C CA . PHE A 1 253 ? 29.090 103.803 168.032 1.00 69.45 682 PHE A CA 1
ATOM 1506 C C . PHE A 1 253 ? 28.442 104.367 166.756 1.00 68.24 682 PHE A C 1
ATOM 1507 O O . PHE A 1 253 ? 28.389 103.679 165.736 1.00 67.40 682 PHE A O 1
ATOM 1515 N N . LEU A 1 254 ? 27.965 105.613 166.814 1.00 67.47 683 LEU A N 1
ATOM 1516 C CA . LEU A 1 254 ? 27.421 106.315 165.640 1.00 67.48 683 LEU A CA 1
ATOM 1517 C C . LEU A 1 254 ? 28.421 106.446 164.477 1.00 68.66 683 LEU A C 1
ATOM 1518 O O . LEU A 1 254 ? 28.009 106.514 163.316 1.00 67.72 683 LEU A O 1
ATOM 1523 N N . ASP A 1 255 ? 29.719 106.484 164.791 1.00 69.48 684 ASP A N 1
ATOM 1524 C CA . ASP A 1 255 ? 30.781 106.558 163.773 1.00 70.61 684 ASP A CA 1
ATOM 1525 C C . ASP A 1 255 ? 30.841 105.342 162.835 1.00 69.25 684 ASP A C 1
ATOM 1526 O O . ASP A 1 255 ? 31.291 105.468 161.693 1.00 67.89 684 ASP A O 1
ATOM 1531 N N . ALA A 1 256 ? 30.395 104.179 163.317 1.00 68.16 685 ALA A N 1
ATOM 1532 C CA . ALA A 1 256 ? 30.378 102.942 162.521 1.00 67.57 685 ALA A CA 1
ATOM 1533 C C . ALA A 1 256 ? 29.156 102.785 161.598 1.00 66.57 685 ALA A C 1
ATOM 1534 O O . ALA A 1 256 ? 29.084 101.807 160.850 1.00 66.16 685 ALA A O 1
ATOM 1536 N N . VAL A 1 257 ? 28.209 103.727 161.644 1.00 65.70 686 VAL A N 1
ATOM 1537 C CA . VAL A 1 257 ? 27.002 103.665 160.812 1.00 66.30 686 VAL A CA 1
ATOM 1538 C C . VAL A 1 257 ? 27.336 104.101 159.381 1.00 66.51 686 VAL A C 1
ATOM 1539 O O . VAL A 1 257 ? 27.958 105.146 159.177 1.00 65.91 686 VAL A O 1
ATOM 1543 N N . THR A 1 258 ? 26.911 103.296 158.405 1.00 66.19 687 THR A N 1
ATOM 1544 C CA . THR A 1 258 ? 27.170 103.550 156.984 1.00 66.69 687 THR A CA 1
ATOM 1545 C C . THR A 1 258 ? 25.885 103.480 156.153 1.00 67.12 687 THR A C 1
ATOM 1546 O O . THR A 1 258 ? 24.903 102.843 156.549 1.00 66.47 687 THR A O 1
ATOM 1550 N N . SER A 1 259 ? 25.910 104.141 154.998 1.00 67.18 688 SER A N 1
ATOM 1551 C CA . SER A 1 259 ? 24.778 104.148 154.071 1.00 66.88 688 SER A CA 1
ATOM 1552 C C . SER A 1 259 ? 24.690 102.814 153.330 1.00 66.59 688 SER A C 1
ATOM 1553 O O . SER A 1 259 ? 25.715 102.231 152.971 1.00 66.63 688 SER A O 1
ATOM 1556 N N . MET A 1 260 ? 23.463 102.343 153.110 1.00 67.50 689 MET A N 1
ATOM 1557 C CA . MET A 1 260 ? 23.199 101.066 152.439 1.00 69.00 689 MET A CA 1
ATOM 1558 C C . MET A 1 260 ? 22.321 101.329 151.216 1.00 69.55 689 MET A C 1
ATOM 1559 O O . MET A 1 260 ? 21.138 101.644 151.357 1.00 68.80 689 MET A O 1
ATOM 1564 N N . ASP A 1 261 ? 22.907 101.192 150.024 1.00 71.52 690 ASP A N 1
ATOM 1565 C CA . ASP A 1 261 ? 22.294 101.677 148.776 1.00 73.27 690 ASP A CA 1
ATOM 1566 C C . ASP A 1 261 ? 22.019 100.581 147.732 1.00 72.43 690 ASP A C 1
ATOM 1567 O O . ASP A 1 261 ? 22.026 100.859 146.529 1.00 73.43 690 ASP A O 1
ATOM 1572 N N . PHE A 1 262 ? 21.758 99.352 148.182 1.00 70.93 691 PHE A N 1
ATOM 1573 C CA . PHE A 1 262 ? 21.416 98.252 147.253 1.00 69.98 691 PHE A CA 1
ATOM 1574 C C . PHE A 1 262 ? 19.995 98.362 146.673 1.00 67.05 691 PHE A C 1
ATOM 1575 O O . PHE A 1 262 ? 19.716 97.768 145.630 1.00 64.80 691 PHE A O 1
ATOM 1583 N N . PHE A 1 263 ? 19.110 99.095 147.352 1.00 65.67 692 PHE A N 1
ATOM 1584 C CA . PHE A 1 263 ? 17.817 99.503 146.794 1.00 65.40 692 PHE A CA 1
ATOM 1585 C C . PHE A 1 263 ? 17.766 101.035 146.748 1.00 64.49 692 PHE A C 1
ATOM 1586 O O . PHE A 1 263 ? 17.561 101.667 147.786 1.00 65.09 692 PHE A O 1
ATOM 1594 N N . PRO A 1 264 ? 17.964 101.641 145.553 1.00 63.01 693 PRO A N 1
ATOM 1595 C CA . PRO A 1 264 ? 17.913 103.108 145.405 1.00 61.20 693 PRO A CA 1
ATOM 1596 C C . PRO A 1 264 ? 16.631 103.778 145.917 1.00 58.95 693 PRO A C 1
ATOM 1597 O O . PRO A 1 264 ? 16.692 104.893 146.430 1.00 58.18 693 PRO A O 1
ATOM 1601 N N . GLY A 1 265 ? 15.490 103.108 145.769 1.00 58.27 694 GLY A N 1
ATOM 1602 C CA . GLY A 1 265 ? 14.214 103.614 146.277 1.00 58.69 694 GLY A CA 1
ATOM 1603 C C . GLY A 1 265 ? 14.058 103.609 147.794 1.00 58.62 694 GLY A C 1
ATOM 1604 O O . GLY A 1 265 ? 13.234 104.355 148.329 1.00 57.88 694 GLY A O 1
ATOM 1605 N N . LEU A 1 266 ? 14.836 102.772 148.484 1.00 58.71 695 LEU A N 1
ATOM 1606 C CA . LEU A 1 266 ? 14.738 102.610 149.938 1.00 60.32 695 LEU A CA 1
ATOM 1607 C C . LEU A 1 266 ? 15.915 103.295 150.649 1.00 60.58 695 LEU A C 1
ATOM 1608 O O . LEU A 1 266 ? 17.078 102.990 150.376 1.00 60.54 695 LEU A O 1
ATOM 1613 N N . ASN A 1 267 ? 15.599 104.211 151.564 1.00 60.68 696 ASN A N 1
ATOM 1614 C CA . ASN A 1 267 ? 16.601 105.033 152.249 1.00 61.22 696 ASN A CA 1
ATOM 1615 C C . ASN A 1 267 ? 17.105 104.367 153.547 1.00 60.12 696 ASN A C 1
ATOM 1616 O O . ASN A 1 267 ? 16.612 104.661 154.638 1.00 59.14 696 ASN A O 1
ATOM 1621 N N . LEU A 1 268 ? 18.094 103.477 153.409 1.00 58.96 697 LEU A N 1
ATOM 1622 C CA . LEU A 1 268 ? 18.574 102.623 154.511 1.00 58.76 697 LEU A CA 1
ATOM 1623 C C . LEU A 1 268 ? 19.947 103.023 155.075 1.00 58.93 697 LEU A C 1
ATOM 1624 O O . LEU A 1 268 ? 20.772 103.609 154.373 1.00 58.08 697 LEU A O 1
ATOM 1629 N N . GLU A 1 269 ? 20.169 102.678 156.347 1.00 58.59 698 GLU A N 1
ATOM 1630 C CA . GLU A 1 269 ? 21.492 102.728 156.992 1.00 57.87 698 GLU A CA 1
ATOM 1631 C C . GLU A 1 269 ? 21.806 101.359 157.598 1.00 57.09 698 GLU A C 1
ATOM 1632 O O . GLU A 1 269 ? 20.904 100.538 157.790 1.00 55.09 698 GLU A O 1
ATOM 1638 N N . GLY A 1 270 ? 23.083 101.126 157.899 1.00 57.14 699 GLY A N 1
ATOM 1639 C CA . GLY A 1 270 ? 23.536 99.845 158.450 1.00 57.07 699 GLY A CA 1
ATOM 1640 C C . GLY A 1 270 ? 24.700 99.956 159.418 1.00 57.36 699 GLY A C 1
ATOM 1641 O O . GLY A 1 270 ? 25.466 100.919 159.371 1.00 57.88 699 GLY A O 1
ATOM 1642 N N . TYR A 1 271 ? 24.818 98.958 160.296 1.00 57.47 700 TYR A N 1
ATOM 1643 C CA . TYR A 1 271 ? 25.896 98.881 161.295 1.00 57.30 700 TYR A CA 1
ATOM 1644 C C . TYR A 1 271 ? 26.120 97.427 161.743 1.00 57.34 700 TYR A C 1
ATOM 1645 O O . TYR A 1 271 ? 25.192 96.620 161.669 1.00 55.81 700 TYR A O 1
ATOM 1654 N N . PRO A 1 272 ? 27.338 97.093 162.229 1.00 59.19 701 PRO A N 1
ATOM 1655 C CA . PRO A 1 272 ? 27.647 95.686 162.538 1.00 60.39 701 PRO A CA 1
ATOM 1656 C C . PRO A 1 272 ? 26.981 95.140 163.810 1.00 62.50 701 PRO A C 1
ATOM 1657 O O . PRO A 1 272 ? 26.680 95.903 164.730 1.00 61.81 701 PRO A O 1
ATOM 1661 N N . ASN A 1 273 ? 26.773 93.821 163.839 1.00 65.31 702 ASN A N 1
ATOM 1662 C CA . ASN A 1 273 ? 26.204 93.112 164.998 1.00 68.29 702 ASN A CA 1
ATOM 1663 C C . ASN A 1 273 ? 27.264 92.792 166.051 1.00 72.09 702 ASN A C 1
ATOM 1664 O O . ASN A 1 273 ? 28.451 93.053 165.844 1.00 74.83 702 ASN A O 1
ATOM 1669 N N . ARG A 1 274 ? 26.816 92.228 167.175 1.00 76.28 703 ARG A N 1
ATOM 1670 C CA . ARG A 1 274 ? 27.678 91.881 168.316 1.00 79.75 703 ARG A CA 1
ATOM 1671 C C . ARG A 1 274 ? 28.959 91.133 167.926 1.00 79.76 703 ARG A C 1
ATOM 1672 O O . ARG A 1 274 ? 30.060 91.631 168.158 1.00 81.26 703 ARG A O 1
ATOM 1680 N N . ASP A 1 275 ? 28.812 89.949 167.338 1.00 79.87 704 ASP A N 1
ATOM 1681 C CA . ASP A 1 275 ? 29.967 89.127 166.968 1.00 81.33 704 ASP A CA 1
ATOM 1682 C C . ASP A 1 275 ? 29.732 88.354 165.670 1.00 80.79 704 ASP A C 1
ATOM 1683 O O . ASP A 1 275 ? 28.737 87.640 165.539 1.00 80.35 704 ASP A O 1
ATOM 1688 N N . SER A 1 276 ? 30.658 88.517 164.723 1.00 81.00 705 SER A N 1
ATOM 1689 C CA . SER A 1 276 ? 30.660 87.782 163.456 1.00 81.63 705 SER A CA 1
ATOM 1690 C C . SER A 1 276 ? 31.754 86.705 163.363 1.00 81.80 705 SER A C 1
ATOM 1691 O O . SER A 1 276 ? 31.686 85.843 162.482 1.00 83.24 705 SER A O 1
ATOM 1694 N N . THR A 1 277 ? 32.746 86.748 164.256 1.00 80.50 706 THR A N 1
ATOM 1695 C CA . THR A 1 277 ? 33.894 85.832 164.202 1.00 80.67 706 THR A CA 1
ATOM 1696 C C . THR A 1 277 ? 33.559 84.386 164.596 1.00 81.26 706 THR A C 1
ATOM 1697 O O . THR A 1 277 ? 34.256 83.459 164.179 1.00 82.70 706 THR A O 1
ATOM 1701 N N . LYS A 1 278 ? 32.501 84.197 165.386 1.00 81.61 707 LYS A N 1
ATOM 1702 C CA . LYS A 1 278 ? 32.043 82.856 165.781 1.00 82.08 707 LYS A CA 1
ATOM 1703 C C . LYS A 1 278 ? 31.433 82.028 164.636 1.00 82.64 707 LYS A C 1
ATOM 1704 O O . LYS A 1 278 ? 31.351 80.802 164.743 1.00 81.40 707 LYS A O 1
ATOM 1706 N N . TYR A 1 279 ? 31.016 82.692 163.554 1.00 83.04 708 TYR A N 1
ATOM 1707 C CA . TYR A 1 279 ? 30.344 82.030 162.423 1.00 83.16 708 TYR A CA 1
ATOM 1708 C C . TYR A 1 279 ? 31.279 81.272 161.460 1.00 82.55 708 TYR A C 1
ATOM 1709 O O . TYR A 1 279 ? 30.797 80.546 160.587 1.00 80.21 708 TYR A O 1
ATOM 1718 N N . ALA A 1 280 ? 32.595 81.443 161.612 1.00 82.98 709 ALA A N 1
ATOM 1719 C CA . ALA A 1 280 ? 33.580 80.639 160.870 1.00 83.07 709 ALA A CA 1
ATOM 1720 C C . ALA A 1 280 ? 33.483 79.160 161.250 1.00 84.12 709 ALA A C 1
ATOM 1721 O O . ALA A 1 280 ? 33.490 78.286 160.379 1.00 83.78 709 ALA A O 1
ATOM 1723 N N . GLU A 1 281 ? 33.385 78.898 162.554 1.00 84.56 710 GLU A N 1
ATOM 1724 C CA . GLU A 1 281 ? 33.279 77.535 163.084 1.00 84.44 710 GLU A CA 1
ATOM 1725 C C . GLU A 1 281 ? 31.891 76.921 162.866 1.00 81.40 710 GLU A C 1
ATOM 1726 O O . GLU A 1 281 ? 31.780 75.710 162.671 1.00 79.82 710 GLU A O 1
ATOM 1732 N N . ILE A 1 282 ? 30.847 77.752 162.898 1.00 80.20 711 ILE A N 1
ATOM 1733 C CA . ILE A 1 282 ? 29.459 77.280 162.771 1.00 80.28 711 ILE A CA 1
ATOM 1734 C C . ILE A 1 282 ? 29.168 76.791 161.348 1.00 78.20 711 ILE A C 1
ATOM 1735 O O . ILE A 1 282 ? 28.656 75.683 161.163 1.00 76.88 711 ILE A O 1
ATOM 1740 N N . TYR A 1 283 ? 29.488 77.624 160.359 1.00 76.24 712 TYR A N 1
ATOM 1741 C CA . TYR A 1 283 ? 29.286 77.288 158.944 1.00 75.24 712 TYR A CA 1
ATOM 1742 C C . TYR A 1 283 ? 30.440 76.493 158.320 1.00 75.67 712 TYR A C 1
ATOM 1743 O O . TYR A 1 283 ? 30.268 75.904 157.252 1.00 75.34 712 TYR A O 1
ATOM 1752 N N . GLY A 1 284 ? 31.605 76.483 158.970 1.00 76.24 713 GLY A N 1
ATOM 1753 C CA . GLY A 1 284 ? 32.776 75.772 158.459 1.00 77.18 713 GLY A CA 1
ATOM 1754 C C . GLY A 1 284 ? 33.423 76.516 157.306 1.00 78.29 713 GLY A C 1
ATOM 1755 O O . GLY A 1 284 ? 33.616 75.953 156.226 1.00 77.82 713 GLY A O 1
ATOM 1756 N N . ILE A 1 285 ? 33.749 77.788 157.547 1.00 78.85 714 ILE A N 1
ATOM 1757 C CA . ILE A 1 285 ? 34.359 78.666 156.539 1.00 78.43 714 ILE A CA 1
ATOM 1758 C C . ILE A 1 285 ? 35.513 79.474 157.150 1.00 78.24 714 ILE A C 1
ATOM 1759 O O . ILE A 1 285 ? 35.573 80.703 157.034 1.00 77.45 714 ILE A O 1
ATOM 1764 N N . SER A 1 286 ? 36.441 78.758 157.784 1.00 78.32 715 SER A N 1
ATOM 1765 C CA . SER A 1 286 ? 37.633 79.368 158.389 1.00 79.83 715 SER A CA 1
ATOM 1766 C C . SER A 1 286 ? 38.645 79.886 157.355 1.00 78.94 715 SER A C 1
ATOM 1767 O O . SER A 1 286 ? 39.497 80.709 157.689 1.00 79.21 715 SER A O 1
ATOM 1770 N N . SER A 1 287 ? 38.553 79.403 156.115 1.00 78.89 716 SER A N 1
ATOM 1771 C CA . SER A 1 287 ? 39.357 79.926 155.003 1.00 79.09 716 SER A CA 1
ATOM 1772 C C . SER A 1 287 ? 38.979 81.352 154.572 1.00 76.99 716 SER A C 1
ATOM 1773 O O . SER A 1 287 ? 39.779 82.025 153.917 1.00 76.88 716 SER A O 1
ATOM 1776 N N . ALA A 1 288 ? 37.770 81.801 154.920 1.00 74.48 717 ALA A N 1
ATOM 1777 C CA . ALA A 1 288 ? 37.289 83.136 154.546 1.00 72.55 717 ALA A CA 1
ATOM 1778 C C . ALA A 1 288 ? 38.089 84.261 155.208 1.00 71.37 717 ALA A C 1
ATOM 1779 O O . ALA A 1 288 ? 38.425 84.178 156.390 1.00 69.90 717 ALA A O 1
ATOM 1781 N N . HIS A 1 289 ? 38.384 85.301 154.427 1.00 71.11 718 HIS A N 1
ATOM 1782 C CA . HIS A 1 289 ? 39.091 86.496 154.915 1.00 71.60 718 HIS A CA 1
ATOM 1783 C C . HIS A 1 289 ? 38.152 87.608 155.407 1.00 72.08 718 HIS A C 1
ATOM 1784 O O . HIS A 1 289 ? 38.621 88.575 156.012 1.00 73.17 718 HIS A O 1
ATOM 1791 N N . THR A 1 290 ? 36.849 87.481 155.134 1.00 71.49 719 THR A N 1
ATOM 1792 C CA . THR A 1 290 ? 35.847 88.463 155.568 1.00 70.89 719 THR A CA 1
ATOM 1793 C C . THR A 1 290 ? 34.606 87.756 156.126 1.00 69.59 719 THR A C 1
ATOM 1794 O O . THR A 1 290 ? 34.043 86.875 155.474 1.00 68.45 719 THR A O 1
ATOM 1798 N N . LEU A 1 291 ? 34.204 88.145 157.337 1.00 68.20 720 LEU A N 1
ATOM 1799 C CA . LEU A 1 291 ? 33.002 87.629 158.000 1.00 67.80 720 LEU A CA 1
ATOM 1800 C C . LEU A 1 291 ? 32.327 88.774 158.750 1.00 65.63 720 LEU A C 1
ATOM 1801 O O . LEU A 1 291 ? 32.848 89.232 159.764 1.00 65.55 720 LEU A O 1
ATOM 1806 N N . LEU A 1 292 ? 31.179 89.227 158.249 1.00 63.93 721 LEU A N 1
ATOM 1807 C CA . LEU A 1 292 ? 30.484 90.398 158.789 1.00 63.43 721 LEU A CA 1
ATOM 1808 C C . LEU A 1 292 ? 28.974 90.174 158.779 1.00 63.05 721 LEU A C 1
ATOM 1809 O O . LEU A 1 292 ? 28.417 89.747 157.767 1.00 62.60 721 LEU A O 1
ATOM 1814 N N . ARG A 1 293 ? 28.326 90.448 159.912 1.00 62.33 722 ARG A N 1
ATOM 1815 C CA . ARG A 1 293 ? 26.866 90.456 160.008 1.00 61.60 722 ARG A CA 1
ATOM 1816 C C . ARG A 1 293 ? 26.408 91.786 160.591 1.00 56.88 722 ARG A C 1
ATOM 1817 O O . ARG A 1 293 ? 26.949 92.236 161.602 1.00 55.77 722 ARG A O 1
ATOM 1825 N N . GLY A 1 294 ? 25.417 92.405 159.950 1.00 51.86 723 GLY A N 1
ATOM 1826 C CA . GLY A 1 294 ? 24.948 93.744 160.318 1.00 48.93 723 GLY A CA 1
ATOM 1827 C C . GLY A 1 294 ? 23.442 93.814 160.461 1.00 47.26 723 GLY A C 1
ATOM 1828 O O . GLY A 1 294 ? 22.748 92.812 160.260 1.00 44.46 723 GLY A O 1
ATOM 1829 N N . THR A 1 295 ? 22.952 94.999 160.830 1.00 44.82 724 THR A N 1
ATOM 1830 C CA . THR A 1 295 ? 21.519 95.269 161.008 1.00 45.30 724 THR A CA 1
ATOM 1831 C C . THR A 1 295 ? 21.110 96.437 160.101 1.00 45.87 724 THR A C 1
ATOM 1832 O O . THR A 1 295 ? 21.911 97.342 159.869 1.00 44.94 724 THR A O 1
ATOM 1836 N N . LEU A 1 296 ? 19.872 96.417 159.602 1.00 44.76 725 LEU A N 1
ATOM 1837 C CA . LEU A 1 296 ? 19.351 97.476 158.727 1.00 46.94 725 LEU A CA 1
ATOM 1838 C C . LEU A 1 296 ? 18.283 98.317 159.429 1.00 48.19 725 LEU A C 1
ATOM 1839 O O . LEU A 1 296 ? 17.414 97.782 160.124 1.00 47.29 725 LEU A O 1
ATOM 1844 N N . ARG A 1 297 ? 18.357 99.632 159.228 1.00 49.72 726 ARG A N 1
ATOM 1845 C CA . ARG A 1 297 ? 17.351 100.580 159.708 1.00 51.92 726 ARG A CA 1
ATOM 1846 C C . ARG A 1 297 ? 17.182 101.689 158.669 1.00 52.33 726 ARG A C 1
ATOM 1847 O O . ARG A 1 297 ? 18.011 101.819 157.763 1.00 51.61 726 ARG A O 1
ATOM 1855 N N . TYR A 1 298 ? 16.115 102.477 158.792 1.00 52.56 727 TYR A N 1
ATOM 1856 C CA . TYR A 1 298 ? 15.960 103.691 157.976 1.00 53.86 727 TYR A CA 1
ATOM 1857 C C . TYR A 1 298 ? 16.911 104.776 158.492 1.00 55.07 727 TYR A C 1
ATOM 1858 O O . TYR A 1 298 ? 17.243 104.798 159.679 1.00 54.34 727 TYR A O 1
ATOM 1867 N N . LYS A 1 299 ? 17.344 105.668 157.600 1.00 56.70 728 LYS A N 1
ATOM 1868 C CA . LYS A 1 299 ? 18.325 106.707 157.952 1.00 57.28 728 LYS A CA 1
ATOM 1869 C C . LYS A 1 299 ? 17.781 107.669 159.011 1.00 55.67 728 LYS A C 1
ATOM 1870 O O . LYS A 1 299 ? 16.62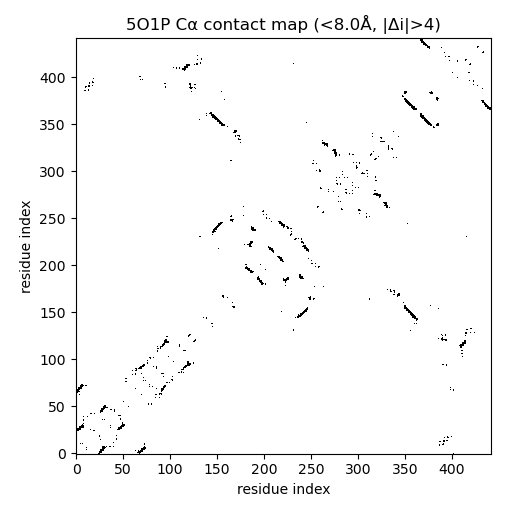6 108.097 158.929 1.00 51.57 728 LYS A O 1
ATOM 1876 N N . GLY A 1 300 ? 18.622 107.985 160.000 1.00 55.57 729 GLY A N 1
ATOM 1877 C CA . GLY A 1 300 ? 18.244 108.830 161.139 1.00 56.70 729 GLY A CA 1
ATOM 1878 C C . GLY A 1 300 ? 17.985 108.102 162.455 1.00 57.70 729 GLY A C 1
ATOM 1879 O O . GLY A 1 300 ? 17.938 108.743 163.508 1.00 57.05 729 GLY A O 1
ATOM 1880 N N . TYR A 1 301 ? 17.815 106.777 162.403 1.00 58.87 730 TYR A N 1
ATOM 1881 C CA . TYR A 1 301 ? 17.512 105.959 163.591 1.00 59.79 730 TYR A CA 1
ATOM 1882 C C . TYR A 1 301 ? 18.603 106.054 164.660 1.00 60.07 730 TYR A C 1
ATOM 1883 O O . TYR A 1 301 ? 18.324 106.428 165.799 1.00 59.00 730 TYR A O 1
ATOM 1892 N N . MET A 1 302 ? 19.837 105.730 164.281 1.00 60.96 731 MET A N 1
ATOM 1893 C CA . MET A 1 302 ? 20.965 105.709 165.221 1.00 62.63 731 MET A CA 1
ATOM 1894 C C . MET A 1 302 ? 21.377 107.089 165.740 1.00 62.95 731 MET A C 1
ATOM 1895 O O . MET A 1 302 ? 21.895 107.190 166.852 1.00 62.80 731 MET A O 1
ATOM 1900 N N . LYS A 1 303 ? 21.161 108.136 164.944 1.00 63.86 732 LYS A N 1
ATOM 1901 C CA . LYS A 1 303 ? 21.397 109.513 165.393 1.00 64.60 732 LYS A CA 1
ATOM 1902 C C . LYS A 1 303 ? 20.403 109.936 166.485 1.00 63.14 732 LYS A C 1
ATOM 1903 O O . LYS A 1 303 ? 20.753 110.711 167.376 1.00 61.41 732 LYS A O 1
ATOM 1909 N N . ALA A 1 304 ? 19.171 109.431 166.405 1.00 61.90 733 ALA A N 1
ATOM 1910 C CA . ALA A 1 304 ? 18.157 109.680 167.434 1.00 61.99 733 ALA A CA 1
ATOM 1911 C C . ALA A 1 304 ? 18.478 108.939 168.739 1.00 61.81 733 ALA A C 1
ATOM 1912 O O . ALA A 1 304 ? 18.337 109.509 169.823 1.00 61.35 733 ALA A O 1
ATOM 1914 N N . LEU A 1 305 ? 18.903 107.679 168.626 1.00 60.60 734 LEU A N 1
ATOM 1915 C CA . LEU A 1 305 ? 19.365 106.899 169.788 1.00 61.30 734 LEU A CA 1
ATOM 1916 C C . LEU A 1 305 ? 20.652 107.469 170.403 1.00 60.46 734 LEU A C 1
ATOM 1917 O O . LEU A 1 305 ? 20.846 107.384 171.616 1.00 59.17 734 LEU A O 1
ATOM 1922 N N . ASN A 1 306 ? 21.518 108.039 169.564 1.00 59.83 735 ASN A N 1
ATOM 1923 C CA . ASN A 1 306 ? 22.701 108.774 170.027 1.00 60.03 735 ASN A CA 1
ATOM 1924 C C . ASN A 1 306 ? 22.329 109.980 170.902 1.00 61.07 735 ASN A C 1
ATOM 1925 O O . ASN A 1 306 ? 23.039 110.298 171.859 1.00 60.41 735 ASN A O 1
ATOM 1930 N N . GLY A 1 307 ? 21.224 110.645 170.558 1.00 61.61 736 GLY A N 1
ATOM 1931 C CA . GLY A 1 307 ? 20.658 111.723 171.371 1.00 61.77 736 GLY A CA 1
ATOM 1932 C C . GLY A 1 307 ? 20.211 111.284 172.757 1.00 61.86 736 GLY A C 1
ATOM 1933 O O . GLY A 1 307 ? 20.400 112.020 173.727 1.00 60.71 736 GLY A O 1
ATOM 1934 N N . PHE A 1 308 ? 19.621 110.090 172.851 1.00 61.55 737 PHE A N 1
ATOM 1935 C CA . PHE A 1 308 ? 19.219 109.520 174.144 1.00 62.41 737 PHE A CA 1
ATOM 1936 C C . PHE A 1 308 ? 20.420 109.158 175.026 1.00 63.80 737 PHE A C 1
ATOM 1937 O O . PHE A 1 308 ? 20.326 109.241 176.254 1.00 63.46 737 PHE A O 1
ATOM 1945 N N . VAL A 1 309 ? 21.531 108.752 174.408 1.00 63.97 738 VAL A N 1
ATOM 1946 C CA . VAL A 1 309 ? 22.761 108.421 175.142 1.00 64.80 738 VAL A CA 1
ATOM 1947 C C . VAL A 1 309 ? 23.400 109.684 175.745 1.00 65.96 738 VAL A C 1
ATOM 1948 O O . VAL A 1 309 ? 23.843 109.659 176.896 1.00 65.39 738 VAL A O 1
ATOM 1952 N N . LYS A 1 310 ? 23.438 110.769 174.969 1.00 67.09 739 LYS A N 1
ATOM 1953 C CA . LYS A 1 310 ? 23.936 112.072 175.438 1.00 69.26 739 LYS A CA 1
ATOM 1954 C C . LYS A 1 310 ? 23.194 112.603 176.671 1.00 69.63 739 LYS A C 1
ATOM 1955 O O . LYS A 1 310 ? 23.823 113.095 177.607 1.00 69.04 739 LYS A O 1
ATOM 1961 N N . LEU A 1 311 ? 21.865 112.503 176.658 1.00 70.43 740 LEU A N 1
ATOM 1962 C CA . LEU A 1 311 ? 21.025 112.997 177.760 1.00 71.04 740 LEU A CA 1
ATOM 1963 C C . LEU A 1 311 ? 21.083 112.139 179.034 1.00 71.25 740 LEU A C 1
ATOM 1964 O O . LEU A 1 311 ? 20.643 112.589 180.094 1.00 72.83 740 LEU A O 1
ATOM 1969 N N . GLY A 1 312 ? 21.600 110.913 178.927 1.00 69.89 741 GLY A N 1
ATOM 1970 C CA . GLY A 1 312 ? 21.769 110.023 180.076 1.00 69.13 741 GLY A CA 1
ATOM 1971 C C . GLY A 1 312 ? 20.541 109.182 180.373 1.00 69.25 741 GLY A C 1
ATOM 1972 O O . GLY A 1 312 ? 20.223 108.941 181.538 1.00 69.37 741 GLY A O 1
ATOM 1973 N N . LEU A 1 313 ? 19.864 108.728 179.317 1.00 69.24 742 LEU A N 1
ATOM 1974 C CA . LEU A 1 313 ? 18.652 107.908 179.430 1.00 70.08 742 LEU A CA 1
ATOM 1975 C C . LEU A 1 313 ? 18.912 106.400 179.306 1.00 70.27 742 LEU A C 1
ATOM 1976 O O . LEU A 1 313 ? 18.056 105.602 179.691 1.00 69.24 742 LEU A O 1
ATOM 1981 N N . ILE A 1 314 ? 20.074 106.016 178.771 1.00 71.64 743 ILE A N 1
ATOM 1982 C CA . ILE A 1 314 ? 20.404 104.608 178.532 1.00 74.12 743 ILE A CA 1
ATOM 1983 C C . ILE A 1 314 ? 21.283 104.084 179.673 1.00 75.23 743 ILE A C 1
ATOM 1984 O O . ILE A 1 314 ? 22.498 103.922 179.527 1.00 74.37 743 ILE A O 1
ATOM 1989 N N . ASN A 1 315 ? 20.647 103.838 180.818 1.00 78.77 744 ASN A N 1
ATOM 1990 C CA . ASN A 1 315 ? 21.313 103.243 181.984 1.00 82.18 744 ASN A CA 1
ATOM 1991 C C . ASN A 1 315 ? 20.320 102.604 182.958 1.00 84.78 744 ASN A C 1
ATOM 1992 O O . ASN A 1 315 ? 19.121 102.896 182.915 1.00 83.10 744 ASN A O 1
ATOM 1997 N N . ARG A 1 316 ? 20.839 101.750 183.840 1.00 88.84 745 ARG A N 1
ATOM 1998 C CA . ARG A 1 316 ? 20.018 100.981 184.785 1.00 91.81 745 ARG A CA 1
ATOM 1999 C C . ARG A 1 316 ? 20.026 101.541 186.222 1.00 93.24 745 ARG A C 1
ATOM 2000 O O . ARG A 1 316 ? 19.838 100.791 187.185 1.00 94.13 745 ARG A O 1
ATOM 2008 N N . GLU A 1 317 ? 20.228 102.854 186.364 1.00 93.72 746 GLU A N 1
ATOM 2009 C CA . GLU A 1 317 ? 20.095 103.526 187.662 1.00 93.55 746 GLU A CA 1
ATOM 2010 C C . GLU A 1 317 ? 18.615 103.696 187.984 1.00 94.08 746 GLU A C 1
ATOM 2011 O O . GLU A 1 317 ? 17.782 103.754 187.078 1.00 94.60 746 GLU A O 1
ATOM 2017 N N . ALA A 1 318 ? 18.297 103.781 189.274 1.00 95.11 747 ALA A N 1
ATOM 2018 C CA . ALA A 1 318 ? 16.909 103.910 189.734 1.00 94.99 747 ALA A CA 1
ATOM 2019 C C . ALA A 1 318 ? 16.346 105.306 189.464 1.00 95.03 747 ALA A C 1
ATOM 2020 O O . ALA A 1 318 ? 17.098 106.261 189.255 1.00 92.89 747 ALA A O 1
ATOM 2022 N N . LEU A 1 319 ? 15.017 105.405 189.470 1.00 96.93 748 LEU A N 1
ATOM 2023 C CA . LEU A 1 319 ? 14.322 106.679 189.258 1.00 99.49 748 LEU A CA 1
ATOM 2024 C C . LEU A 1 319 ? 14.440 107.572 190.499 1.00 102.09 748 LEU A C 1
ATOM 2025 O O . LEU A 1 319 ? 14.538 107.058 191.616 1.00 102.89 748 LEU A O 1
ATOM 2030 N N . PRO A 1 320 ? 14.425 108.910 190.313 1.00 105.45 749 PRO A N 1
ATOM 2031 C CA . PRO A 1 320 ? 14.564 109.821 191.452 1.00 107.62 749 PRO A CA 1
ATOM 2032 C C . PRO A 1 320 ? 13.271 109.955 192.262 1.00 109.82 749 PRO A C 1
ATOM 2033 O O . PRO A 1 320 ? 12.190 110.066 191.676 1.00 109.32 749 PRO A O 1
ATOM 2037 N N . ALA A 1 321 ? 13.397 109.943 193.591 1.00 111.69 750 ALA A N 1
ATOM 2038 C CA . ALA A 1 321 ? 12.259 110.078 194.507 1.00 110.86 750 ALA A CA 1
ATOM 2039 C C . ALA A 1 321 ? 12.163 111.507 195.034 1.00 109.84 750 ALA A C 1
ATOM 2040 O O . ALA A 1 321 ? 11.587 112.382 194.387 1.00 108.58 750 ALA A O 1
ATOM 2042 N N . ALA A 1 326 ? 4.990 113.984 197.354 1.00 127.47 755 ALA A N 1
ATOM 2043 C CA . ALA A 1 326 ? 3.533 113.965 197.275 1.00 127.04 755 ALA A CA 1
ATOM 2044 C C . ALA A 1 326 ? 3.064 113.859 195.826 1.00 126.61 755 ALA A C 1
ATOM 2045 O O . ALA A 1 326 ? 2.313 112.947 195.473 1.00 126.53 755 ALA A O 1
ATOM 2047 N N . ASN A 1 327 ? 3.521 114.797 194.998 1.00 125.06 756 ASN A N 1
ATOM 2048 C CA . ASN A 1 327 ? 3.148 114.859 193.582 1.00 123.59 756 ASN A CA 1
ATOM 2049 C C . ASN A 1 327 ? 3.949 113.833 192.766 1.00 120.60 756 ASN A C 1
ATOM 2050 O O . ASN A 1 327 ? 5.157 113.700 192.982 1.00 118.89 756 ASN A O 1
ATOM 2055 N N . PRO A 1 328 ? 3.289 113.102 191.834 1.00 116.85 757 PRO A N 1
ATOM 2056 C CA . PRO A 1 328 ? 4.018 112.103 191.034 1.00 114.29 757 PRO A CA 1
ATOM 2057 C C . PRO A 1 328 ? 4.980 112.712 190.005 1.00 111.79 757 PRO A C 1
ATOM 2058 O O . PRO A 1 328 ? 4.797 113.856 189.579 1.00 112.38 757 PRO A O 1
ATOM 2062 N N . LEU A 1 329 ? 5.987 111.931 189.617 1.00 107.18 758 LEU A N 1
ATOM 2063 C CA . LEU A 1 329 ? 7.061 112.396 188.733 1.00 102.98 758 LEU A CA 1
ATOM 2064 C C . LEU A 1 329 ? 6.592 112.516 187.282 1.00 97.88 758 LEU A C 1
ATOM 2065 O O . LEU A 1 329 ? 5.852 111.659 186.794 1.00 96.21 758 LEU A O 1
ATOM 2070 N N . THR A 1 330 ? 7.030 113.584 186.610 1.00 93.04 759 THR A N 1
ATOM 2071 C CA . THR A 1 330 ? 6.764 113.805 185.181 1.00 90.62 759 THR A CA 1
ATOM 2072 C C . THR A 1 330 ? 8.063 113.784 184.366 1.00 89.58 759 THR A C 1
ATOM 2073 O O . THR A 1 330 ? 9.163 113.827 184.926 1.00 88.59 759 THR A O 1
ATOM 2077 N N . TRP A 1 331 ? 7.918 113.711 183.044 1.00 86.92 760 TRP A N 1
ATOM 2078 C CA . TRP A 1 331 ? 9.067 113.654 182.126 1.00 84.86 760 TRP A CA 1
ATOM 2079 C C . TRP A 1 331 ? 9.890 114.948 182.122 1.00 85.58 760 TRP A C 1
ATOM 2080 O O . TRP A 1 331 ? 11.120 114.897 182.061 1.00 82.18 760 TRP A O 1
ATOM 2091 N N . LYS A 1 332 ? 9.210 116.093 182.193 1.00 88.54 761 LYS A N 1
ATOM 2092 C CA . LYS A 1 332 ? 9.875 117.397 182.326 1.00 91.06 761 LYS A CA 1
ATOM 2093 C C . LYS A 1 332 ? 10.747 117.446 183.585 1.00 90.63 761 LYS A C 1
ATOM 2094 O O . LYS A 1 332 ? 11.875 117.939 183.543 1.00 89.58 761 LYS A O 1
ATOM 2100 N N . GLN A 1 333 ? 10.211 116.931 184.691 1.00 90.35 762 GLN A N 1
ATOM 2101 C CA . GLN A 1 333 ? 10.933 116.870 185.968 1.00 90.26 762 GLN A CA 1
ATOM 2102 C C . GLN A 1 333 ? 12.124 115.907 185.937 1.00 90.33 762 GLN A C 1
ATOM 2103 O O . GLN A 1 333 ? 13.153 116.175 186.562 1.00 89.22 762 GLN A O 1
ATOM 2109 N N . LEU A 1 334 ? 11.977 114.791 185.220 1.00 91.03 763 LEU A N 1
ATOM 2110 C CA . LEU A 1 334 ? 13.048 113.797 185.087 1.00 89.75 763 LEU A CA 1
ATOM 2111 C C . LEU A 1 334 ? 14.253 114.344 184.314 1.00 88.56 763 LEU A C 1
ATOM 2112 O O . LEU A 1 334 ? 15.393 114.136 184.727 1.00 88.45 763 LEU A O 1
ATOM 2117 N N . LEU A 1 335 ? 13.996 115.035 183.203 1.00 88.28 764 LEU A N 1
ATOM 2118 C CA . LEU A 1 335 ? 15.071 115.650 182.402 1.00 88.40 764 LEU A CA 1
ATOM 2119 C C . LEU A 1 335 ? 15.757 116.832 183.103 1.00 89.33 764 LEU A C 1
ATOM 2120 O O . LEU A 1 335 ? 16.922 117.115 182.821 1.00 90.02 764 LEU A O 1
ATOM 2125 N N . CYS A 1 336 ? 15.040 117.521 183.995 1.00 89.58 765 CYS A N 1
ATOM 2126 C CA . CYS A 1 336 ? 15.647 118.552 184.852 1.00 88.68 765 CYS A CA 1
ATOM 2127 C C . CYS A 1 336 ? 16.696 117.945 185.791 1.00 88.31 765 CYS A C 1
ATOM 2128 O O . CYS A 1 336 ? 17.786 118.496 185.948 1.00 87.31 765 CYS A O 1
ATOM 2131 N N . ASP A 1 337 ? 16.356 116.807 186.397 1.00 88.79 766 ASP A N 1
ATOM 2132 C CA . ASP A 1 337 ? 17.273 116.066 187.271 1.00 90.26 766 ASP A CA 1
ATOM 2133 C C . ASP A 1 337 ? 18.518 115.562 186.526 1.00 91.51 766 ASP A C 1
ATOM 2134 O O . ASP A 1 337 ? 19.630 115.629 187.057 1.00 92.33 766 ASP A O 1
ATOM 2139 N N . LEU A 1 338 ? 18.324 115.064 185.304 1.00 91.85 767 LEU A N 1
ATOM 2140 C CA . LEU A 1 338 ? 19.425 114.546 184.479 1.00 91.62 767 LEU A CA 1
ATOM 2141 C C . LEU A 1 338 ? 20.373 115.646 183.997 1.00 92.76 767 LEU A C 1
ATOM 2142 O O . LEU A 1 338 ? 21.592 115.459 184.006 1.00 91.42 767 LEU A O 1
ATOM 2147 N N . VAL A 1 339 ? 19.813 116.778 183.573 1.00 95.18 768 VAL A N 1
ATOM 2148 C CA . VAL A 1 339 ? 20.611 117.927 183.124 1.00 98.30 768 VAL A CA 1
ATOM 2149 C C . VAL A 1 339 ? 21.307 118.611 184.310 1.00 99.83 768 VAL A C 1
ATOM 2150 O O . VAL A 1 339 ? 22.489 118.948 184.217 1.00 102.70 768 VAL A O 1
ATOM 2154 N N . GLY A 1 340 ? 20.573 118.815 185.406 1.00 99.74 769 GLY A N 1
ATOM 2155 C CA . GLY A 1 340 ? 21.124 119.420 186.629 1.00 99.71 769 GLY A CA 1
ATOM 2156 C C . GLY A 1 340 ? 20.260 120.499 187.262 1.00 99.10 769 GLY A C 1
ATOM 2157 O O . GLY A 1 340 ? 20.364 120.742 188.465 1.00 99.11 769 GLY A O 1
ATOM 2158 N N . ILE A 1 341 ? 19.421 121.151 186.456 1.00 99.37 770 ILE A N 1
ATOM 2159 C CA . ILE A 1 341 ? 18.548 122.241 186.932 1.00 98.91 770 ILE A CA 1
ATOM 2160 C C . ILE A 1 341 ? 17.387 121.757 187.812 1.00 98.17 770 ILE A C 1
ATOM 2161 O O . ILE A 1 341 ? 17.107 120.559 187.891 1.00 96.18 770 ILE A O 1
ATOM 2166 N N . SER A 1 342 ? 16.726 122.707 188.472 1.00 98.37 771 SER A N 1
ATOM 2167 C CA . SER A 1 342 ? 15.542 122.429 189.291 1.00 99.48 771 SER A CA 1
ATOM 2168 C C . SER A 1 342 ? 14.293 122.358 188.399 1.00 98.69 771 SER A C 1
ATOM 2169 O O . SER A 1 342 ? 14.279 122.965 187.323 1.00 98.14 771 SER A O 1
ATOM 2172 N N . PRO A 1 343 ? 13.246 121.612 188.829 1.00 97.68 772 PRO A N 1
ATOM 2173 C CA . PRO A 1 343 ? 11.958 121.632 188.114 1.00 98.76 772 PRO A CA 1
ATOM 2174 C C . PRO A 1 343 ? 11.348 123.039 187.955 1.00 100.99 772 PRO A C 1
ATOM 2175 O O . PRO A 1 343 ? 10.810 123.604 188.911 1.00 100.07 772 PRO A O 1
ATOM 2179 N N . SER A 1 344 ? 11.455 123.579 186.739 1.00 103.50 773 SER A N 1
ATOM 2180 C CA . SER A 1 344 ? 11.059 124.957 186.426 1.00 104.88 773 SER A CA 1
ATOM 2181 C C . SER A 1 344 ? 10.273 124.995 185.095 1.00 105.81 773 SER A C 1
ATOM 2182 O O . SER A 1 344 ? 9.582 124.025 184.771 1.00 103.81 773 SER A O 1
ATOM 2185 N N . SER A 1 345 ? 10.365 126.092 184.335 1.00 108.28 774 SER A N 1
ATOM 2186 C CA . SER A 1 345 ? 9.585 126.261 183.097 1.00 110.22 774 SER A CA 1
ATOM 2187 C C . SER A 1 345 ? 10.043 125.349 181.954 1.00 110.34 774 SER A C 1
ATOM 2188 O O . SER A 1 345 ? 11.137 124.781 181.996 1.00 110.72 774 SER A O 1
ATOM 2191 N N . GLU A 1 346 ? 9.191 125.235 180.935 1.00 111.00 775 GLU A N 1
ATOM 2192 C CA . GLU A 1 346 ? 9.438 124.367 179.775 1.00 112.23 775 GLU A CA 1
ATOM 2193 C C . GLU A 1 346 ? 10.500 124.951 178.836 1.00 113.87 775 GLU A C 1
ATOM 2194 O O . GLU A 1 346 ? 11.329 124.211 178.304 1.00 114.86 775 GLU A O 1
ATOM 2200 N N . HIS A 1 347 ? 10.463 126.266 178.624 1.00 115.95 776 HIS A N 1
ATOM 2201 C CA . HIS A 1 347 ? 11.479 126.954 177.810 1.00 118.37 776 HIS A CA 1
ATOM 2202 C C . HIS A 1 347 ? 12.863 127.005 178.477 1.00 116.94 776 HIS A C 1
ATOM 2203 O O . HIS A 1 347 ? 13.874 127.143 177.785 1.00 115.96 776 HIS A O 1
ATOM 2210 N N . ASP A 1 348 ? 12.903 126.901 179.808 1.00 115.61 777 ASP A N 1
ATOM 2211 C CA . ASP A 1 348 ? 14.162 126.878 180.558 1.00 115.42 777 ASP A CA 1
ATOM 2212 C C . ASP A 1 348 ? 14.923 125.568 180.335 1.00 112.47 777 ASP A C 1
ATOM 2213 O O . ASP A 1 348 ? 16.105 125.586 179.980 1.00 113.02 777 ASP A O 1
ATOM 2218 N N . VAL A 1 349 ? 14.239 124.443 180.550 1.00 108.17 778 VAL A N 1
ATOM 2219 C CA . VAL A 1 349 ? 14.818 123.107 180.314 1.00 105.17 778 VAL A CA 1
ATOM 2220 C C . VAL A 1 349 ? 15.126 122.838 178.827 1.00 102.72 778 VAL A C 1
ATOM 2221 O O . VAL A 1 349 ? 16.007 122.033 178.517 1.00 102.75 778 VAL A O 1
ATOM 2225 N N . LEU A 1 350 ? 14.407 123.511 177.925 1.00 100.24 779 LEU A N 1
ATOM 2226 C CA . LEU A 1 350 ? 14.678 123.443 176.480 1.00 99.03 779 LEU A CA 1
ATOM 2227 C C . LEU A 1 350 ? 16.068 123.986 176.134 1.00 96.59 779 LEU A C 1
ATOM 2228 O O . LEU A 1 350 ? 16.789 123.382 175.337 1.00 96.01 779 LEU A O 1
ATOM 2233 N N . LYS A 1 351 ? 16.430 125.122 176.731 1.00 95.30 780 LYS A N 1
ATOM 2234 C CA . LYS A 1 351 ? 17.764 125.715 176.557 1.00 93.80 780 LYS A CA 1
ATOM 2235 C C . LYS A 1 351 ? 18.871 124.874 177.207 1.00 92.09 780 LYS A C 1
ATOM 2236 O O . LYS A 1 351 ? 19.998 124.837 176.710 1.00 91.74 780 LYS A O 1
ATOM 2238 N N . GLU A 1 352 ? 18.546 124.218 178.321 1.00 89.02 781 GLU A N 1
ATOM 2239 C CA . GLU A 1 352 ? 19.477 123.316 179.005 1.00 87.47 781 GLU A CA 1
ATOM 2240 C C . GLU A 1 352 ? 19.675 121.995 178.253 1.00 86.94 781 GLU A C 1
ATOM 2241 O O . GLU A 1 352 ? 20.790 121.473 178.200 1.00 85.13 781 GLU A O 1
ATOM 2243 N N . ALA A 1 353 ? 18.592 121.463 177.682 1.00 87.10 782 ALA A N 1
ATOM 2244 C CA . ALA A 1 353 ? 18.630 120.194 176.943 1.00 86.45 782 ALA A CA 1
ATOM 2245 C C . ALA A 1 353 ? 19.431 120.295 175.642 1.00 86.06 782 ALA A C 1
ATOM 2246 O O . ALA A 1 353 ? 20.253 119.424 175.357 1.00 84.36 782 ALA A O 1
ATOM 2248 N N . VAL A 1 354 ? 19.188 121.351 174.864 1.00 87.41 783 VAL A N 1
ATOM 2249 C CA . VAL A 1 354 ? 19.934 121.590 173.614 1.00 88.60 783 VAL A CA 1
ATOM 2250 C C . VAL A 1 354 ? 21.428 121.848 173.865 1.00 88.34 783 VAL A C 1
ATOM 2251 O O . VAL A 1 354 ? 22.267 121.477 173.042 1.00 86.84 783 VAL A O 1
ATOM 2255 N N . LEU A 1 355 ? 21.748 122.479 174.997 1.00 90.11 784 LEU A N 1
ATOM 2256 C CA . LEU A 1 355 ? 23.139 122.684 175.421 1.00 90.65 784 LEU A CA 1
ATOM 2257 C C . LEU A 1 355 ? 23.838 121.355 175.715 1.00 89.23 784 LEU A C 1
ATOM 2258 O O . LEU A 1 355 ? 25.002 121.175 175.353 1.00 89.19 784 LEU A O 1
ATOM 2263 N N . LYS A 1 356 ? 23.127 120.435 176.366 1.00 87.98 785 LYS A N 1
ATOM 2264 C CA . LYS A 1 356 ? 23.663 119.104 176.669 1.00 88.26 785 LYS A CA 1
ATOM 2265 C C . LYS A 1 356 ? 23.813 118.230 175.416 1.00 90.27 785 LYS A C 1
ATOM 2266 O O . LYS A 1 356 ? 24.785 117.479 175.304 1.00 89.47 785 LYS A O 1
ATOM 2272 N N . LYS A 1 357 ? 22.861 118.328 174.486 1.00 92.52 786 LYS A N 1
ATOM 2273 C CA . LYS A 1 357 ? 22.906 117.563 173.229 1.00 94.93 786 LYS A CA 1
ATOM 2274 C C . LYS A 1 357 ? 23.901 118.178 172.239 1.00 98.53 786 LYS A C 1
ATOM 2275 O O . LYS A 1 357 ? 23.504 118.803 171.251 1.00 98.24 786 LYS A O 1
ATOM 2279 N N . LEU A 1 358 ? 25.193 117.982 172.513 1.00 104.40 787 LEU A N 1
ATOM 2280 C CA . LEU A 1 358 ? 26.287 118.513 171.687 1.00 107.43 787 LEU A CA 1
ATOM 2281 C C . LEU A 1 358 ? 26.154 120.036 171.496 1.00 106.49 787 LEU A C 1
ATOM 2282 O O . LEU A 1 358 ? 25.837 120.744 172.455 1.00 107.86 787 LEU A O 1
ATOM 2284 N N . GLY A 1 359 ? 26.392 120.535 170.280 1.00 104.99 788 GLY A N 1
ATOM 2285 C CA . GLY A 1 359 ? 26.118 121.930 169.943 1.00 103.25 788 GLY A CA 1
ATOM 2286 C C . GLY A 1 359 ? 24.628 122.174 169.771 1.00 101.38 788 GLY A C 1
ATOM 2287 O O . GLY A 1 359 ? 23.815 121.673 170.549 1.00 98.82 788 GLY A O 1
ATOM 2288 N N . GLY A 1 360 ? 24.265 122.938 168.744 1.00 100.86 789 GLY A N 1
ATOM 2289 C CA . GLY A 1 360 ? 22.863 123.249 168.462 1.00 99.14 789 GLY A CA 1
ATOM 2290 C C . GLY A 1 360 ? 22.189 122.190 167.610 1.00 96.44 789 GLY A C 1
ATOM 2291 O O . GLY A 1 360 ? 21.762 122.476 166.488 1.00 99.56 789 GLY A O 1
ATOM 2292 N N . ASP A 1 361 ? 22.085 120.970 168.143 1.00 91.66 790 ASP A N 1
ATOM 2293 C CA . ASP A 1 361 ? 21.457 119.860 167.426 1.00 88.29 790 ASP A CA 1
ATOM 2294 C C . ASP A 1 361 ? 19.946 119.922 167.650 1.00 86.67 790 ASP A C 1
ATOM 2295 O O . ASP A 1 361 ? 19.407 119.294 168.568 1.00 84.74 790 ASP A O 1
ATOM 2300 N N . ASN A 1 362 ? 19.278 120.701 166.802 1.00 85.39 791 ASN A N 1
ATOM 2301 C CA . ASN A 1 362 ? 17.822 120.869 166.865 1.00 85.52 791 ASN A CA 1
ATOM 2302 C C . ASN A 1 362 ? 17.051 119.601 166.497 1.00 83.55 791 ASN A C 1
ATOM 2303 O O . ASN A 1 362 ? 15.943 119.390 166.991 1.00 83.31 791 ASN A O 1
ATOM 2308 N N . THR A 1 363 ? 17.637 118.770 165.633 1.00 82.30 792 THR A N 1
ATOM 2309 C CA . THR A 1 363 ? 17.038 117.493 165.228 1.00 80.66 792 THR A CA 1
ATOM 2310 C C . THR A 1 363 ? 16.802 116.575 166.431 1.00 80.05 792 THR A C 1
ATOM 2311 O O . THR A 1 363 ? 15.707 116.029 166.593 1.00 79.99 792 THR A O 1
ATOM 2315 N N . GLN A 1 364 ? 17.829 116.421 167.266 1.00 78.76 793 GLN A N 1
ATOM 2316 C CA . GLN A 1 364 ? 17.733 115.617 168.493 1.00 77.88 793 GLN A CA 1
ATOM 2317 C C . GLN A 1 364 ? 16.819 116.254 169.546 1.00 77.83 793 GLN A C 1
ATOM 2318 O O . GLN A 1 364 ? 16.131 115.540 170.275 1.00 77.62 793 GLN A O 1
ATOM 2324 N N . LEU A 1 365 ? 16.820 117.587 169.620 1.00 79.05 794 LEU A N 1
ATOM 2325 C CA . LEU A 1 365 ? 15.920 118.330 170.515 1.00 79.88 794 LEU A CA 1
ATOM 2326 C C . LEU A 1 365 ? 14.453 118.131 170.132 1.00 81.18 794 LEU A C 1
ATOM 2327 O O . LEU A 1 365 ? 13.621 117.832 170.991 1.00 81.92 794 LEU A O 1
ATOM 2332 N N . GLU A 1 366 ? 14.149 118.311 168.846 1.00 81.79 795 GLU A N 1
ATOM 2333 C CA . GLU A 1 366 ? 12.788 118.119 168.321 1.00 83.07 795 GLU A CA 1
ATOM 2334 C C . GLU A 1 366 ? 12.293 116.669 168.430 1.00 80.65 795 GLU A C 1
ATOM 2335 O O . GLU A 1 366 ? 11.091 116.438 168.577 1.00 80.48 795 GLU A O 1
ATOM 2341 N N . ALA A 1 367 ? 13.215 115.708 168.352 1.00 77.59 796 ALA A N 1
ATOM 2342 C CA . ALA A 1 367 ? 12.891 114.289 168.544 1.00 76.84 796 ALA A CA 1
ATOM 2343 C C . ALA A 1 367 ? 12.393 114.007 169.963 1.00 75.97 796 ALA A C 1
ATOM 2344 O O . ALA A 1 367 ? 11.412 113.283 170.145 1.00 74.50 796 ALA A O 1
ATOM 2346 N N . ALA A 1 368 ? 13.077 114.579 170.954 1.00 75.18 797 ALA A N 1
ATOM 2347 C CA . ALA A 1 368 ? 12.660 114.488 172.358 1.00 74.98 797 ALA A CA 1
ATOM 2348 C C . ALA A 1 368 ? 11.350 115.242 172.625 1.00 74.64 797 ALA A C 1
ATOM 2349 O O . ALA A 1 368 ? 10.507 114.772 173.392 1.00 73.09 797 ALA A O 1
ATOM 2351 N N . GLU A 1 369 ? 11.191 116.406 171.991 1.00 75.28 798 GLU A N 1
ATOM 2352 C CA . GLU A 1 369 ? 9.964 117.209 172.097 1.00 76.69 798 GLU A CA 1
ATOM 2353 C C . GLU A 1 369 ? 8.746 116.481 171.517 1.00 76.00 798 GLU A C 1
ATOM 2354 O O . GLU A 1 369 ? 7.658 116.542 172.089 1.00 75.27 798 GLU A O 1
ATOM 2360 N N . TRP A 1 370 ? 8.944 115.797 170.389 1.00 75.98 799 TRP A N 1
ATOM 2361 C CA . TRP A 1 370 ? 7.885 115.029 169.718 1.00 75.57 799 TRP A CA 1
ATOM 2362 C C . TRP A 1 370 ? 7.372 113.874 170.587 1.00 75.87 799 TRP A C 1
ATOM 2363 O O . TRP A 1 370 ? 6.163 113.681 170.714 1.00 75.08 799 TRP A O 1
ATOM 2374 N N . LEU A 1 371 ? 8.297 113.122 171.182 1.00 76.52 800 LEU A N 1
ATOM 2375 C CA . LEU A 1 371 ? 7.956 111.999 172.072 1.00 77.71 800 LEU A CA 1
ATOM 2376 C C . LEU A 1 371 ? 7.374 112.422 173.431 1.00 77.61 800 LEU A C 1
ATOM 2377 O O . LEU A 1 371 ? 6.790 111.594 174.134 1.00 75.47 800 LEU A O 1
ATOM 2382 N N . GLY A 1 372 ? 7.553 113.690 173.804 1.00 78.69 801 GLY A N 1
ATOM 2383 C CA . GLY A 1 372 ? 7.013 114.237 175.049 1.00 80.19 801 GLY A CA 1
ATOM 2384 C C . GLY A 1 372 ? 7.933 114.043 176.242 1.00 80.58 801 GLY A C 1
ATOM 2385 O O . GLY A 1 372 ? 7.462 113.845 177.362 1.00 80.69 801 GLY A O 1
ATOM 2386 N N . LEU A 1 373 ? 9.244 114.109 176.001 1.00 81.54 802 LEU A N 1
ATOM 2387 C CA . LEU A 1 373 ? 10.250 113.975 177.058 1.00 82.76 802 LEU A CA 1
ATOM 2388 C C . LEU A 1 373 ? 10.458 115.296 177.806 1.00 83.55 802 LEU A C 1
ATOM 2389 O O . LEU A 1 373 ? 10.913 115.291 178.950 1.00 81.78 802 LEU A O 1
ATOM 2394 N N . LEU A 1 374 ? 10.144 116.415 177.147 1.00 86.19 803 LEU A N 1
ATOM 2395 C CA . LEU A 1 374 ? 10.070 117.733 177.780 1.00 87.95 803 LEU A CA 1
ATOM 2396 C C . LEU A 1 374 ? 8.592 118.114 177.924 1.00 89.97 803 LEU A C 1
ATOM 2397 O O . LEU A 1 374 ? 8.132 119.113 177.358 1.00 91.03 803 LEU A O 1
ATOM 2402 N N . GLY A 1 375 ? 7.855 117.303 178.682 1.00 90.69 804 GLY A N 1
ATOM 2403 C CA . GLY A 1 375 ? 6.404 117.456 178.828 1.00 91.69 804 GLY A CA 1
ATOM 2404 C C . GLY A 1 375 ? 5.883 117.037 180.188 1.00 93.00 804 GLY A C 1
ATOM 2405 O O . GLY A 1 375 ? 6.606 116.436 180.986 1.00 93.26 804 GLY A O 1
ATOM 2406 N N . ASP A 1 376 ? 4.608 117.339 180.431 1.00 95.17 805 ASP A N 1
ATOM 2407 C CA . ASP A 1 376 ? 3.975 117.145 181.742 1.00 96.68 805 ASP A CA 1
ATOM 2408 C C . ASP A 1 376 ? 3.296 115.777 181.937 1.00 96.26 805 ASP A C 1
ATOM 2409 O O . ASP A 1 376 ? 2.603 115.578 182.938 1.00 95.93 805 ASP A O 1
ATOM 2414 N N . GLU A 1 377 ? 3.493 114.840 181.004 1.00 96.84 806 GLU A N 1
ATOM 2415 C CA . GLU A 1 377 ? 2.988 113.469 181.164 1.00 97.71 806 GLU A CA 1
ATOM 2416 C C . GLU A 1 377 ? 3.719 112.738 182.288 1.00 97.61 806 GLU A C 1
ATOM 2417 O O . GLU A 1 377 ? 4.893 113.001 182.550 1.00 96.05 806 GLU A O 1
ATOM 2423 N N . GLN A 1 378 ? 3.013 111.811 182.930 1.00 99.12 807 GLN A N 1
ATOM 2424 C CA . GLN A 1 378 ? 3.558 111.033 184.043 1.00 101.14 807 GLN A CA 1
ATOM 2425 C C . GLN A 1 378 ? 4.537 109.972 183.539 1.00 100.74 807 GLN A C 1
ATOM 2426 O O . GLN A 1 378 ? 4.324 109.375 182.482 1.00 101.93 807 GLN A O 1
ATOM 2432 N N . VAL A 1 379 ? 5.602 109.742 184.305 1.00 100.16 808 VAL A N 1
ATOM 2433 C CA . VAL A 1 379 ? 6.589 108.708 183.989 1.00 100.61 808 VAL A CA 1
ATOM 2434 C C . VAL A 1 379 ? 6.009 107.362 184.431 1.00 101.07 808 VAL A C 1
ATOM 2435 O O . VAL A 1 379 ? 5.517 107.256 185.557 1.00 102.10 808 VAL A O 1
ATOM 2439 N N . PRO A 1 380 ? 6.053 106.332 183.556 1.00 102.32 809 PRO A N 1
ATOM 2440 C CA . PRO A 1 380 ? 5.558 105.016 183.980 1.00 102.52 809 PRO A CA 1
ATOM 2441 C C . PRO A 1 380 ? 6.462 104.362 185.027 1.00 101.57 809 PRO A C 1
ATOM 2442 O O . PRO A 1 380 ? 7.681 104.552 184.996 1.00 102.07 809 PRO A O 1
ATOM 2446 N N . GLN A 1 381 ? 5.857 103.609 185.943 1.00 100.94 810 GLN A N 1
ATOM 2447 C CA . GLN A 1 381 ? 6.586 102.972 187.041 1.00 100.90 810 GLN A CA 1
ATOM 2448 C C . GLN A 1 381 ? 7.474 101.846 186.516 1.00 100.54 810 GLN A C 1
ATOM 2449 O O . GLN A 1 381 ? 7.014 100.993 185.754 1.00 100.05 810 GLN A O 1
ATOM 2451 N N . ALA A 1 382 ? 8.745 101.862 186.918 1.00 99.91 811 ALA A N 1
ATOM 2452 C CA . ALA A 1 382 ? 9.721 100.861 186.482 1.00 99.13 811 ALA A CA 1
ATOM 2453 C C . ALA A 1 382 ? 10.939 100.820 187.402 1.00 98.13 811 ALA A C 1
ATOM 2454 O O . ALA A 1 382 ? 11.179 101.746 188.181 1.00 97.04 811 ALA A O 1
ATOM 2456 N N . GLU A 1 383 ? 11.707 99.740 187.287 1.00 98.12 812 GLU A N 1
ATOM 2457 C CA . GLU A 1 383 ? 12.903 99.529 188.116 1.00 98.96 812 GLU A CA 1
ATOM 2458 C C . GLU A 1 383 ? 14.139 100.347 187.701 1.00 96.65 812 GLU A C 1
ATOM 2459 O O . GLU A 1 383 ? 15.127 100.364 188.438 1.00 96.69 812 GLU A O 1
ATOM 2465 N N . SER A 1 384 ? 14.097 101.001 186.536 1.00 93.82 813 SER A N 1
ATOM 2466 C CA . SER A 1 384 ? 15.190 101.880 186.096 1.00 89.86 813 SER A CA 1
ATOM 2467 C C . SER A 1 384 ? 14.738 102.935 185.075 1.00 87.13 813 SER A C 1
ATOM 2468 O O . SER A 1 384 ? 13.585 102.934 184.635 1.00 85.22 813 SER A O 1
ATOM 2471 N N . ILE A 1 385 ? 15.661 103.827 184.713 1.00 84.95 814 ILE A N 1
ATOM 2472 C CA . ILE A 1 385 ? 15.406 104.896 183.735 1.00 83.46 814 ILE A CA 1
ATOM 2473 C C . ILE A 1 385 ? 15.229 104.324 182.320 1.00 81.90 814 ILE A C 1
ATOM 2474 O O . ILE A 1 385 ? 14.354 104.773 181.577 1.00 79.55 814 ILE A O 1
ATOM 2479 N N . LEU A 1 386 ? 16.061 103.345 181.959 1.00 81.23 815 LEU A N 1
ATOM 2480 C CA . LEU A 1 386 ? 15.965 102.659 180.660 1.00 81.44 815 LEU A CA 1
ATOM 2481 C C . LEU A 1 386 ? 14.613 101.962 180.475 1.00 81.14 815 LEU A C 1
ATOM 2482 O O . LEU A 1 386 ? 14.000 102.066 179.410 1.00 78.51 815 LEU A O 1
ATOM 2487 N N . ASP A 1 387 ? 14.162 101.260 181.516 1.00 81.90 816 ASP A N 1
ATOM 2488 C CA . ASP A 1 387 ? 12.847 100.598 181.519 1.00 81.82 816 ASP A CA 1
ATOM 2489 C C . ASP A 1 387 ? 11.689 101.597 181.432 1.00 80.12 816 ASP A C 1
ATOM 2490 O O . ASP A 1 387 ? 10.671 101.310 180.800 1.00 80.22 816 ASP A O 1
ATOM 2495 N N . ALA A 1 388 ? 11.849 102.754 182.075 1.00 78.29 817 ALA A N 1
ATOM 2496 C CA . ALA A 1 388 ? 10.857 103.832 182.010 1.00 77.72 817 ALA A CA 1
ATOM 2497 C C . ALA A 1 388 ? 10.726 104.402 180.595 1.00 77.66 817 ALA A C 1
ATOM 2498 O O . ALA A 1 388 ? 9.616 104.694 180.143 1.00 77.37 817 ALA A O 1
ATOM 2500 N N . LEU A 1 389 ? 11.861 104.558 179.910 1.00 76.89 818 LEU A N 1
ATOM 2501 C CA . LEU A 1 389 ? 11.880 104.985 178.506 1.00 75.97 818 LEU A CA 1
ATOM 2502 C C . LEU A 1 389 ? 11.256 103.933 177.584 1.00 74.74 818 LEU A C 1
ATOM 2503 O O . LEU A 1 389 ? 10.478 104.279 176.697 1.00 72.90 818 LEU A O 1
ATOM 2508 N N . SER A 1 390 ? 11.602 102.663 177.805 1.00 74.67 819 SER A N 1
ATOM 2509 C CA . SER A 1 390 ? 11.093 101.544 176.999 1.00 76.08 819 SER A CA 1
ATOM 2510 C C . SER A 1 390 ? 9.565 101.449 177.003 1.00 77.18 819 SER A C 1
ATOM 2511 O O . SER A 1 390 ? 8.952 101.301 175.945 1.00 76.90 819 SER A O 1
ATOM 2514 N N . LYS A 1 391 ? 8.967 101.532 178.191 1.00 78.00 820 LYS A N 1
ATOM 2515 C CA . LYS A 1 391 ? 7.502 101.548 178.336 1.00 78.30 820 LYS A CA 1
ATOM 2516 C C . LYS A 1 391 ? 6.855 102.733 177.607 1.00 75.64 820 LYS A C 1
ATOM 2517 O O . LYS A 1 391 ? 5.792 102.586 177.001 1.00 74.98 820 LYS A O 1
ATOM 2523 N N . HIS A 1 392 ? 7.503 103.895 177.678 1.00 73.72 821 HIS A N 1
ATOM 2524 C CA . HIS A 1 392 ? 7.012 105.117 177.032 1.00 73.71 821 HIS A CA 1
ATOM 2525 C C . HIS A 1 392 ? 7.086 105.051 175.499 1.00 72.58 821 HIS A C 1
ATOM 2526 O O . HIS A 1 392 ? 6.209 105.585 174.816 1.00 72.35 821 HIS A O 1
ATOM 2533 N N . LEU A 1 393 ? 8.131 104.408 174.973 1.00 71.48 822 LEU A N 1
ATOM 2534 C CA . LEU A 1 393 ? 8.286 104.212 173.523 1.00 70.46 822 LEU A CA 1
ATOM 2535 C C . LEU A 1 393 ? 7.278 103.208 172.951 1.00 71.17 822 LEU A C 1
ATOM 2536 O O . LEU A 1 393 ? 6.820 103.377 171.818 1.00 70.91 822 LEU A O 1
ATOM 2541 N N . VAL A 1 394 ? 6.942 102.173 173.725 1.00 71.03 823 VAL A N 1
ATOM 2542 C CA . VAL A 1 394 ? 5.870 101.228 173.361 1.00 72.66 823 VAL A CA 1
ATOM 2543 C C . VAL A 1 394 ? 4.510 101.939 173.279 1.00 74.41 823 VAL A C 1
ATOM 2544 O O . VAL A 1 394 ? 3.690 101.612 172.420 1.00 73.35 823 VAL A O 1
ATOM 2548 N N . MET A 1 395 ? 4.283 102.905 174.169 1.00 76.90 824 MET A N 1
ATOM 2549 C CA . MET A 1 395 ? 3.051 103.700 174.164 1.00 80.48 824 MET A CA 1
ATOM 2550 C C . MET A 1 395 ? 2.940 104.580 172.914 1.00 78.62 824 MET A C 1
ATOM 2551 O O . MET A 1 395 ? 1.881 104.635 172.287 1.00 76.73 824 MET A O 1
ATOM 2556 N N . LYS A 1 396 ? 4.036 105.250 172.556 1.00 77.81 825 LYS A N 1
ATOM 2557 C CA . LYS A 1 396 ? 4.049 106.226 171.455 1.00 77.66 825 LYS A CA 1
ATOM 2558 C C . LYS A 1 396 ? 4.299 105.630 170.060 1.00 75.09 825 LYS A C 1
ATOM 2559 O O . LYS A 1 396 ? 3.744 106.130 169.080 1.00 74.51 825 LYS A O 1
ATOM 2565 N N . LEU A 1 397 ? 5.126 104.583 169.971 1.00 73.05 826 LEU A N 1
ATOM 2566 C CA . LEU A 1 397 ? 5.559 104.016 168.679 1.00 70.64 826 LEU A CA 1
ATOM 2567 C C . LEU A 1 397 ? 5.288 102.509 168.563 1.00 68.95 826 LEU A C 1
ATOM 2568 O O . LEU A 1 397 ? 6.212 101.704 168.408 1.00 68.06 826 LEU A O 1
ATOM 2573 N N . SER A 1 398 ? 4.010 102.141 168.635 1.00 67.91 827 SER A N 1
ATOM 2574 C CA . SER A 1 398 ? 3.563 100.761 168.407 1.00 68.05 827 SER A CA 1
ATOM 2575 C C . SER A 1 398 ? 2.747 100.679 167.123 1.00 67.23 827 SER A C 1
ATOM 2576 O O . SER A 1 398 ? 2.230 101.690 166.639 1.00 67.04 827 SER A O 1
ATOM 2579 N N . TYR A 1 399 ? 2.643 99.469 166.579 1.00 66.16 828 TYR A N 1
ATOM 2580 C CA . TYR A 1 399 ? 1.853 99.223 165.372 1.00 66.31 828 TYR A CA 1
ATOM 2581 C C . TYR A 1 399 ? 0.359 99.305 165.678 1.00 67.45 828 TYR A C 1
ATOM 2582 O O . TYR A 1 399 ? -0.110 98.754 166.675 1.00 66.66 828 TYR A O 1
ATOM 2591 N N . GLY A 1 400 ? -0.376 99.997 164.812 1.00 69.54 829 GLY A N 1
ATOM 2592 C CA . GLY A 1 400 ? -1.834 100.025 164.865 1.00 72.28 829 GLY A CA 1
ATOM 2593 C C . GLY A 1 400 ? -2.433 98.732 164.330 1.00 75.11 829 GLY A C 1
ATOM 2594 O O . GLY A 1 400 ? -1.701 97.793 164.006 1.00 75.53 829 GLY A O 1
ATOM 2595 N N . PRO A 1 401 ? -3.773 98.672 164.230 1.00 79.26 830 PRO A N 1
ATOM 2596 C CA . PRO A 1 401 ? -4.435 97.459 163.734 1.00 81.25 830 PRO A CA 1
ATOM 2597 C C . PRO A 1 401 ? -4.198 97.167 162.242 1.00 81.25 830 PRO A C 1
ATOM 2598 O O . PRO A 1 401 ? -4.014 96.003 161.878 1.00 81.12 830 PRO A O 1
ATOM 2602 N N . GLU A 1 402 ? -4.192 98.207 161.405 1.00 81.86 831 GLU A N 1
ATOM 2603 C CA . GLU A 1 402 ? -4.073 98.053 159.945 1.00 83.50 831 GLU A CA 1
ATOM 2604 C C . GLU A 1 402 ? -2.681 98.364 159.353 1.00 81.37 831 GLU A C 1
ATOM 2605 O O . GLU A 1 402 ? -2.503 98.277 158.135 1.00 81.83 831 GLU A O 1
ATOM 2611 N N . GLU A 1 403 ? -1.700 98.697 160.196 1.00 78.22 832 GLU A N 1
ATOM 2612 C CA . GLU A 1 403 ? -0.373 99.125 159.725 1.00 76.39 832 GLU A CA 1
ATOM 2613 C C . GLU A 1 403 ? 0.552 97.935 159.413 1.00 74.44 832 GLU A C 1
ATOM 2614 O O . GLU A 1 403 ? 0.624 96.983 160.191 1.00 73.46 832 GLU A O 1
ATOM 2620 N N . LYS A 1 404 ? 1.252 98.007 158.276 1.00 72.43 833 LYS A N 1
ATOM 2621 C CA . LYS A 1 404 ? 2.151 96.937 157.807 1.00 71.76 833 LYS A CA 1
ATOM 2622 C C . LYS A 1 404 ? 3.568 97.066 158.374 1.00 68.78 833 LYS A C 1
ATOM 2623 O O . LYS A 1 404 ? 4.100 98.175 158.473 1.00 66.49 833 LYS A O 1
ATOM 2629 N N . ASP A 1 405 ? 4.173 95.926 158.717 1.00 65.83 834 ASP A N 1
ATOM 2630 C CA . ASP A 1 405 ? 5.611 95.845 159.009 1.00 64.21 834 ASP A CA 1
ATOM 2631 C C . ASP A 1 405 ? 6.341 95.279 157.781 1.00 62.23 834 ASP A C 1
ATOM 2632 O O . ASP A 1 405 ? 5.713 95.026 156.749 1.00 61.16 834 ASP A O 1
ATOM 2637 N N . MET A 1 406 ? 7.653 95.079 157.897 1.00 60.51 835 MET A N 1
ATOM 2638 C CA . MET A 1 406 ? 8.476 94.650 156.762 1.00 60.94 835 MET A CA 1
ATOM 2639 C C . MET A 1 406 ? 9.785 93.999 157.223 1.00 60.94 835 MET A C 1
ATOM 2640 O O . MET A 1 406 ? 10.345 94.391 158.248 1.00 58.07 835 MET A O 1
ATOM 2645 N N . ILE A 1 407 ? 10.241 92.998 156.463 1.00 60.41 836 ILE A N 1
ATOM 2646 C CA . ILE A 1 407 ? 11.529 92.325 156.677 1.00 61.92 836 ILE A CA 1
ATOM 2647 C C . ILE A 1 407 ? 12.380 92.500 155.419 1.00 63.17 836 ILE A C 1
ATOM 2648 O O . ILE A 1 407 ? 11.889 92.298 154.307 1.00 63.97 836 ILE A O 1
ATOM 2653 N N . VAL A 1 408 ? 13.646 92.873 155.603 1.00 63.53 837 VAL A N 1
ATOM 2654 C CA . VAL A 1 408 ? 14.619 92.965 154.510 1.00 64.08 837 VAL A CA 1
ATOM 2655 C C . VAL A 1 408 ? 15.889 92.226 154.921 1.00 64.85 837 VAL A C 1
ATOM 2656 O O . VAL A 1 408 ? 16.327 92.328 156.068 1.00 65.34 837 VAL A O 1
ATOM 2660 N N . MET A 1 409 ? 16.464 91.484 153.975 1.00 66.67 838 MET A N 1
ATOM 2661 C CA . MET A 1 409 ? 17.685 90.716 154.205 1.00 69.02 838 MET A CA 1
ATOM 2662 C C . MET A 1 409 ? 18.527 90.649 152.929 1.00 68.23 838 MET A C 1
ATOM 2663 O O . MET A 1 409 ? 17.991 90.507 151.827 1.00 66.90 838 MET A O 1
ATOM 2668 N N . ARG A 1 410 ? 19.845 90.740 153.101 1.00 67.83 839 ARG A N 1
ATOM 2669 C CA . ARG A 1 410 ? 20.794 90.852 151.995 1.00 67.71 839 ARG A CA 1
ATOM 2670 C C . ARG A 1 410 ? 22.059 90.056 152.309 1.00 66.09 839 ARG A C 1
ATOM 2671 O O . ARG A 1 410 ? 22.875 90.494 153.120 1.00 66.46 839 ARG A O 1
ATOM 2679 N N . ASP A 1 411 ? 22.205 88.892 151.675 1.00 63.63 840 ASP A N 1
ATOM 2680 C CA . ASP A 1 411 ? 23.436 88.094 151.758 1.00 63.97 840 ASP A CA 1
ATOM 2681 C C . ASP A 1 411 ? 24.336 88.392 150.563 1.00 64.91 840 ASP A C 1
ATOM 2682 O O . ASP A 1 411 ? 23.859 88.792 149.499 1.00 65.21 840 ASP A O 1
ATOM 2687 N N . SER A 1 412 ? 25.636 88.175 150.751 1.00 65.17 841 SER A N 1
ATOM 2688 C CA . SER A 1 412 ? 26.637 88.428 149.717 1.00 65.92 841 SER A CA 1
ATOM 2689 C C . SER A 1 412 ? 27.843 87.503 149.906 1.00 66.33 841 SER A C 1
ATOM 2690 O O . SER A 1 412 ? 28.545 87.603 150.913 1.00 67.82 841 SER A O 1
ATOM 2693 N N . PHE A 1 413 ? 28.066 86.607 148.941 1.00 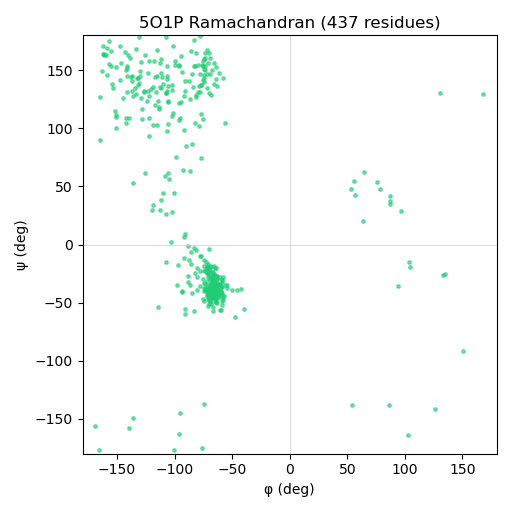66.34 842 PHE A N 1
ATOM 2694 C CA . PHE A 1 413 ? 29.145 85.610 148.997 1.00 67.08 842 PHE A CA 1
ATOM 2695 C C . PHE A 1 413 ? 30.235 85.898 147.964 1.00 67.23 842 PHE A C 1
ATOM 2696 O O . PHE A 1 413 ? 29.940 86.344 146.853 1.00 67.66 842 PHE A O 1
ATOM 2704 N N . GLY A 1 414 ? 31.485 85.629 148.342 1.00 66.13 843 GLY A N 1
ATOM 2705 C CA . GLY A 1 414 ? 32.626 85.644 147.425 1.00 66.27 843 GLY A CA 1
ATOM 2706 C C . GLY A 1 414 ? 33.183 84.235 147.334 1.00 67.59 843 GLY A C 1
ATOM 2707 O O . GLY A 1 414 ? 33.885 83.788 148.244 1.00 68.30 843 GLY A O 1
ATOM 2708 N N . ILE A 1 415 ? 32.868 83.540 146.240 1.00 67.98 844 ILE A N 1
ATOM 2709 C CA . ILE A 1 415 ? 33.175 82.113 146.083 1.00 69.24 844 ILE A CA 1
ATOM 2710 C C . ILE A 1 415 ? 34.349 81.910 145.114 1.00 69.39 844 ILE A C 1
ATOM 2711 O O . ILE A 1 415 ? 34.288 82.344 143.959 1.00 67.82 844 ILE A O 1
ATOM 2716 N N . ARG A 1 416 ? 35.404 81.248 145.594 1.00 70.27 845 ARG A N 1
ATOM 2717 C CA . ARG A 1 416 ? 36.591 80.936 144.788 1.00 70.62 845 ARG A CA 1
ATOM 2718 C C . ARG A 1 416 ? 36.479 79.521 144.214 1.00 70.39 845 ARG A C 1
ATOM 2719 O O . ARG A 1 416 ? 36.593 78.537 144.949 1.00 68.76 845 ARG A O 1
ATOM 2727 N N . HIS A 1 417 ? 36.258 79.432 142.903 1.00 70.57 846 HIS A N 1
ATOM 2728 C CA . HIS A 1 417 ? 36.177 78.143 142.204 1.00 70.83 846 HIS A CA 1
ATOM 2729 C C . HIS A 1 417 ? 37.578 77.583 141.921 1.00 71.12 846 HIS A C 1
ATOM 2730 O O . HIS A 1 417 ? 38.536 78.353 141.823 1.00 70.55 846 HIS A O 1
ATOM 2737 N N . PRO A 1 418 ? 37.704 76.242 141.786 1.00 73.22 847 PRO A N 1
ATOM 2738 C CA . PRO A 1 418 ? 39.020 75.624 141.525 1.00 75.15 847 PRO A CA 1
ATOM 2739 C C . PRO A 1 418 ? 39.660 75.996 140.174 1.00 76.33 847 PRO A C 1
ATOM 2740 O O . PRO A 1 418 ? 40.869 75.830 140.007 1.00 75.96 847 PRO A O 1
ATOM 2744 N N . SER A 1 419 ? 38.851 76.469 139.227 1.00 78.19 848 SER A N 1
ATOM 2745 C CA . SER A 1 419 ? 39.343 77.073 137.986 1.00 79.79 848 SER A CA 1
ATOM 2746 C C . SER A 1 419 ? 40.260 78.273 138.252 1.00 80.34 848 SER A C 1
ATOM 2747 O O . SER A 1 419 ? 41.322 78.394 137.635 1.00 79.83 848 SER A O 1
ATOM 2750 N N . GLY A 1 420 ? 39.841 79.145 139.171 1.00 80.72 849 GLY A N 1
ATOM 2751 C CA . GLY A 1 420 ? 40.585 80.359 139.523 1.00 79.84 849 GLY A CA 1
ATOM 2752 C C . GLY A 1 420 ? 39.726 81.612 139.588 1.00 80.12 849 GLY A C 1
ATOM 2753 O O . GLY A 1 420 ? 40.077 82.563 140.286 1.00 80.65 849 GLY A O 1
ATOM 2754 N N . HIS A 1 421 ? 38.615 81.621 138.849 1.00 81.01 850 HIS A N 1
ATOM 2755 C CA . HIS A 1 421 ? 37.691 82.768 138.820 1.00 82.68 850 HIS A CA 1
ATOM 2756 C C . HIS A 1 421 ? 36.921 82.970 140.135 1.00 80.48 850 HIS A C 1
ATOM 2757 O O . HIS A 1 421 ? 36.811 82.054 140.955 1.00 79.10 850 HIS A O 1
ATOM 2764 N N . LEU A 1 422 ? 36.396 84.184 140.308 1.00 78.01 851 LEU A N 1
ATOM 2765 C CA . LEU A 1 422 ? 35.677 84.595 141.517 1.00 76.04 851 LEU A CA 1
ATOM 2766 C C . LEU A 1 422 ? 34.202 84.858 141.201 1.00 73.83 851 LEU A C 1
ATOM 2767 O O . LEU A 1 422 ? 33.885 85.763 140.426 1.00 74.25 851 LEU A O 1
ATOM 2772 N N . GLU A 1 423 ? 33.313 84.067 141.802 1.00 70.90 852 GLU A N 1
ATOM 2773 C CA . GLU A 1 423 ? 31.865 84.257 141.671 1.00 68.91 852 GLU A CA 1
ATOM 2774 C C . GLU A 1 423 ? 31.363 85.159 142.800 1.00 68.12 852 GLU A C 1
ATOM 2775 O O . GLU A 1 423 ? 31.635 84.892 143.972 1.00 66.16 852 GLU A O 1
ATOM 2781 N N . HIS A 1 424 ? 30.635 86.217 142.440 1.00 68.70 853 HIS A N 1
ATOM 2782 C CA . HIS A 1 424 ? 29.978 87.091 143.413 1.00 70.85 853 HIS A CA 1
ATOM 2783 C C . HIS A 1 424 ? 28.469 86.821 143.413 1.00 68.73 853 HIS A C 1
ATOM 2784 O O . HIS A 1 424 ? 27.753 87.247 142.501 1.00 67.50 853 HIS A O 1
ATOM 2791 N N . LYS A 1 425 ? 28.002 86.110 144.441 1.00 66.76 854 LYS A N 1
ATOM 2792 C CA . LYS A 1 425 ? 26.598 85.714 144.577 1.00 66.35 854 LYS A CA 1
ATOM 2793 C C . LYS A 1 425 ? 25.884 86.616 145.585 1.00 65.88 854 LYS A C 1
ATOM 2794 O O . LYS A 1 425 ? 26.448 86.927 146.634 1.00 65.14 854 LYS A O 1
ATOM 2800 N N . THR A 1 426 ? 24.657 87.034 145.264 1.00 65.07 855 THR A N 1
ATOM 2801 C CA . THR A 1 426 ? 23.834 87.849 146.172 1.00 66.59 855 THR A CA 1
ATOM 2802 C C . THR A 1 426 ? 22.410 87.299 146.279 1.00 66.09 855 THR A C 1
ATOM 2803 O O . THR A 1 426 ? 21.855 86.809 145.292 1.00 64.45 855 THR A O 1
ATOM 2807 N N . ILE A 1 427 ? 21.834 87.386 147.482 1.00 65.84 856 ILE A N 1
ATOM 2808 C CA . ILE A 1 427 ? 20.473 86.912 147.757 1.00 65.85 856 ILE A CA 1
ATOM 2809 C C . ILE A 1 427 ? 19.678 88.012 148.461 1.00 65.40 856 ILE A C 1
ATOM 2810 O O . ILE A 1 427 ? 20.112 88.530 149.489 1.00 64.56 856 ILE A O 1
ATOM 2815 N N . ASP A 1 428 ? 18.519 88.353 147.896 1.00 65.72 857 ASP A N 1
ATOM 2816 C CA . ASP A 1 428 ? 17.585 89.304 148.495 1.00 66.45 857 ASP A CA 1
ATOM 2817 C C . ASP A 1 428 ? 16.375 88.543 149.024 1.00 65.19 857 ASP A C 1
ATOM 2818 O O . ASP A 1 428 ? 15.808 87.721 148.308 1.00 64.45 857 ASP A O 1
ATOM 2823 N N . LEU A 1 429 ? 16.001 88.811 150.275 1.00 64.33 858 LEU A N 1
ATOM 2824 C CA . LEU A 1 429 ? 14.764 88.301 150.872 1.00 63.68 858 LEU A CA 1
ATOM 2825 C C . LEU A 1 429 ? 13.966 89.505 151.359 1.00 63.21 858 LEU A C 1
ATOM 2826 O O . LEU A 1 429 ? 14.477 90.314 152.136 1.00 62.87 858 LEU A O 1
ATOM 2831 N N . VAL A 1 430 ? 12.727 89.626 150.884 1.00 63.02 859 VAL A N 1
ATOM 2832 C CA . VAL A 1 430 ? 11.842 90.732 151.257 1.00 63.42 859 VAL A CA 1
ATOM 2833 C C . VAL A 1 430 ? 10.438 90.192 151.514 1.00 63.71 859 VAL A C 1
ATOM 2834 O O . VAL A 1 430 ? 9.970 89.303 150.800 1.00 65.74 859 VAL A O 1
ATOM 2838 N N . ALA A 1 431 ? 9.779 90.731 152.539 1.00 62.44 860 ALA A N 1
ATOM 2839 C CA . ALA A 1 431 ? 8.433 90.300 152.910 1.00 61.72 860 ALA A CA 1
ATOM 2840 C C . ALA A 1 431 ? 7.684 91.409 153.643 1.00 61.38 860 ALA A C 1
ATOM 2841 O O . ALA A 1 431 ? 8.258 92.093 154.492 1.00 60.56 860 ALA A O 1
ATOM 2843 N N . TYR A 1 432 ? 6.405 91.569 153.303 1.00 60.64 861 TYR A N 1
ATOM 2844 C CA . TYR A 1 432 ? 5.533 92.584 153.893 1.00 61.28 861 TYR A CA 1
ATOM 2845 C C . TYR A 1 432 ? 4.466 91.909 154.754 1.00 62.56 861 TYR A C 1
ATOM 2846 O O . TYR A 1 432 ? 4.029 90.796 154.452 1.00 61.12 861 TYR A O 1
ATOM 2855 N N . GLY A 1 433 ? 4.051 92.589 155.822 1.00 64.37 862 GLY A N 1
ATOM 2856 C CA . GLY A 1 433 ? 2.971 92.104 156.680 1.00 66.12 862 GLY A CA 1
ATOM 2857 C C . GLY A 1 433 ? 1.617 92.210 155.997 1.00 68.64 862 GLY A C 1
ATOM 2858 O O . GLY A 1 433 ? 1.384 93.130 155.211 1.00 67.68 862 GLY A O 1
ATOM 2859 N N . ASP A 1 434 ? 0.728 91.265 156.299 1.00 73.43 863 ASP A N 1
ATOM 2860 C CA . ASP A 1 434 ? -0.627 91.244 155.734 1.00 77.25 863 ASP A CA 1
ATOM 2861 C C . ASP A 1 434 ? -1.555 92.139 156.558 1.00 80.97 863 ASP A C 1
ATOM 2862 O O . ASP A 1 434 ? -1.399 92.244 157.778 1.00 82.71 863 ASP A O 1
ATOM 2867 N N . ILE A 1 435 ? -2.520 92.773 155.890 1.00 84.51 864 ILE A N 1
ATOM 2868 C CA . ILE A 1 435 ? -3.457 93.699 156.545 1.00 87.83 864 ILE A CA 1
ATOM 2869 C C . ILE A 1 435 ? -4.352 92.930 157.522 1.00 89.97 864 ILE A C 1
ATOM 2870 O O . ILE A 1 435 ? -4.387 93.241 158.715 1.00 90.94 864 ILE A O 1
ATOM 2875 N N . ASN A 1 436 ? -5.059 91.929 157.001 1.00 90.06 865 ASN A N 1
ATOM 2876 C CA . ASN A 1 436 ? -5.953 91.084 157.794 1.00 90.32 865 ASN A CA 1
ATOM 2877 C C . ASN A 1 436 ? -5.315 89.715 158.033 1.00 88.53 865 ASN A C 1
ATOM 2878 O O . ASN A 1 436 ? -5.892 88.674 157.703 1.00 90.19 865 ASN A O 1
ATOM 2883 N N . GLY A 1 437 ? -4.118 89.730 158.613 1.00 84.50 866 GLY A N 1
ATOM 2884 C CA . GLY A 1 437 ? -3.351 88.508 158.847 1.00 81.85 866 GLY A CA 1
ATOM 2885 C C . GLY A 1 437 ? -2.145 88.728 159.739 1.00 79.25 866 GLY A C 1
ATOM 2886 O O . GLY A 1 437 ? -2.106 89.683 160.518 1.00 80.00 866 GLY A O 1
ATOM 2887 N N . PHE A 1 438 ? -1.159 87.843 159.616 1.00 76.65 867 PHE A N 1
ATOM 2888 C CA . PHE A 1 438 ? 0.039 87.885 160.459 1.00 75.22 867 PHE A CA 1
ATOM 2889 C C . PHE A 1 438 ? 1.071 88.873 159.922 1.00 71.52 867 PHE A C 1
ATOM 2890 O O . PHE A 1 438 ? 1.122 89.148 158.719 1.00 69.75 867 PHE A O 1
ATOM 2898 N N . SER A 1 439 ? 1.893 89.392 160.832 1.00 67.30 868 SER A N 1
ATOM 2899 C CA . SER A 1 439 ? 2.984 90.299 160.484 1.00 64.80 868 SER A CA 1
ATOM 2900 C C . SER A 1 439 ? 4.142 89.520 159.854 1.00 62.86 868 SER A C 1
ATOM 2901 O O . SER A 1 439 ? 4.266 88.308 160.051 1.00 61.74 868 SER A O 1
ATOM 2904 N N . ALA A 1 440 ? 4.974 90.225 159.091 1.00 60.33 869 ALA A N 1
ATOM 2905 C CA . ALA A 1 440 ? 6.168 89.639 158.470 1.00 59.25 869 ALA A CA 1
ATOM 2906 C C . ALA A 1 440 ? 7.172 89.100 159.492 1.00 57.38 869 ALA A C 1
ATOM 2907 O O . ALA A 1 440 ? 7.833 88.091 159.235 1.00 55.23 869 ALA A O 1
ATOM 2909 N N . MET A 1 441 ? 7.286 89.778 160.636 1.00 57.42 870 MET A N 1
ATOM 2910 C CA . MET A 1 441 ? 8.131 89.319 161.746 1.00 57.99 870 MET A CA 1
ATOM 2911 C C . MET A 1 441 ? 7.567 88.047 162.386 1.00 58.34 870 MET A C 1
ATOM 2912 O O . MET A 1 441 ? 8.315 87.107 162.659 1.00 57.18 870 MET A O 1
ATOM 2917 N N . ALA A 1 442 ? 6.256 88.028 162.622 1.00 59.18 871 ALA A N 1
ATOM 2918 C CA . ALA A 1 442 ? 5.574 86.849 163.176 1.00 60.93 871 ALA A CA 1
ATOM 2919 C C . ALA A 1 442 ? 5.717 85.615 162.283 1.00 61.41 871 ALA A C 1
ATOM 2920 O O . ALA A 1 442 ? 5.920 84.505 162.782 1.00 61.90 871 ALA A O 1
ATOM 2922 N N . LYS A 1 443 ? 5.617 85.818 160.970 1.00 62.27 872 LYS A N 1
ATOM 2923 C CA . LYS A 1 443 ? 5.730 84.727 159.995 1.00 62.53 872 LYS A CA 1
ATOM 2924 C C . LYS A 1 443 ? 7.155 84.177 159.887 1.00 60.85 872 LYS A C 1
ATOM 2925 O O . LYS A 1 443 ? 7.345 82.961 159.881 1.00 59.86 872 LYS A O 1
ATOM 2931 N N . THR A 1 444 ? 8.146 85.066 159.811 1.00 60.27 873 THR A N 1
ATOM 2932 C CA . THR A 1 444 ? 9.549 84.646 159.675 1.00 61.36 873 THR A CA 1
ATOM 2933 C C . THR A 1 444 ? 10.111 83.978 160.938 1.00 61.99 873 THR A C 1
ATOM 2934 O O . THR A 1 444 ? 10.995 83.133 160.835 1.00 62.20 873 THR A O 1
ATOM 2938 N N . VAL A 1 445 ? 9.607 84.357 162.115 1.00 63.26 874 VAL A N 1
ATOM 2939 C CA . VAL A 1 445 ? 10.009 83.723 163.381 1.00 64.76 874 VAL A CA 1
ATOM 2940 C C . VAL A 1 445 ? 9.192 82.450 163.656 1.00 65.33 874 VAL A C 1
ATOM 2941 O O . VAL A 1 445 ? 9.744 81.438 164.096 1.00 65.77 874 VAL A O 1
ATOM 2945 N N . GLY A 1 446 ? 7.886 82.505 163.398 1.00 65.38 875 GLY A N 1
ATOM 2946 C CA . GLY A 1 446 ? 6.978 81.402 163.721 1.00 66.29 875 GLY A CA 1
ATOM 2947 C C . GLY A 1 446 ? 7.034 80.191 162.802 1.00 66.81 875 GLY A C 1
ATOM 2948 O O . GLY A 1 446 ? 7.089 79.054 163.278 1.00 65.67 875 GLY A O 1
ATOM 2949 N N . LEU A 1 447 ? 7.019 80.431 161.491 1.00 67.34 876 LEU A N 1
ATOM 2950 C CA . LEU A 1 447 ? 6.835 79.357 160.499 1.00 67.55 876 LEU A CA 1
ATOM 2951 C C . LEU A 1 447 ? 7.974 78.327 160.389 1.00 66.88 876 LEU A C 1
ATOM 2952 O O . LEU A 1 447 ? 7.697 77.150 160.164 1.00 65.27 876 LEU A O 1
ATOM 2957 N N . PRO A 1 448 ? 9.247 78.755 160.535 1.00 66.61 877 PRO A N 1
ATOM 2958 C CA . PRO A 1 448 ? 10.334 77.762 160.533 1.00 66.95 877 PRO A CA 1
ATOM 2959 C C . PRO A 1 448 ? 10.250 76.744 161.677 1.00 68.03 877 PRO A C 1
ATOM 2960 O O . PRO A 1 448 ? 10.506 75.555 161.459 1.00 67.35 877 PRO A O 1
ATOM 2964 N N . THR A 1 449 ? 9.897 77.217 162.873 1.00 68.86 878 THR A N 1
ATOM 2965 C CA . THR A 1 449 ? 9.709 76.350 164.042 1.00 70.07 878 THR A CA 1
ATOM 2966 C C . THR A 1 449 ? 8.500 75.427 163.865 1.00 69.35 878 THR A C 1
ATOM 2967 O O . THR A 1 449 ? 8.571 74.242 164.199 1.00 67.78 878 THR A O 1
ATOM 2971 N N . ALA A 1 450 ? 7.406 75.978 163.338 1.00 70.52 879 ALA A N 1
ATOM 2972 C CA . ALA A 1 450 ? 6.182 75.213 163.065 1.00 72.11 879 ALA A CA 1
ATOM 2973 C C . ALA A 1 450 ? 6.371 74.156 161.972 1.00 72.59 879 ALA A C 1
ATOM 2974 O O . ALA A 1 450 ? 5.921 73.018 162.127 1.00 73.16 879 ALA A O 1
ATOM 2976 N N . MET A 1 451 ? 7.029 74.538 160.876 1.00 73.13 880 MET A N 1
ATOM 2977 C CA . MET A 1 451 ? 7.326 73.610 159.769 1.00 73.16 880 MET A CA 1
ATOM 2978 C C . MET A 1 451 ? 8.256 72.470 160.194 1.00 72.45 880 MET A C 1
ATOM 2979 O O . MET A 1 451 ? 8.046 71.322 159.798 1.00 71.08 880 MET A O 1
ATOM 2984 N N . ALA A 1 452 ? 9.275 72.795 160.989 1.00 71.93 881 ALA A N 1
ATOM 2985 C CA . ALA A 1 452 ? 10.202 71.794 161.531 1.00 72.41 881 ALA A CA 1
ATOM 2986 C C . ALA A 1 452 ? 9.510 70.788 162.460 1.00 73.58 881 ALA A C 1
ATOM 2987 O O . ALA A 1 452 ? 9.883 69.613 162.488 1.00 71.24 881 ALA A O 1
ATOM 2989 N N . ALA A 1 453 ? 8.512 71.256 163.213 1.00 75.77 882 ALA A N 1
ATOM 2990 C CA . ALA A 1 453 ? 7.718 70.396 164.100 1.00 78.20 882 ALA A CA 1
ATOM 2991 C C . ALA A 1 453 ? 6.881 69.380 163.323 1.00 80.45 882 ALA A C 1
ATOM 2992 O O . ALA A 1 453 ? 6.794 68.217 163.718 1.00 81.40 882 ALA A O 1
ATOM 2994 N N . LYS A 1 454 ? 6.268 69.828 162.229 1.00 83.77 883 LYS A N 1
ATOM 2995 C CA . LYS A 1 454 ? 5.484 68.954 161.347 1.00 85.92 883 LYS A CA 1
ATOM 2996 C C . LYS A 1 454 ? 6.346 67.895 160.646 1.00 86.74 883 LYS A C 1
ATOM 2997 O O . LYS A 1 454 ? 5.879 66.782 160.401 1.00 88.36 883 LYS A O 1
ATOM 3003 N N . MET A 1 455 ? 7.590 68.248 160.321 1.00 87.03 884 MET A N 1
ATOM 3004 C CA . MET A 1 455 ? 8.545 67.303 159.726 1.00 87.93 884 MET A CA 1
ATOM 3005 C C . MET A 1 455 ? 8.970 66.192 160.696 1.00 89.54 884 MET A C 1
ATOM 3006 O O . MET A 1 455 ? 9.235 65.067 160.265 1.00 89.94 884 MET A O 1
ATOM 3011 N N . LEU A 1 456 ? 9.043 66.509 161.992 1.00 90.56 885 LEU A N 1
ATOM 3012 C CA . LEU A 1 456 ? 9.348 65.508 163.030 1.00 91.12 885 LEU A CA 1
ATOM 3013 C C . LEU A 1 456 ? 8.185 64.541 163.268 1.00 91.52 885 LEU A C 1
ATOM 3014 O O . LEU A 1 456 ? 8.405 63.337 163.415 1.00 91.66 885 LEU A O 1
ATOM 3019 N N . LEU A 1 457 ? 6.961 65.070 163.311 1.00 92.69 886 LEU A N 1
ATOM 3020 C CA . LEU A 1 457 ? 5.754 64.247 163.487 1.00 93.87 886 LEU A CA 1
ATOM 3021 C C . LEU A 1 457 ? 5.518 63.307 162.302 1.00 93.47 886 LEU A C 1
ATOM 3022 O O . LEU A 1 457 ? 5.239 62.123 162.496 1.00 94.81 886 LEU A O 1
ATOM 3027 N N . ASP A 1 458 ? 5.635 63.839 161.086 1.00 93.65 887 ASP A N 1
ATOM 3028 C CA . ASP A 1 458 ? 5.503 63.039 159.858 1.00 92.97 887 ASP A CA 1
ATOM 3029 C C . ASP A 1 458 ? 6.692 62.097 159.617 1.00 92.84 887 ASP A C 1
ATOM 3030 O O . ASP A 1 458 ? 6.576 61.147 158.842 1.00 93.35 887 ASP A O 1
ATOM 3035 N N . GLY A 1 459 ? 7.829 62.375 160.255 1.00 94.09 888 GLY A N 1
ATOM 3036 C CA . GLY A 1 459 ? 8.980 61.470 160.257 1.00 95.26 888 GLY A CA 1
ATOM 3037 C C . GLY A 1 459 ? 9.918 61.672 159.082 1.00 96.69 888 GLY A C 1
ATOM 3038 O O . GLY A 1 459 ? 10.402 60.700 158.499 1.00 96.58 888 GLY A O 1
ATOM 3039 N N . GLU 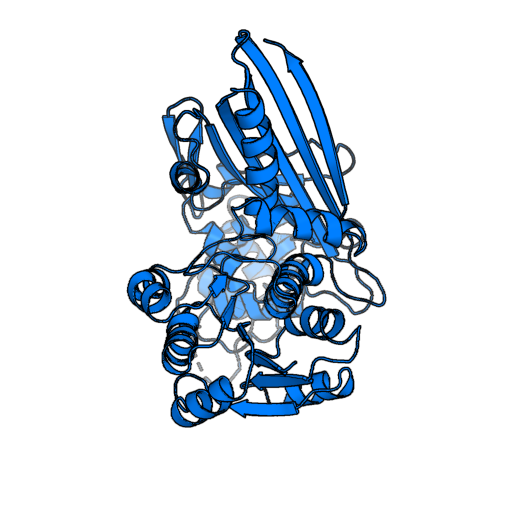A 1 460 ? 10.180 62.937 158.747 1.00 97.79 889 GLU A N 1
ATOM 3040 C CA . GLU A 1 460 ? 11.064 63.301 157.634 1.00 97.00 889 GLU A CA 1
ATOM 3041 C C . GLU A 1 460 ? 12.506 63.524 158.095 1.00 97.44 889 GLU A C 1
ATOM 3042 O O . GLU A 1 460 ? 13.443 63.123 157.402 1.00 98.81 889 GLU A O 1
ATOM 3048 N N . ILE A 1 461 ? 12.679 64.162 159.253 1.00 97.83 890 ILE A N 1
ATOM 3049 C CA . ILE A 1 461 ? 14.006 64.378 159.840 1.00 98.71 890 ILE A CA 1
ATOM 3050 C C . ILE A 1 461 ? 14.432 63.112 160.593 1.00 99.12 890 ILE A C 1
ATOM 3051 O O . ILE A 1 461 ? 13.926 62.829 161.682 1.00 99.68 890 ILE A O 1
ATOM 3056 N N . GLY A 1 462 ? 15.353 62.355 159.997 1.00 98.78 891 GLY A N 1
ATOM 3057 C CA . GLY A 1 462 ? 15.864 61.115 160.583 1.00 99.14 891 GLY A CA 1
ATOM 3058 C C . GLY A 1 462 ? 16.939 61.275 161.649 1.00 99.12 891 GLY A C 1
ATOM 3059 O O . GLY A 1 462 ? 17.058 60.420 162.530 1.00 99.80 891 GLY A O 1
ATOM 3060 N N . ALA A 1 463 ? 17.720 62.356 161.573 1.00 97.65 892 ALA A N 1
ATOM 3061 C CA . ALA A 1 463 ? 18.855 62.577 162.485 1.00 96.14 892 ALA A CA 1
ATOM 3062 C C . ALA A 1 463 ? 18.428 62.749 163.946 1.00 94.77 892 ALA A C 1
ATOM 3063 O O . ALA A 1 463 ? 17.313 63.198 164.227 1.00 93.54 892 ALA A O 1
ATOM 3065 N N . LYS A 1 464 ? 19.334 62.392 164.859 1.00 93.62 893 LYS A N 1
ATOM 3066 C CA . LYS A 1 464 ? 19.070 62.384 166.304 1.00 93.12 893 LYS A CA 1
ATOM 3067 C C . LYS A 1 464 ? 20.050 63.282 167.059 1.00 89.81 893 LYS A C 1
ATOM 3068 O O . LYS A 1 464 ? 21.143 63.575 166.568 1.00 88.64 893 LYS A O 1
ATOM 3074 N N . GLY A 1 465 ? 19.645 63.703 168.258 1.00 88.16 894 GLY A N 1
ATOM 3075 C CA . GLY A 1 465 ? 20.485 64.509 169.152 1.00 87.46 894 GLY A CA 1
ATOM 3076 C C . GLY A 1 465 ? 20.124 65.985 169.166 1.00 86.53 894 GLY A C 1
ATOM 3077 O O . GLY A 1 465 ? 19.037 66.374 168.731 1.00 85.82 894 GLY A O 1
ATOM 3078 N N . LEU A 1 466 ? 21.045 66.797 169.687 1.00 85.53 895 LEU A N 1
ATOM 3079 C CA . LEU A 1 466 ? 20.900 68.255 169.724 1.00 84.67 895 LEU A CA 1
ATOM 3080 C C . LEU A 1 466 ? 21.527 68.845 168.463 1.00 84.67 895 LEU A C 1
ATOM 3081 O O . LEU A 1 466 ? 22.653 68.487 168.108 1.00 85.23 895 LEU A O 1
ATOM 3086 N N . MET A 1 467 ? 20.804 69.743 167.793 1.00 84.48 896 MET A N 1
ATOM 3087 C CA . MET A 1 467 ? 21.254 70.303 166.511 1.00 82.88 896 MET A CA 1
ATOM 3088 C C . MET A 1 467 ? 20.539 71.597 166.121 1.00 81.71 896 MET A C 1
ATOM 3089 O O . MET A 1 467 ? 19.490 71.937 166.674 1.00 79.87 896 MET A O 1
ATOM 3094 N N . GLY A 1 468 ? 21.134 72.307 165.162 1.00 80.69 897 GLY A N 1
ATOM 3095 C CA . GLY A 1 468 ? 20.510 73.461 164.511 1.00 78.89 897 GLY A CA 1
ATOM 3096 C C . GLY A 1 468 ? 19.840 73.042 163.210 1.00 77.83 897 GLY A C 1
ATOM 3097 O O . GLY A 1 468 ? 19.590 71.852 163.004 1.00 78.21 897 GLY A O 1
ATOM 3098 N N . PRO A 1 469 ? 19.533 74.014 162.324 1.00 76.55 898 PRO A N 1
ATOM 3099 C CA . PRO A 1 469 ? 18.972 73.734 161.002 1.00 76.06 898 PRO A CA 1
ATOM 3100 C C . PRO A 1 469 ? 20.027 73.806 159.879 1.00 76.03 898 PRO A C 1
ATOM 3101 O O . PRO A 1 469 ? 19.766 74.366 158.809 1.00 75.89 898 PRO A O 1
ATOM 3105 N N . PHE A 1 470 ? 21.195 73.211 160.117 1.00 75.40 899 PHE A N 1
ATOM 3106 C CA . PHE A 1 470 ? 22.343 73.337 159.212 1.00 76.09 899 PHE A CA 1
ATOM 3107 C C . PHE A 1 470 ? 22.372 72.287 158.097 1.00 76.77 899 PHE A C 1
ATOM 3108 O O . PHE A 1 470 ? 22.938 72.540 157.031 1.00 76.50 899 PHE A O 1
ATOM 3116 N N . SER A 1 471 ? 21.775 71.119 158.341 1.00 77.65 900 SER A N 1
ATOM 3117 C CA . SER A 1 471 ? 21.752 70.029 157.360 1.00 78.01 900 SER A CA 1
ATOM 3118 C C . SER A 1 471 ? 20.713 70.265 156.266 1.00 77.60 900 SER A C 1
ATOM 3119 O O . SER A 1 471 ? 19.647 70.829 156.525 1.00 74.34 900 SER A O 1
ATOM 3122 N N . LYS A 1 472 ? 21.026 69.800 155.055 1.00 78.70 901 LYS A N 1
ATOM 3123 C CA . LYS A 1 472 ? 20.128 69.901 153.888 1.00 80.05 901 LYS A CA 1
ATOM 3124 C C . LYS A 1 472 ? 18.780 69.208 154.116 1.00 78.73 901 LYS A C 1
ATOM 3125 O O . LYS A 1 472 ? 17.758 69.622 153.560 1.00 76.43 901 LYS A O 1
ATOM 3131 N N . GLU A 1 473 ? 18.799 68.154 154.930 1.00 78.69 902 GLU A N 1
ATOM 3132 C CA . GLU A 1 473 ? 17.592 67.468 155.404 1.00 78.67 902 GLU A CA 1
ATOM 3133 C C . GLU A 1 473 ? 16.583 68.413 156.078 1.00 76.74 902 GLU A C 1
ATOM 3134 O O . GLU A 1 473 ? 15.373 68.237 155.919 1.00 75.07 902 GLU A O 1
ATOM 3140 N N . ILE A 1 474 ? 17.088 69.401 156.822 1.00 74.72 903 ILE A N 1
ATOM 3141 C CA . ILE A 1 474 ? 16.254 70.372 157.541 1.00 73.78 903 ILE A CA 1
ATOM 3142 C C . ILE A 1 474 ? 15.961 71.623 156.696 1.00 72.02 903 ILE A C 1
ATOM 3143 O O . ILE A 1 474 ? 14.791 71.966 156.499 1.00 70.17 903 ILE A O 1
ATOM 3148 N N . TYR A 1 475 ? 17.007 72.299 156.207 1.00 70.50 904 TYR A N 1
ATOM 3149 C CA . TYR A 1 475 ? 16.843 73.612 155.540 1.00 69.74 904 TYR A CA 1
ATOM 3150 C C . TYR A 1 475 ? 16.192 73.567 154.151 1.00 68.92 904 TYR A C 1
ATOM 3151 O O . TYR A 1 475 ? 15.505 74.515 153.767 1.00 67.98 904 TYR A O 1
ATOM 3160 N N . GLY A 1 476 ? 16.417 72.485 153.407 1.00 69.18 905 GLY A N 1
ATOM 3161 C CA . GLY A 1 476 ? 15.865 72.334 152.058 1.00 68.40 905 GLY A CA 1
ATOM 3162 C C . GLY A 1 476 ? 14.345 72.353 152.006 1.00 67.84 905 GLY A C 1
ATOM 3163 O O . GLY A 1 476 ? 13.764 73.174 151.291 1.00 67.81 905 GLY A O 1
ATOM 3164 N N . PRO A 1 477 ? 13.688 71.445 152.756 1.00 67.83 906 PRO A N 1
ATOM 3165 C CA . PRO A 1 477 ? 12.221 71.431 152.844 1.00 67.82 906 PRO A CA 1
ATOM 3166 C C . PRO A 1 477 ? 11.583 72.719 153.390 1.00 68.55 906 PRO A C 1
ATOM 3167 O O . PRO A 1 477 ? 10.509 73.107 152.922 1.00 68.31 906 PRO A O 1
ATOM 3171 N N . ILE A 1 478 ? 12.235 73.368 154.357 1.00 69.49 907 ILE A N 1
ATOM 3172 C CA . ILE A 1 478 ? 11.704 74.599 154.968 1.00 70.62 907 ILE A CA 1
ATOM 3173 C C . ILE A 1 478 ? 11.764 75.783 153.992 1.00 70.08 907 ILE A C 1
ATOM 3174 O O . ILE A 1 478 ? 10.784 76.514 153.856 1.00 68.48 907 ILE A O 1
ATOM 3179 N N . LEU A 1 479 ? 12.905 75.964 153.325 1.00 71.63 908 LEU A N 1
ATOM 3180 C CA . LEU A 1 479 ? 13.080 77.068 152.362 1.00 73.67 908 LEU A CA 1
ATOM 3181 C C . LEU A 1 479 ? 12.099 77.016 151.185 1.00 76.57 908 LEU A C 1
ATOM 3182 O O . LEU A 1 479 ? 11.666 78.061 150.695 1.00 78.66 908 LEU A O 1
ATOM 3187 N N . GLU A 1 480 ? 11.754 75.807 150.742 1.00 79.55 909 GLU A N 1
ATOM 3188 C CA . GLU A 1 480 ? 10.783 75.620 149.658 1.00 82.36 909 GLU A CA 1
ATOM 3189 C C . GLU A 1 480 ? 9.341 75.900 150.104 1.00 81.59 909 GLU A C 1
ATOM 3190 O O . GLU A 1 480 ? 8.555 76.463 149.340 1.00 80.79 909 GLU A O 1
ATOM 3196 N N . ARG A 1 481 ? 9.003 75.510 151.333 1.00 81.40 910 ARG A N 1
ATOM 3197 C CA . ARG A 1 481 ? 7.637 75.669 151.859 1.00 81.85 910 ARG A CA 1
ATOM 3198 C C . ARG A 1 481 ? 7.268 77.108 152.256 1.00 80.43 910 ARG A C 1
ATOM 3199 O O . ARG A 1 481 ? 6.094 77.477 152.183 1.00 78.32 910 ARG A O 1
ATOM 3207 N N . ILE A 1 482 ? 8.253 77.910 152.669 1.00 81.58 911 ILE A N 1
ATOM 3208 C CA . ILE A 1 482 ? 8.012 79.331 153.014 1.00 82.41 911 ILE A CA 1
ATOM 3209 C C . ILE A 1 482 ? 7.644 80.232 151.823 1.00 82.31 911 ILE A C 1
ATOM 3210 O O . ILE A 1 482 ? 7.115 81.326 152.027 1.00 80.06 911 ILE A O 1
ATOM 3215 N N . LYS A 1 483 ? 7.937 79.785 150.600 1.00 84.05 912 LYS A N 1
ATOM 3216 C CA . LYS A 1 483 ? 7.547 80.514 149.385 1.00 85.92 912 LYS A CA 1
ATOM 3217 C C . LYS A 1 483 ? 6.024 80.631 149.263 1.00 84.43 912 LYS A C 1
ATOM 3218 O O . LYS A 1 483 ? 5.506 81.702 148.938 1.00 82.93 912 LYS A O 1
ATOM 3224 N N . ALA A 1 484 ? 5.322 79.531 149.539 1.00 83.47 913 ALA A N 1
ATOM 3225 C CA . ALA A 1 484 ? 3.852 79.499 149.518 1.00 83.58 913 ALA A CA 1
ATOM 3226 C C . ALA A 1 484 ? 3.193 80.406 150.569 1.00 83.01 913 ALA A C 1
ATOM 3227 O O . ALA A 1 484 ? 2.079 80.886 150.358 1.00 84.01 913 ALA A O 1
ATOM 3229 N N . GLU A 1 485 ? 3.885 80.641 151.686 1.00 81.82 914 GLU A N 1
ATOM 3230 C CA . GLU A 1 485 ? 3.390 81.509 152.765 1.00 80.38 914 GLU A CA 1
ATOM 3231 C C . GLU A 1 485 ? 3.610 83.012 152.514 1.00 78.96 914 GLU A C 1
ATOM 3232 O O . GLU A 1 485 ? 3.163 83.836 153.315 1.00 76.06 914 GLU A O 1
ATOM 3238 N N . GLY A 1 486 ? 4.294 83.364 151.421 1.00 78.60 915 GLY A N 1
ATOM 3239 C CA . GLY A 1 486 ? 4.567 84.761 151.061 1.00 78.61 915 GLY A CA 1
ATOM 3240 C C . GLY A 1 486 ? 5.933 85.281 151.490 1.00 77.14 915 GLY A C 1
ATOM 3241 O O . GLY A 1 486 ? 6.088 86.482 151.729 1.00 75.50 915 GLY A O 1
ATOM 3242 N N . ILE A 1 487 ? 6.916 84.383 151.583 1.00 75.48 916 ILE A N 1
ATOM 3243 C CA . ILE A 1 487 ? 8.301 84.739 151.905 1.00 75.17 916 ILE A CA 1
ATOM 3244 C C . ILE A 1 487 ? 9.175 84.235 150.753 1.00 73.39 916 ILE A C 1
ATOM 3245 O O . ILE A 1 487 ? 9.595 83.074 150.740 1.00 71.47 916 ILE A O 1
ATOM 3250 N N . ILE A 1 488 ? 9.428 85.121 149.787 1.00 72.61 917 ILE A N 1
ATOM 3251 C CA . ILE A 1 488 ? 10.158 84.788 148.561 1.00 71.89 917 ILE A CA 1
ATOM 3252 C C . ILE A 1 488 ? 11.556 85.399 148.621 1.00 68.41 917 ILE A C 1
ATOM 3253 O O . ILE A 1 488 ? 11.730 86.513 149.125 1.00 67.12 917 ILE A O 1
ATOM 3258 N N . TYR A 1 489 ? 12.542 84.666 148.103 1.00 65.27 918 TYR A N 1
ATOM 3259 C CA . TYR A 1 489 ? 13.911 85.167 147.987 1.00 64.88 918 TYR A CA 1
ATOM 3260 C C . TYR A 1 489 ? 14.498 84.878 146.597 1.00 65.28 918 TYR A C 1
ATOM 3261 O O . TYR A 1 489 ? 14.435 83.746 146.111 1.00 63.56 918 TYR A O 1
ATOM 3270 N N . THR A 1 490 ? 15.051 85.917 145.967 1.00 66.54 919 THR A N 1
ATOM 3271 C CA . THR A 1 490 ? 15.663 85.824 144.638 1.00 66.68 919 THR A CA 1
ATOM 3272 C C . THR A 1 490 ? 17.181 85.723 144.752 1.00 68.52 919 THR A C 1
ATOM 3273 O O . THR A 1 490 ? 17.760 86.127 145.762 1.00 67.35 919 THR A O 1
ATOM 3277 N N . THR A 1 491 ? 17.809 85.187 143.706 1.00 71.53 920 THR A N 1
ATOM 3278 C CA . THR A 1 491 ? 19.260 84.966 143.660 1.00 73.72 920 THR A CA 1
ATOM 3279 C C . THR A 1 491 ? 19.848 85.537 142.367 1.00 75.31 920 THR A C 1
ATOM 3280 O O . THR A 1 491 ? 19.206 85.501 141.317 1.00 74.53 920 THR A O 1
ATOM 3284 N N . GLN A 1 492 ? 21.071 86.058 142.464 1.00 78.38 921 GLN A N 1
ATOM 3285 C CA . GLN A 1 492 ? 21.808 86.603 141.320 1.00 80.47 921 GLN A CA 1
ATOM 3286 C C . GLN A 1 492 ? 23.283 86.228 141.437 1.00 80.46 921 GLN A C 1
ATOM 3287 O O . GLN A 1 492 ? 23.790 86.044 142.543 1.00 80.23 921 GLN A O 1
ATOM 3293 N N . SER A 1 493 ? 23.960 86.112 140.295 1.00 81.76 922 SER A N 1
ATOM 3294 C CA . SER A 1 493 ? 25.354 85.661 140.254 1.00 82.40 922 SER A CA 1
ATOM 3295 C C . SER A 1 493 ? 26.102 86.205 139.033 1.00 85.19 922 SER A C 1
ATOM 3296 O O . SER A 1 493 ? 25.578 86.177 137.917 1.00 85.75 922 SER A O 1
ATOM 3299 N N . THR A 1 494 ? 27.321 86.698 139.263 1.00 88.60 923 THR A N 1
ATOM 3300 C CA . THR A 1 494 ? 28.209 87.203 138.206 1.00 90.98 923 THR A CA 1
ATOM 3301 C C . THR A 1 494 ? 29.651 86.762 138.463 1.00 95.22 923 THR A C 1
ATOM 3302 O O . THR A 1 494 ? 30.002 86.410 139.591 1.00 95.82 923 THR A O 1
ATOM 3306 N N . ILE A 1 495 ? 30.475 86.785 137.414 1.00 100.45 924 ILE A N 1
ATOM 3307 C CA . ILE A 1 495 ? 31.887 86.381 137.495 1.00 104.92 924 ILE A CA 1
ATOM 3308 C C . ILE A 1 495 ? 32.795 87.559 137.123 1.00 109.99 924 ILE A C 1
ATOM 3309 O O . ILE A 1 495 ? 32.537 88.266 136.147 1.00 108.92 924 ILE A O 1
ATOM 3314 N N . LYS A 1 496 ? 33.855 87.752 137.908 1.00 116.68 925 LYS A N 1
ATOM 3315 C CA . LYS A 1 496 ? 34.819 88.832 137.687 1.00 122.70 925 LYS A CA 1
ATOM 3316 C C . LYS A 1 496 ? 36.103 88.576 138.493 1.00 128.53 925 LYS A C 1
ATOM 3317 O O . LYS A 1 496 ? 36.197 89.002 139.649 1.00 131.26 925 LYS A O 1
ATOM 3319 N N . PRO A 1 497 ? 37.086 87.862 137.898 1.00 133.46 926 PRO A N 1
ATOM 3320 C CA . PRO A 1 497 ? 38.350 87.593 138.602 1.00 134.68 926 PRO A CA 1
ATOM 3321 C C . PRO A 1 497 ? 39.202 88.846 138.808 1.00 136.25 926 PRO A C 1
ATOM 3322 O O . PRO A 1 497 ? 40.025 88.887 139.723 1.00 137.20 926 PRO A O 1
#

Solvent-accessible surface area: 19928 Å² total; per-residue (Å²): 180,22,0,0,0,0,5,9,38,97,32,1,62,2,0,0,56,20,12,49,117,107,60,85,23,104,6,10,0,1,12,95,114,62,119,80,13,131,134,11,30,86,147,32,146,25,62,91,35,76,5,48,10,80,177,72,97,78,75,2,23,153,20,0,58,153,20,70,0,0,0,1,33,31,89,119,110,46,1,31,49,0,0,46,16,0,42,112,49,65,9,35,0,0,0,21,22,115,40,23,116,48,0,47,145,32,79,70,50,0,112,130,38,42,9,2,0,0,1,31,1,1,14,57,12,0,0,3,2,0,1,0,25,34,1,0,38,110,4,114,120,87,53,2,72,3,42,21,1,58,4,22,16,6,12,4,0,0,59,114,44,30,148,12,27,0,88,24,30,13,44,131,66,0,34,46,37,3,56,78,11,66,70,58,1,31,28,31,75,105,52,160,90,46,118,22,67,22,8,98,49,9,59,127,27,33,73,57,27,103,46,55,133,83,33,94,1,13,0,27,13,28,131,54,1,47,46,27,12,142,74,6,43,5,101,83,5,74,5,4,19,24,2,27,0,17,15,79,29,4,5,78,8,3,10,3,5,25,54,4,22,0,16,44,138,122,78,47,46,156,163,124,73,46,20,0,35,48,1,1,0,85,42,40,64,56,82,87,47,76,58,144,71,0,57,58,17,1,33,142,71,1,57,55,66,29,85,96,9,15,112,10,2,73,132,0,15,0,4,18,117,79,121,10,26,93,28,152,2,10,0,18,0,0,4,106,2,0,63,122,68,2,46,56,31,135,124,60,59,10,2,0,1,4,61,1,18,0,5,4,80,28,104,96,40,52,50,29,93,24,20,3,35,1,47,6,113,2,73,81,149,51,52,28,2,23,5,18,0,22,0,7,1,0,0,0,0,0,59,0,20,60,91,60,79,12,51,47,134,1,22,38,5,0,55,62,114,75,2,5,26,39,0,3,122,82,0,100,97,40,32,1,101,29,87,76,124,59,80,111,76,130

Nearest PDB structures (foldseek):
  5o1p-assembly1_A-2  TM=1.002E+00  e=5.376E-101  Homo sapiens
  5o1n-assembly1_A-2  TM=9.975E-01  e=7.927E-94  Homo sapiens
  5o1o-assembly1_A  TM=9.908E-01  e=1.461E-93  Homo sapiens
  5o1o-assembly1_B  TM=9.849E-01  e=1.013E-90  Homo sapiens
  5l78-assembly1_A  TM=9.721E-01  e=7.168E-87  Homo sapiens

Organism: Homo sapiens (NCBI:txid9606)

Radius of gyration: 23.89 Å; Cα contacts (8 Å, |Δi|>4): 831; chains: 1; bounding box: 54×68×60 Å

B-factor: mean 82.43, std 18.44, range [4.08, 137.64]

Secondary structure (DSSP, 8-state):
--EEEE--STTHHHHHHHHSSSS---EEEEES-HHHHHHHHHHS--EEEE--TTT-HHHHHHHHHT-SEEEE-S-GGGHHHHHHHHHHHT-EEEESS---HHHHTTHHHHHHHT-EEE---SBTTBHHHHHHHHHHHHHHTTT-EEEEEEEEEEEEE-GGG--STTS--BSS-THHHHHHTTS-EEEEETTEEEEE--GGGGGGG-EEE-SSTTS-EEEEE-SBSTTHHHHHT-TT-SEEEEEEEEETTHHHHHHHHHHHT-SS-PPPP--PPPBHHHHHHHHHS--S--HHHHHHHHHHHSTTT-HHHHHHHHHHTTTSSPBPPP-SSHHHHHHHHHHHHSB--SS--EEEEEEEEEEEE-TTS-EEEEEEEEEEE--TTS--HHHHHHHHHHHHHHHHHHHT-----EEE-S-SHHHHHHHHHHTTTTT-EEEEEEEE--

CATH classification: 3.40.50.720 (+1 more: 3.30.360.10)

GO terms:
  GO:0005739 mitochondrion (C, EXP)
  GO:0047130 saccharopine dehydrogenase (NADP+, L-lysine-forming) activity (F, EXP)
  GO:0047131 saccharopine dehydrogenase (NAD+, L-glutamate-forming) activity (F, EXP)
  GO:0047130 saccharopine dehydrogenase (NADP+, L-lysine-forming) activity (F, IMP)
  GO:0005739 mitochondrion (C, HTP)
  GO:0005759 mitochondrial matrix (C, TAS)
  GO:0005739 mitochondrion (C, TAS)
  GO:0019477 L-lysine catabolic process (P, IMP)
  GO:0047131 saccharopine dehydrogenase (NAD+, L-glutamate-forming) activity (F, IMP)

Sequence (442 aa):
RKVLVLGSGYISEPVLEYLSRDGNIEITVGSDMKNQIEQLGKKYNINPVSMDICKQEEKLGFLVAKQDLVISLLPYVLHPLVAKACITNKVNMVTASYITPALKELEKSVEDAGITIIGELGLDPGLDHMLAMESIDKAKEVGATIESYISYCGGLPAPEHSNNNPLRYKFSWSPVGVLMNVMQSATYLLDGKVVNVAGGISFLDAVTSMDFFPGLNLEGYPNRDSTKYAEIYGISSAHTLLRGTLRYKGYMKALNGFVKLGLINREALPAANPLTWKQLLCDLVGISPSSEHDVLKEAVLKKLGGDNTQLEAAEWLGLLGDEQVPQAESILDALSKHLVMKLSYGPEEKDMIVMRDSFGIRHPSGHLEHKTIDLVAYGDINGFSAMAKTVGLPTAMAAKMLLDGEIGAKGLMGPFSKEIYGPILERIKAEGIIYTTQSTIKP

InterPro domains:
  IPR005097 Saccharopine dehydrogenase, NADP binding domain [PF03435] (483-598)
  IPR007698 Alanine dehydrogenase/pyridine nucleotide transhydrogenase, NAD(H)-binding domain [SM01002] (197-399)
  IPR007886 Alanine dehydrogenase/pyridine nucleotide transhydrogenase, N-terminal [PF05222] (28-157)
  IPR007886 Alanine dehydrogenase/pyridine nucleotide transhydrogenase, N-terminal [SM01003] (27-157)
  IPR032095 Saccharopine dehydrogenase-like, C-terminal [PF16653] (602-916)
  IPR036291 NAD(P)-binding domain superfamily [SSF51735] (481-656)
  IPR051168 Alpha-aminoadipic semialdehyde synthase [PTHR11133] (28-919)